Protein AF-A0A8J4SHU4-F1 (afdb_monomer)

Solvent-accessible surface area (backbone atoms only — not comparable to full-atom values): 30239 Å² total; per-residue (Å²): 66,50,56,62,52,62,41,59,60,51,32,22,53,52,19,45,49,31,73,77,39,72,96,72,54,74,47,72,38,28,48,55,71,87,67,55,73,69,60,44,53,71,56,69,50,64,98,67,59,40,76,56,37,67,59,47,51,51,54,30,51,43,40,26,33,55,82,75,45,49,102,75,51,94,73,78,25,72,64,10,47,58,47,90,66,53,56,31,36,36,27,68,48,54,66,48,22,34,53,19,8,59,64,18,38,37,33,33,36,36,28,48,80,29,46,89,47,41,62,60,21,54,51,39,18,58,76,39,49,35,69,38,97,87,26,80,66,89,48,79,46,76,45,62,45,73,34,76,32,93,38,48,68,54,6,48,45,57,41,32,22,58,49,52,51,46,48,24,54,76,70,71,58,74,72,79,86,54,74,58,53,87,60,80,89,73,58,53,76,69,54,46,52,53,37,50,58,49,45,65,60,45,46,62,13,15,72,64,56,49,50,53,47,51,52,50,53,51,60,71,50,50,70,76,53,45,62,53,51,50,52,48,67,66,46,48,59,34,51,51,55,18,50,55,51,32,53,59,47,41,62,57,40,53,53,40,36,74,70,71,37,56,64,72,58,32,51,50,52,48,51,51,50,50,52,48,52,49,49,50,46,50,68,60,46,47,58,56,45,48,53,47,50,51,48,48,65,70,45,45,65,58,35,53,52,54,37,50,54,53,45,54,58,57,51,68,36,82,69,42,52,57,54,39,69,76,47,88,58,67,80,78,59,52,59,59,52,48,54,50,49,52,50,51,50,49,52,50,50,48,54,47,54,50,46,59,52,40,69,60,60,77,35,69,61,42,72,58,42,21,62,53,53,26,50,50,43,63,72,47,44,88,54,46,64,64,58,60,42,66,81,46,60,79,89,52,34,66,64,52,46,54,53,52,51,52,40,51,49,47,46,38,47,47,55,44,21,36,51,53,48,11,49,51,50,16,53,50,42,27,53,42,26,57,73,74,65,44,83,59,24,63,57,47,14,50,50,25,19,64,40,27,57,34,78,78,56,9,55,58,61,27,44,49,64,53,50,50,52,24,51,45,66,30,74,69,44,30,53,52,49,54,50,43,51,52,51,51,51,50,46,37,68,71,48,47,45,51,70,56,46,46,91,68,70,84,67,58,69,68,56,52,53,53,39,29,56,52,26,30,74,74,52,37,73,65,21,38,68,38,18,64,54,51,48,52,40,49,49,52,53,51,52,52,52,50,51,54,46,46,76,69,63,72,83,55,72,82,90,67,78,84,84,125

Radius of gyration: 37.19 Å; Cα contacts (8 Å, |Δi|>4): 590; chains: 1; bounding box: 72×75×112 Å

Foldseek 3Di:
DLLLDQLLVVLQVQLVVCVVPPPPAAAEDEQDPPDDPVVSVVSDDDPPRRVCRVVRVVVNVCLQELVSDDPPDVDHRPPRHVGDHAYEYEDQALVSLLVCQQAQHAYEYECLQRVVCVVVSPCNNQVNHDHDPVHRHHHYHYDAAEQEDQFLVVLVQQCQQQLVQQLCVVVVNHDDGDGRDDCVPVDDPVSVVVSCVSNVRHHGGYPVSNVVVVVVVVVVVVPVCPVVVVVCVLCVVLLVLLVLVLLQCLVQLVVVVVVVDPSLVSLVVVVVVVVVVVVCCCVPVVVVVVVLVVCCVVCLVVLLVVQLVVVVVVCPDPVNVVVCVVPVDDPPPVSVVLSVVLVVLVVVLVVVVVVVVVVVVVPPVSVVSNSVSSSCCSVCVVCVLVVVLVPPDPVCSVLSSVLVVLLSVLLSLLSNLQLQLLVLLLVLQLVLCVVLVQRPSNVLSVQLSVLSSQPPVSLVSSCSVSLSSQVSNYPVSNVSSVVSSVVSVCCSVPPRNCVRSPPSQPDDVVQLVVQLVVLCVVPNPVRSSCSRSVVSSVVSVVVSVVVVCQVPVVPDDPVPPPPD

Structure (mmCIF, N/CA/C/O backbone):
data_AF-A0A8J4SHU4-F1
#
_entry.id   AF-A0A8J4SHU4-F1
#
loop_
_atom_site.group_PDB
_atom_site.id
_atom_site.type_symbol
_atom_site.label_atom_id
_atom_site.label_alt_id
_atom_site.label_comp_id
_atom_site.label_asym_id
_atom_site.label_entity_id
_atom_site.label_seq_id
_atom_site.pdbx_PDB_ins_code
_atom_site.Cartn_x
_atom_site.Cartn_y
_atom_site.Cartn_z
_atom_site.occupancy
_atom_site.B_iso_or_equiv
_atom_site.auth_seq_id
_atom_site.auth_comp_id
_atom_site.auth_asym_id
_atom_site.auth_atom_id
_atom_site.pdbx_PDB_model_num
ATOM 1 N N . MET A 1 1 ? 13.348 8.023 -42.948 1.00 81.69 1 MET A N 1
ATOM 2 C CA . MET A 1 1 ? 13.218 9.423 -43.397 1.00 81.69 1 MET A CA 1
ATOM 3 C C . MET A 1 1 ? 12.452 9.434 -44.712 1.00 81.69 1 MET A C 1
ATOM 5 O O . MET A 1 1 ? 13.058 9.557 -45.767 1.00 81.69 1 MET A O 1
ATOM 9 N N . LEU A 1 2 ? 11.135 9.204 -44.668 1.00 87.75 2 LEU A N 1
ATOM 10 C CA . LEU A 1 2 ? 10.335 9.031 -45.892 1.00 87.75 2 LEU A CA 1
ATOM 11 C C . LEU A 1 2 ? 10.398 10.241 -46.845 1.00 87.75 2 LEU A C 1
ATOM 13 O O . LEU A 1 2 ? 10.489 10.007 -48.045 1.00 87.75 2 LEU A O 1
ATOM 17 N N . PRO A 1 3 ? 10.441 11.505 -46.367 1.00 86.50 3 PRO A N 1
ATOM 18 C CA . PRO A 1 3 ? 10.436 12.662 -47.270 1.00 86.50 3 PRO A CA 1
ATOM 19 C C . PRO A 1 3 ? 11.611 12.753 -48.253 1.00 86.50 3 PRO A C 1
ATOM 21 O O . PRO A 1 3 ? 11.512 13.486 -49.232 1.00 86.50 3 PRO A O 1
ATOM 24 N N . ASN A 1 4 ? 12.693 11.998 -48.034 1.00 84.44 4 ASN A N 1
ATOM 25 C CA . ASN A 1 4 ? 13.854 11.969 -48.930 1.00 84.44 4 ASN A CA 1
ATOM 26 C C . ASN A 1 4 ? 13.711 10.965 -50.091 1.00 84.44 4 ASN A C 1
ATOM 28 O O . ASN A 1 4 ? 14.619 10.857 -50.912 1.00 84.44 4 ASN A O 1
ATOM 32 N N . HIS A 1 5 ? 12.627 10.186 -50.144 1.00 86.88 5 HIS A N 1
ATOM 33 C CA . HIS A 1 5 ? 12.472 9.081 -51.089 1.00 86.88 5 HIS A CA 1
ATOM 34 C C . HIS A 1 5 ? 11.083 9.080 -51.732 1.00 86.88 5 HIS A C 1
ATOM 36 O O . HIS A 1 5 ? 10.097 9.487 -51.121 1.00 86.88 5 HIS A O 1
ATOM 42 N N . ALA A 1 6 ? 10.999 8.586 -52.968 1.00 89.62 6 ALA A N 1
ATOM 43 C CA . ALA A 1 6 ? 9.716 8.331 -53.615 1.00 89.62 6 ALA A CA 1
ATOM 44 C C . ALA A 1 6 ? 9.024 7.120 -52.950 1.00 89.62 6 ALA A C 1
ATOM 46 O O . ALA A 1 6 ? 9.665 6.067 -52.849 1.00 89.62 6 ALA A O 1
ATOM 47 N N . PRO A 1 7 ? 7.743 7.218 -52.538 1.00 91.94 7 PRO A N 1
ATOM 48 C CA . PRO A 1 7 ? 7.014 6.113 -51.908 1.00 91.94 7 PRO A CA 1
ATOM 49 C C . PRO A 1 7 ? 7.021 4.811 -52.716 1.00 91.94 7 PRO A C 1
ATOM 51 O O . PRO A 1 7 ? 7.235 3.749 -52.138 1.00 91.94 7 PRO A O 1
ATOM 54 N N . LEU A 1 8 ? 6.898 4.890 -54.047 1.00 92.56 8 LEU A N 1
ATOM 55 C CA . LEU A 1 8 ? 6.984 3.729 -54.942 1.00 92.56 8 LEU A CA 1
ATOM 56 C C . LEU A 1 8 ? 8.288 2.938 -54.754 1.00 92.56 8 LEU A C 1
ATOM 58 O O . LEU A 1 8 ? 8.261 1.723 -54.587 1.00 92.56 8 LEU A O 1
ATOM 62 N N . VAL A 1 9 ? 9.428 3.633 -54.724 1.00 93.62 9 VAL A N 1
ATOM 63 C CA . VAL A 1 9 ? 10.746 2.996 -54.579 1.00 93.62 9 VAL A CA 1
ATOM 64 C C . VAL A 1 9 ? 10.858 2.300 -53.224 1.00 93.62 9 VAL A C 1
ATOM 66 O O . VAL A 1 9 ? 11.397 1.201 -53.134 1.00 93.62 9 VAL A O 1
ATOM 69 N N . ILE A 1 10 ? 10.321 2.915 -52.166 1.00 95.31 10 ILE A N 1
ATOM 70 C CA . ILE A 1 10 ? 10.287 2.302 -50.834 1.00 95.31 10 ILE A CA 1
ATOM 71 C C . ILE A 1 10 ? 9.401 1.052 -50.838 1.00 95.31 10 ILE A C 1
ATOM 73 O O . ILE A 1 10 ? 9.811 0.031 -50.288 1.00 95.31 10 ILE A O 1
ATOM 77 N N . ALA A 1 11 ? 8.237 1.099 -51.490 1.00 94.88 11 ALA A N 1
ATOM 78 C CA . ALA A 1 11 ? 7.342 -0.049 -51.606 1.00 94.88 11 ALA A CA 1
ATOM 79 C C . ALA A 1 11 ? 8.000 -1.231 -52.337 1.00 94.88 11 ALA A C 1
ATOM 81 O O . ALA A 1 11 ? 7.905 -2.365 -51.875 1.00 94.88 11 ALA A O 1
ATOM 82 N N . GLU A 1 12 ? 8.725 -0.986 -53.431 1.00 95.38 12 GLU A N 1
ATOM 83 C CA . GLU A 1 12 ? 9.444 -2.033 -54.172 1.00 95.38 12 GLU A CA 1
ATOM 84 C C . GLU A 1 12 ? 10.633 -2.596 -53.384 1.00 95.38 12 GLU A C 1
ATOM 86 O O . GLU A 1 12 ? 10.831 -3.812 -53.333 1.00 95.38 12 GLU A O 1
ATOM 91 N N . GLN A 1 13 ? 11.413 -1.733 -52.726 1.00 96.88 13 GLN A N 1
ATOM 92 C CA . GLN A 1 13 ? 12.562 -2.148 -51.917 1.00 96.88 13 GLN A CA 1
ATOM 93 C C . GLN A 1 13 ? 12.131 -3.004 -50.726 1.00 96.88 13 GLN A C 1
ATOM 95 O O . GLN A 1 13 ? 12.657 -4.100 -50.529 1.00 96.88 13 GLN A O 1
ATOM 100 N N . PHE A 1 14 ? 11.154 -2.533 -49.951 1.00 97.12 14 PHE A N 1
ATOM 101 C CA . PHE A 1 14 ? 10.646 -3.282 -48.803 1.00 97.12 14 PHE A CA 1
ATOM 102 C C . PHE A 1 14 ? 9.811 -4.485 -49.233 1.00 97.12 14 PHE A C 1
ATOM 104 O O . PHE A 1 14 ? 9.898 -5.525 -48.590 1.00 97.12 14 PHE A O 1
ATOM 111 N N . GLY A 1 15 ? 9.105 -4.405 -50.362 1.00 96.00 15 GLY A N 1
ATOM 112 C CA . GLY A 1 15 ? 8.449 -5.554 -50.976 1.00 96.00 15 GLY A CA 1
ATOM 113 C C . GLY A 1 15 ? 9.430 -6.655 -51.362 1.00 96.00 15 GLY A C 1
ATOM 114 O O . GLY A 1 15 ? 9.183 -7.835 -51.119 1.00 96.00 15 GLY A O 1
ATOM 115 N N . THR A 1 16 ? 10.583 -6.276 -51.914 1.00 97.31 16 THR A N 1
ATOM 116 C CA . THR A 1 16 ? 11.662 -7.217 -52.234 1.00 97.31 16 THR A CA 1
ATOM 117 C C . THR A 1 16 ? 12.220 -7.853 -50.964 1.00 97.31 16 THR A C 1
ATOM 119 O O . THR A 1 16 ? 12.386 -9.070 -50.915 1.00 97.31 16 THR A O 1
ATOM 122 N N . LEU A 1 17 ? 12.477 -7.058 -49.919 1.00 97.62 17 LEU A N 1
ATOM 123 C CA . LEU A 1 17 ? 12.952 -7.574 -48.632 1.00 97.62 17 LEU A CA 1
ATOM 124 C C . LEU A 1 17 ? 11.950 -8.540 -47.998 1.00 97.62 17 LEU A C 1
ATOM 126 O O . LEU A 1 17 ? 12.357 -9.605 -47.547 1.00 97.62 17 LEU A O 1
ATOM 130 N N . GLU A 1 18 ? 10.663 -8.202 -47.994 1.00 96.56 18 GLU A N 1
ATOM 131 C CA . GLU A 1 18 ? 9.607 -9.053 -47.441 1.00 96.56 18 GLU A CA 1
ATOM 132 C C . GLU A 1 18 ? 9.433 -10.337 -48.258 1.00 96.56 18 GLU A C 1
ATOM 134 O O . GLU A 1 18 ? 9.275 -11.414 -47.695 1.00 96.56 18 GLU A O 1
ATOM 139 N N . SER A 1 19 ? 9.565 -10.265 -49.585 1.00 95.56 19 SER A N 1
ATOM 140 C CA . SER A 1 19 ? 9.539 -11.455 -50.447 1.00 95.56 19 SER A CA 1
ATOM 141 C C . SER A 1 19 ? 10.712 -12.403 -50.169 1.00 95.56 19 SER A C 1
ATOM 143 O O . SER A 1 19 ? 10.561 -13.621 -50.253 1.00 95.56 19 SER A O 1
ATOM 145 N N . LEU A 1 20 ? 11.889 -11.857 -49.842 1.00 97.12 20 LEU A N 1
ATOM 146 C CA . LEU A 1 20 ? 13.081 -12.638 -49.496 1.00 97.12 20 LEU A CA 1
ATOM 147 C C . LEU A 1 20 ? 13.052 -13.153 -48.051 1.00 97.12 20 LEU A C 1
ATOM 149 O O . LEU A 1 20 ? 13.557 -14.242 -47.777 1.00 97.12 20 LEU A O 1
ATOM 153 N N . TYR A 1 21 ? 12.469 -12.383 -47.130 1.00 96.38 21 TYR A N 1
ATOM 154 C CA . TYR A 1 21 ? 12.439 -12.671 -45.697 1.00 96.38 21 TYR A CA 1
ATOM 155 C C . TYR A 1 21 ? 11.028 -12.502 -45.106 1.00 96.38 21 TYR A C 1
ATOM 157 O O . TYR A 1 21 ? 10.827 -11.617 -44.269 1.00 96.38 21 TYR A O 1
ATOM 165 N N . PRO A 1 22 ? 10.066 -13.369 -45.477 1.00 94.44 22 PRO A N 1
ATOM 166 C CA . PRO A 1 22 ? 8.667 -13.186 -45.100 1.00 94.44 22 PRO A CA 1
ATOM 167 C C . PRO A 1 22 ? 8.457 -13.119 -43.585 1.00 94.44 22 PRO A C 1
ATOM 169 O O . PRO A 1 22 ? 8.973 -13.958 -42.838 1.00 94.44 22 PRO A O 1
ATOM 172 N N . GLY A 1 23 ? 7.684 -12.131 -43.136 1.00 92.62 23 GLY A N 1
ATOM 173 C CA . GLY A 1 23 ? 7.311 -11.917 -41.739 1.00 92.62 23 GLY A CA 1
ATOM 174 C C . GLY A 1 23 ? 8.450 -11.441 -40.836 1.00 92.62 23 GLY A C 1
ATOM 175 O O . GLY A 1 23 ? 8.339 -11.556 -39.614 1.00 92.62 23 GLY A O 1
ATOM 176 N N . ARG A 1 24 ? 9.563 -10.957 -41.404 1.00 95.69 24 ARG A N 1
ATOM 177 C CA . ARG A 1 24 ? 10.746 -10.504 -40.643 1.00 95.69 24 ARG A CA 1
ATOM 178 C C . ARG A 1 24 ? 11.135 -9.050 -40.899 1.00 95.69 24 ARG A C 1
ATOM 180 O O . ARG A 1 24 ? 12.131 -8.602 -40.329 1.00 95.69 24 ARG A O 1
ATOM 187 N N . ILE A 1 25 ? 10.413 -8.345 -41.766 1.00 96.12 25 ILE A N 1
ATOM 188 C CA . ILE A 1 25 ? 10.759 -6.990 -42.189 1.00 96.12 25 ILE A CA 1
ATOM 189 C C . ILE A 1 25 ? 9.804 -5.980 -41.559 1.00 96.12 25 ILE A C 1
ATOM 191 O O . ILE A 1 25 ? 8.610 -5.990 -41.837 1.00 96.12 25 ILE A O 1
ATOM 195 N N . ASP A 1 26 ? 10.360 -5.057 -40.774 1.00 94.62 26 ASP A N 1
ATOM 196 C CA . ASP A 1 26 ? 9.642 -3.894 -40.250 1.00 94.62 26 ASP A CA 1
ATOM 197 C C . ASP A 1 26 ? 10.019 -2.637 -41.046 1.00 94.62 26 ASP A C 1
ATOM 199 O O . ASP A 1 26 ? 11.200 -2.330 -41.242 1.00 94.62 26 ASP A O 1
ATOM 203 N N . LEU A 1 27 ? 9.020 -1.860 -41.468 1.00 96.19 27 LEU A N 1
ATOM 204 C CA . LEU A 1 27 ? 9.213 -0.599 -42.180 1.00 96.19 27 LEU A CA 1
ATOM 205 C C . LEU A 1 27 ? 9.099 0.593 -41.224 1.00 96.19 27 LEU A C 1
ATOM 207 O O . LEU A 1 27 ? 8.020 1.127 -40.968 1.00 96.19 27 LEU A O 1
ATOM 211 N N . GLY A 1 28 ? 10.245 1.035 -40.702 1.00 95.31 28 GLY A N 1
ATOM 212 C CA . GLY A 1 28 ? 10.348 2.221 -39.852 1.00 95.31 28 GLY A CA 1
ATOM 213 C C . GLY A 1 28 ? 10.368 3.536 -40.641 1.00 95.31 28 GLY A C 1
ATOM 214 O O . GLY A 1 28 ? 11.315 3.822 -41.377 1.00 95.31 28 GLY A O 1
ATOM 215 N N . LEU A 1 29 ? 9.369 4.398 -40.435 1.00 94.38 29 LEU A N 1
ATOM 216 C CA . LEU A 1 29 ? 9.216 5.673 -41.138 1.00 94.38 29 LEU A CA 1
ATOM 217 C C . LEU A 1 29 ? 9.325 6.875 -40.195 1.00 94.38 29 LEU A C 1
ATOM 219 O O . LEU A 1 29 ? 8.514 7.064 -39.294 1.00 94.38 29 LEU A O 1
ATOM 223 N N . GLY A 1 30 ? 10.316 7.730 -40.445 1.00 90.56 30 GLY A N 1
ATOM 224 C CA . GLY A 1 30 ? 10.495 9.015 -39.763 1.00 90.56 30 GLY A CA 1
ATOM 225 C C . GLY A 1 30 ? 10.155 10.204 -40.663 1.00 90.56 30 GLY A C 1
ATOM 226 O O . GLY A 1 30 ? 10.462 10.170 -41.860 1.00 90.56 30 GLY A O 1
ATOM 227 N N . ARG A 1 31 ? 9.568 11.246 -40.057 1.00 87.50 31 ARG A N 1
ATOM 228 C CA . ARG A 1 31 ? 9.180 12.512 -40.707 1.00 87.50 31 ARG A CA 1
ATOM 229 C C . ARG A 1 31 ? 10.354 13.447 -40.985 1.00 87.50 31 ARG A C 1
ATOM 231 O O . ARG A 1 31 ? 10.348 14.141 -41.988 1.00 87.50 31 ARG A O 1
ATOM 238 N N . ALA A 1 32 ? 11.335 13.513 -40.088 1.00 79.06 32 ALA A N 1
ATOM 239 C CA . ALA A 1 32 ? 12.463 14.423 -40.269 1.00 79.06 32 ALA A CA 1
ATOM 240 C C . ALA A 1 32 ? 13.302 14.016 -41.501 1.00 79.06 32 ALA A C 1
ATOM 242 O O . ALA A 1 32 ? 13.411 12.824 -41.784 1.00 79.06 32 ALA A O 1
ATOM 243 N N . PRO A 1 33 ? 13.946 14.962 -42.205 1.00 68.44 33 PRO A N 1
ATOM 244 C CA . PRO A 1 33 ? 14.877 14.634 -43.287 1.00 68.44 33 PRO A CA 1
ATOM 245 C C . PRO A 1 33 ? 16.144 13.936 -42.767 1.00 68.44 33 PRO A C 1
ATOM 247 O O . PRO A 1 33 ? 16.826 13.245 -43.519 1.00 68.44 33 PRO A O 1
ATOM 250 N N . GLY A 1 34 ? 16.451 14.068 -41.470 1.00 70.56 34 GLY A N 1
ATOM 251 C CA . GLY A 1 34 ? 17.525 13.318 -40.813 1.00 70.56 34 GLY A CA 1
ATOM 252 C C . GLY A 1 34 ? 18.941 13.735 -41.202 1.00 70.56 34 GLY A C 1
ATOM 253 O O . GLY A 1 34 ? 19.877 12.989 -40.934 1.00 70.56 34 GLY A O 1
ATOM 254 N N . SER A 1 35 ? 19.106 14.892 -41.844 1.00 70.56 35 SER A N 1
ATOM 255 C CA . SER A 1 35 ? 20.400 15.400 -42.293 1.00 70.56 35 SER A CA 1
ATOM 256 C C . SER A 1 35 ? 20.434 16.931 -42.302 1.00 70.56 35 SER A C 1
ATOM 258 O O . SER A 1 35 ? 19.429 17.585 -42.015 1.00 70.56 35 SER A O 1
ATOM 260 N N . ASP A 1 36 ? 21.592 17.515 -42.611 1.00 75.50 36 ASP A N 1
ATOM 261 C CA . ASP A 1 36 ? 21.738 18.959 -42.750 1.00 75.50 36 ASP A CA 1
ATOM 262 C C . ASP A 1 36 ? 21.042 19.483 -44.021 1.00 75.50 36 ASP A C 1
ATOM 264 O O . ASP A 1 36 ? 20.661 18.739 -44.933 1.00 75.50 36 ASP A O 1
ATOM 268 N N . ARG A 1 37 ? 20.875 20.806 -44.092 1.00 73.62 37 ARG A N 1
ATOM 269 C CA . ARG A 1 37 ? 20.159 21.466 -45.190 1.00 73.62 37 ARG A CA 1
ATOM 270 C C . ARG A 1 37 ? 20.815 21.236 -46.553 1.00 73.62 37 ARG A C 1
ATOM 272 O O . ARG A 1 37 ? 20.098 21.108 -47.541 1.00 73.62 37 ARG A O 1
ATOM 279 N N . ARG A 1 38 ? 22.149 21.199 -46.636 1.00 79.94 38 ARG A N 1
ATOM 280 C CA . ARG A 1 38 ? 22.855 20.996 -47.912 1.00 79.94 38 ARG A CA 1
ATOM 281 C C . ARG A 1 38 ? 22.653 19.571 -48.405 1.00 79.94 38 ARG A C 1
ATOM 283 O O . ARG A 1 38 ? 22.352 19.382 -49.580 1.00 79.94 38 ARG A O 1
ATOM 290 N N . THR A 1 39 ? 22.737 18.598 -47.502 1.00 80.50 39 THR A N 1
ATOM 291 C CA . THR A 1 39 ? 22.474 17.193 -47.833 1.00 80.50 39 THR A CA 1
ATOM 292 C C . THR A 1 39 ? 21.015 16.970 -48.238 1.00 80.50 39 THR A C 1
ATOM 294 O O . THR A 1 39 ? 20.754 16.319 -49.246 1.00 80.50 39 THR A O 1
ATOM 297 N N . SER A 1 40 ? 20.060 17.585 -47.535 1.00 75.50 40 SER A N 1
ATOM 298 C CA . SER A 1 40 ? 18.628 17.480 -47.868 1.00 75.50 40 SER A CA 1
ATOM 299 C C . SER A 1 40 ? 18.311 18.044 -49.264 1.00 75.50 40 SER A C 1
ATOM 301 O O . SER A 1 40 ? 17.593 17.414 -50.036 1.00 75.50 40 SER A O 1
ATOM 303 N N . LEU A 1 41 ? 18.919 19.179 -49.639 1.00 76.75 41 LEU A N 1
ATOM 304 C CA . LEU A 1 41 ? 18.795 19.749 -50.989 1.00 76.75 41 LEU A CA 1
ATOM 305 C C . LEU A 1 41 ? 19.391 18.831 -52.071 1.00 76.75 41 LEU A C 1
ATOM 307 O O . LEU A 1 41 ? 18.837 18.727 -53.166 1.00 76.75 41 LEU A O 1
ATOM 311 N N . ALA A 1 42 ? 20.502 18.150 -51.775 1.00 81.44 42 ALA A N 1
ATOM 312 C CA . ALA A 1 42 ? 21.145 17.226 -52.710 1.00 81.44 42 ALA A CA 1
ATOM 313 C C . ALA A 1 42 ? 20.311 15.958 -52.966 1.00 81.44 42 ALA A C 1
ATOM 315 O O . ALA A 1 42 ? 20.316 15.442 -54.083 1.00 81.44 42 ALA A O 1
ATOM 316 N N . LEU A 1 43 ? 19.550 15.496 -51.967 1.00 78.06 43 LEU A N 1
ATOM 317 C CA . LEU A 1 43 ? 18.624 14.359 -52.077 1.00 78.06 43 LEU A CA 1
ATOM 318 C C . LEU A 1 43 ? 17.334 14.687 -52.862 1.00 78.06 43 LEU A C 1
ATOM 320 O O . LEU A 1 43 ? 16.493 13.814 -53.044 1.00 78.06 43 LEU A O 1
ATOM 324 N N . ARG A 1 44 ? 17.227 15.909 -53.409 1.00 57.62 44 ARG A N 1
ATOM 325 C CA . ARG A 1 44 ? 16.181 16.380 -54.334 1.00 57.62 44 ARG A CA 1
ATOM 326 C C . ARG A 1 44 ? 14.751 16.365 -53.767 1.00 57.62 44 ARG A C 1
ATOM 328 O O . ARG A 1 44 ? 13.854 15.780 -54.371 1.00 57.62 44 ARG A O 1
ATOM 335 N N . LYS A 1 45 ? 14.500 17.125 -52.692 1.00 63.09 45 LYS A N 1
ATOM 336 C CA . LYS A 1 45 ? 13.151 17.650 -52.395 1.00 63.09 45 LYS A CA 1
ATOM 337 C C . LYS A 1 45 ? 13.190 19.034 -51.731 1.00 63.09 45 LYS A C 1
ATOM 339 O O . LYS A 1 45 ? 14.204 19.431 -51.162 1.00 63.09 45 LYS A O 1
ATOM 344 N N . ASP A 1 46 ? 12.091 19.768 -51.894 1.00 61.03 46 ASP A N 1
ATOM 345 C CA . ASP A 1 46 ? 11.860 21.153 -51.462 1.00 61.03 46 ASP A CA 1
ATOM 346 C C . ASP A 1 46 ? 12.123 21.374 -49.952 1.00 61.03 46 ASP A C 1
ATOM 348 O O . ASP A 1 46 ? 12.099 20.442 -49.141 1.00 61.03 46 ASP A O 1
ATOM 352 N N . LEU A 1 47 ? 12.357 22.628 -49.555 1.00 56.00 47 LEU A N 1
ATOM 353 C CA . LEU A 1 47 ? 12.669 23.038 -48.177 1.00 56.00 47 LEU A CA 1
ATOM 354 C C . LEU A 1 47 ? 11.517 22.788 -47.183 1.00 56.00 47 LEU A C 1
ATOM 356 O O . LEU A 1 47 ? 11.756 22.827 -45.978 1.00 56.00 47 LEU A O 1
ATOM 360 N N . ASN A 1 48 ? 10.313 22.486 -47.681 1.00 58.31 48 ASN A N 1
ATOM 361 C CA . ASN A 1 48 ? 9.124 22.122 -46.897 1.00 58.31 48 ASN A CA 1
ATOM 362 C C . ASN A 1 48 ? 8.988 20.600 -46.652 1.00 58.31 48 ASN A C 1
ATOM 364 O O . ASN A 1 48 ? 7.943 20.131 -46.198 1.00 58.31 48 ASN A O 1
ATOM 368 N N . SER A 1 49 ? 10.026 19.812 -46.959 1.00 59.28 49 SER A N 1
ATOM 369 C CA . SER A 1 49 ? 10.055 18.354 -46.767 1.00 59.28 49 SER A CA 1
ATOM 370 C C . SER A 1 49 ? 9.719 17.959 -45.321 1.00 59.28 49 SER A C 1
ATOM 372 O O . SER A 1 49 ? 10.460 18.244 -44.378 1.00 59.28 49 SER A O 1
ATOM 374 N N . GLY A 1 50 ? 8.574 17.292 -45.141 1.00 62.69 50 GLY A N 1
ATOM 375 C CA . GLY A 1 50 ? 8.074 16.847 -43.839 1.00 62.69 50 GLY A CA 1
ATOM 376 C C . GLY A 1 50 ? 6.707 17.401 -43.435 1.00 62.69 50 GLY A C 1
ATOM 377 O O . GLY A 1 50 ? 6.134 16.868 -42.481 1.00 62.69 50 GLY A O 1
ATOM 378 N N . GLU A 1 51 ? 6.177 18.421 -44.122 1.00 74.62 51 GLU A N 1
ATOM 379 C CA . GLU A 1 51 ? 4.742 18.765 -44.058 1.00 74.62 51 GLU A CA 1
ATOM 380 C C . GLU A 1 51 ? 3.902 17.775 -44.872 1.00 74.62 51 GLU A C 1
ATOM 382 O O . GLU A 1 51 ? 2.832 17.382 -44.427 1.00 74.62 51 GLU A O 1
ATOM 387 N N . ASP A 1 52 ? 4.459 17.284 -45.982 1.00 82.75 52 ASP A N 1
ATOM 388 C CA . ASP A 1 52 ? 3.880 16.301 -46.905 1.00 82.75 52 ASP A CA 1
ATOM 389 C C . ASP A 1 52 ? 3.972 14.841 -46.415 1.00 82.75 52 ASP A C 1
ATOM 391 O O . ASP A 1 52 ? 3.700 13.888 -47.148 1.00 82.75 52 ASP A O 1
ATOM 395 N N . PHE A 1 53 ? 4.438 14.625 -45.183 1.00 89.69 53 PHE A N 1
ATOM 396 C CA . PHE A 1 53 ? 4.658 13.284 -44.646 1.00 89.69 53 PHE A CA 1
ATOM 397 C C . PHE A 1 53 ? 3.378 12.434 -44.556 1.00 89.69 53 PHE A C 1
ATOM 399 O O . PHE A 1 53 ? 3.456 11.254 -44.907 1.00 89.69 53 PHE A O 1
ATOM 406 N N . PRO A 1 54 ? 2.218 12.962 -44.107 1.00 91.44 54 PRO A N 1
ATOM 407 C CA . PRO A 1 54 ? 0.965 12.210 -44.124 1.00 91.44 54 PRO A CA 1
ATOM 408 C C . PRO A 1 54 ? 0.567 11.742 -45.528 1.00 91.44 54 PRO A C 1
ATOM 410 O O . PRO A 1 54 ? 0.151 10.596 -45.686 1.00 91.44 54 PRO A O 1
ATOM 413 N N . GLU A 1 55 ? 0.740 12.591 -46.541 1.00 90.31 55 GLU A N 1
ATOM 414 C CA . GLU A 1 55 ? 0.424 12.294 -47.937 1.00 90.31 55 GLU A CA 1
ATOM 415 C C . GLU A 1 55 ? 1.354 11.210 -48.488 1.00 90.31 55 GLU A C 1
ATOM 417 O O . GLU A 1 55 ? 0.879 10.228 -49.054 1.00 90.31 55 GLU A O 1
ATOM 422 N N . LEU A 1 56 ? 2.664 11.323 -48.245 1.00 91.19 56 LEU A N 1
ATOM 423 C CA . LEU A 1 56 ? 3.641 10.304 -48.649 1.00 91.19 56 LEU A CA 1
ATOM 424 C C . LEU A 1 56 ? 3.400 8.958 -47.960 1.00 91.19 56 LEU A C 1
ATOM 426 O O . LEU A 1 56 ? 3.588 7.904 -48.566 1.00 91.19 56 LEU A O 1
ATOM 430 N N . LEU A 1 57 ? 2.995 8.979 -46.689 1.00 93.06 57 LEU A N 1
ATOM 431 C CA . LEU A 1 57 ? 2.639 7.775 -45.944 1.00 93.06 57 LEU A CA 1
ATOM 432 C C . LEU A 1 57 ? 1.370 7.128 -46.510 1.00 93.06 57 LEU A C 1
ATOM 434 O O . LEU A 1 57 ? 1.311 5.904 -46.621 1.00 93.06 57 LEU A O 1
ATOM 438 N N . ALA A 1 58 ? 0.362 7.927 -46.861 1.00 91.62 58 ALA A N 1
ATOM 439 C CA . ALA A 1 58 ? -0.859 7.435 -47.488 1.00 91.62 58 ALA A CA 1
ATOM 440 C C . ALA A 1 58 ? -0.572 6.829 -48.871 1.00 91.62 58 ALA A C 1
ATOM 442 O O . ALA A 1 58 ? -1.028 5.721 -49.148 1.00 91.62 58 ALA A O 1
ATOM 443 N N . GLU A 1 59 ? 0.240 7.503 -49.691 1.00 91.31 59 GLU A N 1
ATOM 444 C CA . GLU A 1 59 ? 0.684 7.002 -50.996 1.00 91.31 59 GLU A CA 1
ATOM 445 C C . GLU A 1 59 ? 1.437 5.669 -50.855 1.00 91.31 59 GLU A C 1
ATOM 447 O O . GLU A 1 59 ? 1.118 4.695 -51.533 1.00 91.31 59 GLU A O 1
ATOM 452 N N . LEU A 1 60 ? 2.386 5.584 -49.916 1.00 93.06 60 LEU A N 1
ATOM 453 C CA . LEU A 1 60 ? 3.137 4.359 -49.636 1.00 93.06 60 LEU A CA 1
ATOM 454 C C . LEU A 1 60 ? 2.222 3.191 -49.243 1.00 93.06 60 LEU A C 1
ATOM 456 O O . LEU A 1 60 ? 2.382 2.082 -49.744 1.00 93.06 60 LEU A O 1
ATOM 460 N N . ARG A 1 61 ? 1.256 3.436 -48.351 1.00 91.38 61 ARG A N 1
ATOM 461 C CA . ARG A 1 61 ? 0.294 2.412 -47.916 1.00 91.38 61 ARG A CA 1
ATOM 462 C C . ARG A 1 61 ? -0.597 1.944 -49.063 1.00 91.38 61 ARG A C 1
ATOM 464 O O . ARG A 1 61 ? -0.887 0.756 -49.138 1.00 91.38 61 ARG A O 1
ATOM 471 N N . ALA A 1 62 ? -0.983 2.848 -49.961 1.00 89.75 62 ALA A N 1
ATOM 472 C CA . ALA A 1 62 ? -1.776 2.503 -51.135 1.00 89.75 62 ALA A CA 1
ATOM 473 C C . ALA A 1 62 ? -1.029 1.556 -52.091 1.00 89.75 62 ALA A C 1
ATOM 475 O O . ALA A 1 62 ? -1.660 0.684 -52.677 1.00 89.75 62 ALA A O 1
ATOM 476 N N . TYR A 1 63 ? 0.302 1.663 -52.205 1.00 90.94 63 TYR A N 1
ATOM 477 C CA . TYR A 1 63 ? 1.096 0.719 -53.004 1.00 90.94 63 TYR A CA 1
ATOM 478 C C . TYR A 1 63 ? 1.136 -0.703 -52.428 1.00 90.94 63 TYR A C 1
ATOM 480 O O . TYR A 1 63 ? 1.321 -1.648 -53.191 1.00 90.94 63 TYR A O 1
ATOM 488 N N . PHE A 1 64 ? 0.966 -0.874 -51.113 1.00 90.19 64 PHE A N 1
ATOM 489 C CA . PHE A 1 64 ? 0.872 -2.198 -50.484 1.00 90.19 64 PHE A CA 1
ATOM 490 C C . PHE A 1 64 ? -0.544 -2.788 -50.548 1.00 90.19 64 PHE A C 1
ATOM 492 O O . PHE A 1 64 ? -0.709 -4.005 -50.498 1.00 90.19 64 PHE A O 1
ATOM 499 N N . ASP A 1 65 ? -1.573 -1.951 -50.688 1.00 84.56 65 ASP A N 1
ATOM 500 C CA . ASP A 1 65 ? -2.967 -2.386 -50.716 1.00 84.56 65 ASP A CA 1
ATOM 501 C C . ASP A 1 65 ? -3.375 -2.916 -52.105 1.00 84.56 65 ASP A C 1
ATOM 503 O O . ASP A 1 65 ? -3.599 -2.163 -53.059 1.00 84.56 65 ASP A O 1
ATOM 507 N N . ALA A 1 66 ? -3.526 -4.242 -52.196 1.00 71.56 66 ALA A N 1
ATOM 508 C CA . ALA A 1 66 ? -3.993 -4.943 -53.396 1.00 71.56 66 ALA A CA 1
ATOM 509 C C . ALA A 1 66 ? -5.433 -4.577 -53.811 1.00 71.56 66 ALA A C 1
ATOM 511 O O . ALA A 1 66 ? -5.827 -4.822 -54.948 1.00 71.56 66 ALA A O 1
ATOM 512 N N . SER A 1 67 ? -6.248 -4.027 -52.902 1.00 66.19 67 SER A N 1
ATOM 513 C CA . SER A 1 67 ? -7.626 -3.607 -53.195 1.00 66.19 67 SER A CA 1
ATOM 514 C C . SER A 1 67 ? -7.706 -2.180 -53.745 1.00 66.19 67 SER A C 1
ATOM 516 O O . SER A 1 67 ? -8.586 -1.873 -54.552 1.00 66.19 67 SER A O 1
ATOM 518 N N . ALA A 1 68 ? -6.754 -1.323 -53.361 1.00 58.84 68 ALA A N 1
ATOM 519 C CA . ALA A 1 68 ? -6.603 0.034 -53.883 1.00 58.84 68 ALA A CA 1
ATOM 520 C C . ALA A 1 68 ? -5.958 0.048 -55.280 1.00 58.84 68 ALA A C 1
ATOM 522 O O . ALA A 1 68 ? -6.247 0.916 -56.109 1.00 58.84 68 ALA A O 1
ATOM 523 N N . THR A 1 69 ? -5.120 -0.946 -55.573 1.00 54.84 69 THR A N 1
ATOM 524 C CA . THR A 1 69 ? -4.545 -1.187 -56.897 1.00 54.84 69 THR A CA 1
ATOM 525 C C . THR A 1 69 ? -5.539 -1.971 -57.755 1.00 54.84 69 THR A C 1
ATOM 527 O O . THR A 1 69 ? -5.511 -3.191 -57.867 1.00 54.84 69 THR A O 1
ATOM 530 N N . SER A 1 70 ? -6.461 -1.259 -58.412 1.00 52.91 70 SER A N 1
ATOM 531 C CA . SER A 1 70 ? -7.217 -1.861 -59.520 1.00 52.91 70 SER A CA 1
ATOM 532 C C . SER A 1 70 ? -6.230 -2.491 -60.510 1.00 52.91 70 SER A C 1
ATOM 534 O O . SER A 1 70 ? -5.176 -1.913 -60.761 1.00 52.91 70 SER A O 1
ATOM 536 N N . TYR A 1 71 ? -6.587 -3.603 -61.161 1.00 51.22 71 TYR A N 1
ATOM 537 C CA . TYR A 1 71 ? -5.759 -4.288 -62.181 1.00 51.22 71 TYR A CA 1
ATOM 538 C C . TYR A 1 71 ? -5.301 -3.376 -63.360 1.00 51.22 71 TYR A C 1
ATOM 540 O O . TYR A 1 71 ? -4.574 -3.818 -64.243 1.00 51.22 71 TYR A O 1
ATOM 548 N N . HIS A 1 72 ? -5.751 -2.113 -63.377 1.00 53.31 72 HIS A N 1
ATOM 549 C CA . HIS A 1 72 ? -5.486 -1.047 -64.347 1.00 53.31 72 HIS A CA 1
ATOM 550 C C . HIS A 1 72 ? -4.797 0.193 -63.729 1.00 53.31 72 HIS A C 1
ATOM 552 O O . HIS A 1 72 ? -4.764 1.246 -64.366 1.00 53.31 72 HIS A O 1
ATOM 558 N N . ALA A 1 73 ? -4.286 0.124 -62.493 1.00 64.12 73 ALA A N 1
ATOM 559 C CA . ALA A 1 73 ? -3.506 1.218 -61.919 1.00 64.12 73 ALA A CA 1
ATOM 560 C C . ALA A 1 73 ? -2.263 1.472 -62.802 1.00 64.12 73 ALA A C 1
ATOM 562 O O . ALA A 1 73 ? -1.542 0.523 -63.119 1.00 64.12 73 ALA A O 1
ATOM 563 N N . PRO A 1 74 ? -2.002 2.724 -63.228 1.00 73.94 74 PRO A N 1
ATOM 564 C CA . PRO A 1 74 ? -0.946 3.023 -64.199 1.00 73.94 74 PRO A CA 1
ATOM 565 C C . PRO A 1 74 ? 0.466 2.741 -63.668 1.00 73.94 74 PRO A C 1
ATOM 567 O O . PRO A 1 74 ? 1.395 2.587 -64.457 1.00 73.94 74 PRO A O 1
ATOM 570 N N . VAL A 1 75 ? 0.634 2.675 -62.344 1.00 84.38 75 VAL A N 1
ATOM 571 C CA . VAL A 1 75 ? 1.904 2.417 -61.664 1.00 84.38 75 VAL A CA 1
ATOM 572 C C . VAL A 1 75 ? 1.665 1.383 -60.568 1.00 84.38 75 VAL A C 1
ATOM 574 O O . VAL A 1 75 ? 0.723 1.517 -59.789 1.00 84.38 75 VAL A O 1
ATOM 577 N N . ARG A 1 76 ? 2.515 0.354 -60.521 1.00 87.19 76 ARG A N 1
ATOM 578 C CA . ARG A 1 76 ? 2.433 -0.773 -59.583 1.00 87.19 76 ARG A CA 1
ATOM 579 C C . ARG A 1 76 ? 3.772 -0.947 -58.883 1.00 87.19 76 ARG A C 1
ATOM 581 O O . ARG A 1 76 ? 4.803 -0.856 -59.542 1.00 87.19 76 ARG A O 1
ATOM 588 N N . ALA A 1 77 ? 3.749 -1.225 -57.584 1.00 90.38 77 ALA A N 1
ATOM 589 C CA . ALA A 1 77 ? 4.953 -1.526 -56.819 1.00 90.38 77 ALA A CA 1
ATOM 590 C C . ALA A 1 77 ? 5.203 -3.036 -56.852 1.00 90.38 77 ALA A C 1
ATOM 592 O O . ALA A 1 77 ? 4.567 -3.778 -56.114 1.00 90.38 77 ALA A O 1
ATOM 593 N N . VAL A 1 78 ? 6.116 -3.528 -57.689 1.00 90.62 78 VAL A N 1
ATOM 594 C CA . VAL A 1 78 ? 6.416 -4.971 -57.763 1.00 90.62 78 VAL A CA 1
ATOM 595 C C . VAL A 1 78 ? 7.786 -5.241 -57.132 1.00 90.62 78 VAL A C 1
ATOM 597 O O . VAL A 1 78 ? 8.756 -4.605 -57.536 1.00 90.62 78 VAL A O 1
ATOM 600 N N . PRO A 1 79 ? 7.916 -6.171 -56.163 1.00 90.25 79 PRO A N 1
ATOM 601 C CA . PRO A 1 79 ? 6.915 -7.126 -55.665 1.00 90.25 79 PRO A CA 1
ATOM 602 C C . PRO A 1 79 ? 6.113 -6.644 -54.433 1.00 90.25 79 PRO A C 1
ATOM 604 O O . PRO A 1 79 ? 5.545 -7.470 -53.735 1.00 90.25 79 PRO A O 1
ATOM 607 N N . GLY A 1 80 ? 6.088 -5.341 -54.126 1.00 87.44 80 GLY A N 1
ATOM 608 C CA . GLY A 1 80 ? 5.452 -4.799 -52.911 1.00 87.44 80 GLY A CA 1
ATOM 609 C C . GLY A 1 80 ? 3.926 -4.929 -52.832 1.00 87.44 80 GLY A C 1
ATOM 610 O O . GLY A 1 80 ? 3.377 -5.064 -51.743 1.00 87.44 80 GLY A O 1
ATOM 611 N N . GLU A 1 81 ? 3.236 -4.901 -53.964 1.00 89.88 81 GLU A N 1
ATOM 612 C CA . GLU A 1 81 ? 1.778 -4.914 -54.045 1.00 89.88 81 GLU A CA 1
ATOM 613 C C . GLU A 1 81 ? 1.169 -6.164 -53.395 1.00 89.88 81 GLU A C 1
ATOM 615 O O . GLU A 1 81 ? 1.533 -7.297 -53.713 1.00 89.88 81 GLU A O 1
ATOM 620 N N . GLY A 1 82 ? 0.216 -5.955 -52.484 1.00 86.94 82 GLY A N 1
ATOM 621 C CA . GLY A 1 82 ? -0.468 -7.021 -51.754 1.00 86.94 82 GLY A CA 1
ATOM 622 C C . GLY A 1 82 ? 0.323 -7.627 -50.596 1.00 86.94 82 GLY A C 1
ATOM 623 O O . GLY A 1 82 ? -0.194 -8.525 -49.927 1.00 86.94 82 GLY A O 1
ATOM 624 N N . LEU A 1 83 ? 1.543 -7.154 -50.325 1.00 90.56 83 LEU A N 1
ATOM 625 C CA . LEU A 1 83 ? 2.316 -7.590 -49.165 1.00 90.56 83 LEU A CA 1
ATOM 626 C C . LEU A 1 83 ? 1.909 -6.821 -47.905 1.00 90.56 83 LEU A C 1
ATOM 628 O O . LEU A 1 83 ? 1.756 -5.601 -47.906 1.00 90.56 83 LEU A O 1
ATOM 632 N N . ASN A 1 84 ? 1.780 -7.545 -46.793 1.00 88.50 84 ASN A N 1
ATOM 633 C CA . ASN A 1 84 ? 1.478 -6.964 -45.488 1.00 88.50 84 ASN A CA 1
ATOM 634 C C . ASN A 1 84 ? 2.773 -6.700 -44.710 1.00 88.50 84 ASN A C 1
ATOM 636 O O . ASN A 1 84 ? 3.199 -7.532 -43.911 1.00 88.50 84 ASN A O 1
ATOM 640 N N . ILE A 1 85 ? 3.392 -5.545 -44.954 1.00 92.56 85 ILE A N 1
ATOM 641 C CA . ILE A 1 85 ? 4.628 -5.126 -44.282 1.00 92.56 85 ILE A CA 1
ATOM 642 C C . ILE A 1 85 ? 4.275 -4.211 -43.097 1.00 92.56 85 ILE A C 1
ATOM 644 O O . ILE A 1 85 ? 3.692 -3.143 -43.315 1.00 92.56 85 ILE A O 1
ATOM 648 N N . PRO A 1 86 ? 4.615 -4.575 -41.844 1.00 92.06 86 PRO A N 1
ATOM 649 C CA . PRO A 1 86 ? 4.360 -3.736 -40.676 1.00 92.06 86 PRO A CA 1
ATOM 650 C C . PRO A 1 86 ? 5.040 -2.365 -40.776 1.00 92.06 86 PRO A C 1
ATOM 652 O O . PRO A 1 86 ? 6.263 -2.261 -40.871 1.00 92.06 86 PRO A O 1
ATOM 655 N N . ILE A 1 87 ? 4.247 -1.293 -40.713 1.00 94.81 87 ILE A N 1
ATOM 656 C CA . ILE A 1 87 ? 4.751 0.086 -40.728 1.00 94.81 87 ILE A CA 1
ATOM 657 C C . ILE A 1 87 ? 4.816 0.631 -39.304 1.00 94.81 87 ILE A C 1
ATOM 659 O O . ILE A 1 87 ? 3.790 0.763 -38.640 1.00 94.81 87 ILE A O 1
ATOM 663 N N . TYR A 1 88 ? 6.011 1.035 -38.876 1.00 95.06 88 TYR A N 1
ATOM 664 C CA . TYR A 1 88 ? 6.248 1.712 -37.603 1.00 95.06 88 TYR A CA 1
ATOM 665 C C . TYR A 1 88 ? 6.489 3.197 -37.843 1.00 95.06 88 TYR A C 1
ATOM 667 O O . TYR A 1 88 ? 7.406 3.573 -38.574 1.00 95.06 88 TYR A O 1
ATOM 675 N N . LEU A 1 89 ? 5.709 4.065 -37.195 1.00 95.25 89 LEU A N 1
ATOM 676 C CA . LEU A 1 89 ? 5.998 5.498 -37.224 1.00 95.25 89 LEU A CA 1
ATOM 677 C C . LEU A 1 89 ? 7.025 5.847 -36.150 1.00 95.25 89 LEU A C 1
ATOM 679 O O . LEU A 1 89 ? 6.797 5.638 -34.960 1.00 95.25 89 LEU A O 1
ATOM 683 N N . LEU A 1 90 ? 8.155 6.404 -36.577 1.00 94.62 90 LEU A N 1
ATOM 684 C CA . LEU A 1 90 ? 9.210 6.900 -35.703 1.00 94.62 90 LEU A CA 1
ATOM 685 C C . LEU A 1 90 ? 8.993 8.394 -35.450 1.00 94.62 90 LEU A C 1
ATOM 687 O O . LEU A 1 90 ? 8.786 9.184 -36.379 1.00 94.62 90 LEU A O 1
ATOM 691 N N . GLY A 1 91 ? 9.063 8.798 -34.184 1.00 90.75 91 GLY A N 1
ATOM 692 C CA . GLY A 1 91 ? 8.829 10.179 -33.782 1.00 90.75 91 GLY A CA 1
ATOM 693 C C . GLY A 1 91 ? 9.727 10.651 -32.649 1.00 90.75 91 GLY A C 1
ATOM 694 O O . GLY A 1 91 ? 10.094 9.893 -31.757 1.00 90.75 91 GLY A O 1
ATOM 695 N N . SER A 1 92 ? 10.028 11.944 -32.670 1.00 87.25 92 SER A N 1
ATOM 696 C CA . SER A 1 92 ? 10.619 12.690 -31.553 1.00 87.25 92 SER A CA 1
ATOM 697 C C . SER A 1 92 ? 9.735 13.868 -31.114 1.00 87.25 92 SER A C 1
ATOM 699 O O . SER A 1 92 ? 10.137 14.665 -30.273 1.00 87.25 92 SER A O 1
ATOM 701 N N . SER A 1 93 ? 8.520 13.975 -31.668 1.00 85.56 93 SER A N 1
ATOM 702 C CA . SER A 1 93 ? 7.535 15.014 -31.357 1.00 85.56 93 SER A CA 1
ATOM 703 C C . SER A 1 93 ? 6.122 14.439 -31.209 1.00 85.56 93 SER A C 1
ATOM 705 O O . SER A 1 93 ? 5.862 13.271 -31.513 1.00 85.56 93 SER A O 1
ATOM 707 N N . ASP A 1 94 ? 5.200 15.281 -30.751 1.00 85.31 94 ASP A N 1
ATOM 708 C CA . ASP A 1 94 ? 3.772 14.997 -30.584 1.00 85.31 94 ASP A CA 1
ATOM 709 C C . ASP A 1 94 ? 3.045 14.720 -31.913 1.00 85.31 94 ASP A C 1
ATOM 711 O O . ASP A 1 94 ? 2.151 13.877 -31.955 1.00 85.31 94 ASP A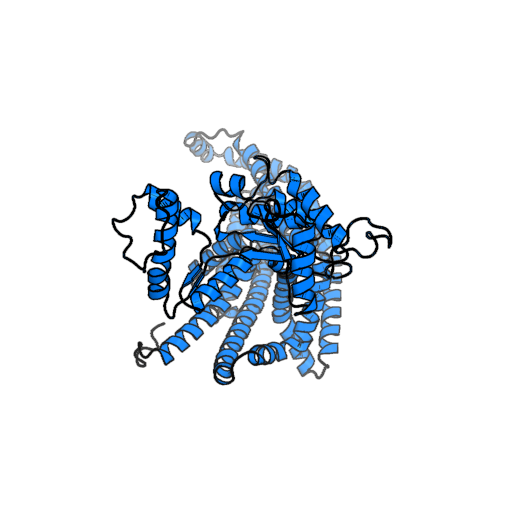 O 1
ATOM 715 N N . PHE A 1 95 ? 3.454 15.374 -33.006 1.00 90.06 95 PHE A N 1
ATOM 716 C CA . PHE A 1 95 ? 2.869 15.177 -34.338 1.00 90.06 95 PHE A CA 1
ATOM 717 C C . PHE A 1 95 ? 2.861 13.703 -34.770 1.00 90.06 95 PHE A C 1
ATOM 719 O O . PHE A 1 95 ? 1.799 13.146 -35.050 1.00 90.06 95 PHE A O 1
ATOM 726 N N . SER A 1 96 ? 4.031 13.050 -34.789 1.00 90.06 96 SER A N 1
ATOM 727 C CA . SER A 1 96 ? 4.137 11.648 -35.218 1.00 90.06 96 SER A CA 1
ATOM 728 C C . SER A 1 96 ? 3.376 10.714 -34.278 1.00 90.06 96 SER A C 1
ATOM 730 O O . SER A 1 96 ? 2.810 9.725 -34.734 1.00 90.06 96 SER A O 1
ATOM 732 N N . ALA A 1 97 ? 3.326 11.046 -32.983 1.00 93.44 97 ALA A N 1
ATOM 733 C CA . ALA A 1 97 ? 2.557 10.293 -32.001 1.00 93.44 97 ALA A CA 1
ATOM 734 C C . ALA A 1 97 ? 1.052 10.355 -32.299 1.00 93.44 97 ALA A C 1
ATOM 736 O O . ALA A 1 97 ? 0.382 9.326 -32.314 1.00 93.44 97 ALA A O 1
ATOM 737 N N . ARG A 1 98 ? 0.525 11.551 -32.585 1.00 95.38 98 ARG A N 1
ATOM 738 C CA . ARG A 1 98 ? -0.888 11.752 -32.927 1.00 95.38 98 ARG A CA 1
ATOM 739 C C . ARG A 1 98 ? -1.261 11.062 -34.234 1.00 95.38 98 ARG A C 1
ATOM 741 O O . ARG A 1 98 ? -2.280 10.383 -34.288 1.00 95.38 98 ARG A O 1
ATOM 748 N N . LEU A 1 99 ? -0.428 11.210 -35.262 1.00 94.62 99 LEU A N 1
ATOM 749 C CA . LEU A 1 99 ? -0.649 10.580 -36.563 1.00 94.62 99 LEU A CA 1
ATOM 750 C C . LEU A 1 99 ? -0.648 9.048 -36.448 1.00 94.62 99 LEU A C 1
ATOM 752 O O . LEU A 1 99 ? -1.533 8.393 -36.989 1.00 94.62 99 LEU A O 1
ATOM 756 N N . ALA A 1 100 ? 0.299 8.476 -35.695 1.00 95.62 100 ALA A N 1
ATOM 757 C CA . ALA A 1 100 ? 0.343 7.035 -35.444 1.00 95.62 100 ALA A CA 1
ATOM 758 C C . ALA A 1 100 ? -0.906 6.543 -34.705 1.00 95.62 100 ALA A C 1
ATOM 760 O O . ALA A 1 100 ? -1.443 5.493 -35.050 1.00 95.62 100 ALA A O 1
ATOM 761 N N . GLY A 1 101 ? -1.383 7.312 -33.721 1.00 95.62 101 GLY A N 1
ATOM 762 C CA . GLY A 1 101 ? -2.612 7.008 -32.993 1.00 95.62 101 GLY A CA 1
ATOM 763 C C . GLY A 1 101 ? -3.831 7.006 -33.915 1.00 95.62 101 GLY A C 1
ATOM 764 O O . GLY A 1 101 ? -4.546 6.010 -33.981 1.00 95.62 101 GLY A O 1
ATOM 765 N N . GLN A 1 102 ? -4.021 8.075 -34.690 1.00 96.12 102 GLN A N 1
ATOM 766 C CA . GLN A 1 102 ? -5.158 8.224 -35.607 1.00 96.12 102 GLN A CA 1
ATOM 767 C C . GLN A 1 102 ? -5.209 7.144 -36.692 1.00 96.12 102 GLN A C 1
ATOM 769 O O . GLN A 1 102 ? -6.292 6.718 -37.075 1.00 96.12 102 GLN A O 1
ATOM 774 N N . LEU A 1 103 ? -4.051 6.698 -37.187 1.00 94.50 103 LEU A N 1
ATOM 775 C CA . LEU A 1 103 ? -3.964 5.648 -38.207 1.00 94.50 103 LEU A CA 1
ATOM 776 C C . LEU A 1 103 ? -3.955 4.226 -37.622 1.00 94.50 103 LEU A C 1
ATOM 778 O O . LEU A 1 103 ? -3.921 3.261 -38.387 1.00 94.50 103 LEU A O 1
ATOM 782 N N . GLY A 1 104 ? -3.940 4.087 -36.293 1.00 95.50 104 GLY A N 1
ATOM 783 C CA . GLY A 1 104 ? -3.832 2.795 -35.619 1.00 95.50 104 GLY A CA 1
ATOM 784 C C . GLY A 1 104 ? -2.549 2.044 -35.969 1.00 95.50 104 GLY A C 1
ATOM 785 O O . GLY A 1 104 ? -2.592 0.834 -36.186 1.00 95.50 104 GLY A O 1
ATOM 786 N N . LEU A 1 105 ? -1.426 2.756 -36.082 1.00 95.38 105 LEU A N 1
ATOM 787 C CA . LEU A 1 105 ? -0.108 2.192 -36.388 1.00 95.38 105 LEU A CA 1
ATOM 788 C C . LEU A 1 105 ? 0.731 2.038 -35.110 1.00 95.38 105 LEU A C 1
ATOM 790 O O . LEU A 1 105 ? 0.539 2.792 -34.148 1.00 95.38 105 LEU A O 1
ATOM 794 N N . PRO A 1 106 ? 1.685 1.092 -35.066 1.00 95.31 106 PRO A N 1
ATOM 795 C CA . PRO A 1 106 ? 2.664 1.048 -33.993 1.00 95.31 106 PRO A CA 1
ATOM 796 C C . PRO A 1 106 ? 3.576 2.285 -34.030 1.00 95.31 106 PRO A C 1
ATOM 798 O O . PRO A 1 106 ? 3.942 2.798 -35.093 1.00 95.31 106 PRO A O 1
ATOM 801 N N . PHE A 1 107 ? 3.946 2.775 -32.846 1.00 95.62 107 PHE A N 1
ATOM 802 C CA . PHE A 1 107 ? 4.710 4.012 -32.681 1.00 95.62 107 PHE A CA 1
ATOM 803 C C . PHE A 1 107 ? 6.040 3.764 -31.967 1.00 95.62 107 PHE A C 1
ATOM 805 O O . PHE A 1 107 ? 6.080 3.083 -30.948 1.00 95.62 107 PHE A O 1
ATOM 812 N N . ALA A 1 108 ? 7.132 4.344 -32.457 1.00 95.19 108 ALA A N 1
ATOM 813 C CA . ALA A 1 108 ? 8.447 4.274 -31.829 1.00 95.19 108 ALA A CA 1
ATOM 814 C C . ALA A 1 108 ? 8.954 5.684 -31.485 1.00 95.19 108 ALA A C 1
ATOM 816 O O . ALA A 1 108 ? 9.252 6.484 -32.374 1.00 95.19 108 ALA A O 1
ATOM 817 N N . PHE A 1 109 ? 9.061 5.999 -30.191 1.00 93.25 109 PHE A N 1
ATOM 818 C CA . PHE A 1 109 ? 9.504 7.313 -29.723 1.00 93.25 109 PHE A CA 1
ATOM 819 C C . PHE A 1 109 ? 11.003 7.347 -29.405 1.00 93.25 109 PHE A C 1
ATOM 821 O O . PHE A 1 109 ? 11.501 6.554 -28.603 1.00 93.25 109 PHE A O 1
ATOM 828 N N . ALA A 1 110 ? 11.724 8.314 -29.967 1.00 90.81 110 ALA A N 1
ATOM 829 C CA . ALA A 1 110 ? 13.157 8.509 -29.754 1.00 90.81 110 ALA A CA 1
ATOM 830 C C . ALA A 1 110 ? 13.448 9.307 -28.466 1.00 90.81 110 ALA A C 1
ATOM 832 O O . ALA A 1 110 ? 13.876 10.462 -28.513 1.00 90.81 110 ALA A O 1
ATOM 833 N N . SER A 1 111 ? 13.234 8.698 -27.294 1.00 87.44 111 SER A N 1
ATOM 834 C CA . SER A 1 111 ? 13.483 9.376 -26.006 1.00 87.44 111 SER A CA 1
ATOM 835 C C . SER A 1 111 ? 14.941 9.797 -25.813 1.00 87.44 111 SER A C 1
ATOM 837 O O . SER A 1 111 ? 15.195 10.848 -25.240 1.00 87.44 111 SER A O 1
ATOM 839 N N . HIS A 1 112 ? 15.893 9.039 -26.362 1.00 85.00 112 HIS A N 1
ATOM 840 C CA . HIS A 1 112 ? 17.321 9.374 -26.356 1.00 85.00 112 HIS A CA 1
ATOM 841 C C . HIS A 1 112 ? 17.667 10.662 -27.123 1.00 85.00 112 HIS A C 1
ATOM 843 O O . HIS A 1 112 ? 18.764 11.190 -26.971 1.00 85.00 112 HIS A O 1
ATOM 849 N N . PHE A 1 113 ? 16.751 11.153 -27.961 1.00 82.62 113 PHE A N 1
ATOM 850 C CA . PHE A 1 113 ? 16.904 12.392 -28.717 1.00 82.62 113 PHE A CA 1
ATOM 851 C C . PHE A 1 113 ? 16.049 13.532 -28.146 1.00 82.62 113 PHE A C 1
ATOM 853 O O . PHE A 1 113 ? 16.428 14.698 -28.213 1.00 82.62 113 PHE A O 1
ATOM 860 N N . SER A 1 114 ? 14.874 13.226 -27.590 1.00 85.69 114 SER A N 1
ATOM 861 C CA . SER A 1 114 ? 13.947 14.228 -27.041 1.00 85.69 114 SER A CA 1
ATOM 862 C C . SER A 1 114 ? 13.363 13.773 -25.698 1.00 85.69 114 SER A C 1
ATOM 864 O O . SER A 1 114 ? 12.161 13.503 -25.601 1.00 85.69 114 SER A O 1
ATOM 866 N N . PRO A 1 115 ? 14.200 13.680 -24.646 1.00 84.00 115 PRO A N 1
ATOM 867 C CA . PRO A 1 115 ? 13.833 13.031 -23.388 1.00 84.00 115 PRO A CA 1
ATOM 868 C C . PRO A 1 115 ? 12.637 13.690 -22.697 1.00 84.00 115 PRO A C 1
ATOM 870 O O . PRO A 1 115 ? 11.740 12.986 -22.228 1.00 84.00 115 PRO A O 1
ATOM 873 N N . ASP A 1 116 ? 12.567 15.023 -22.701 1.00 84.38 116 ASP A N 1
ATOM 874 C CA . ASP A 1 116 ? 11.508 15.777 -22.016 1.00 84.38 116 ASP A CA 1
ATOM 875 C C . ASP A 1 116 ? 10.116 15.579 -22.641 1.00 84.38 116 ASP A C 1
ATOM 877 O O . ASP A 1 116 ? 9.104 15.665 -21.945 1.00 84.38 116 ASP A O 1
ATOM 881 N N . TYR A 1 117 ? 10.047 15.235 -23.930 1.00 85.75 117 TYR A N 1
ATOM 882 C CA . TYR A 1 117 ? 8.786 15.037 -24.652 1.00 85.75 117 TYR A CA 1
ATOM 883 C C . TYR A 1 117 ? 8.252 13.605 -24.579 1.00 85.75 117 TYR A C 1
ATOM 885 O O . TYR A 1 117 ? 7.124 13.353 -25.003 1.00 85.75 117 TYR A O 1
ATOM 893 N N . THR A 1 118 ? 9.017 12.672 -24.002 1.00 85.94 118 THR A N 1
ATOM 894 C CA . THR A 1 118 ? 8.674 11.241 -23.971 1.00 85.94 118 THR A CA 1
ATOM 895 C C . THR A 1 118 ? 7.274 10.997 -23.422 1.00 85.94 118 THR A C 1
ATOM 897 O O . THR A 1 118 ? 6.457 10.350 -24.070 1.00 85.94 118 THR A O 1
ATOM 900 N N . ARG A 1 119 ? 6.949 11.553 -22.249 1.00 85.31 119 ARG A N 1
ATOM 901 C CA . ARG A 1 119 ? 5.632 11.345 -21.627 1.00 85.31 119 ARG A CA 1
ATOM 902 C C . ARG A 1 119 ? 4.499 11.895 -22.493 1.00 85.31 119 ARG A C 1
ATOM 904 O O . ARG A 1 119 ? 3.531 11.183 -22.744 1.00 85.31 119 ARG A O 1
ATOM 911 N N . ILE A 1 120 ? 4.651 13.134 -22.957 1.00 87.06 120 ILE A N 1
ATOM 912 C CA . ILE A 1 120 ? 3.635 13.842 -23.743 1.00 87.06 120 ILE A CA 1
ATOM 913 C C . ILE A 1 120 ? 3.344 13.078 -25.038 1.00 87.06 120 ILE A C 1
ATOM 915 O O . ILE A 1 120 ? 2.183 12.882 -25.393 1.00 87.06 120 ILE A O 1
ATOM 919 N N . ALA A 1 121 ? 4.379 12.583 -25.719 1.00 89.56 121 ALA A N 1
ATOM 920 C CA . ALA A 1 121 ? 4.217 11.798 -26.937 1.00 89.56 121 ALA A CA 1
ATOM 921 C C . ALA A 1 121 ? 3.498 10.464 -26.677 1.00 89.56 121 ALA A C 1
ATOM 923 O O . ALA A 1 121 ? 2.578 10.114 -27.413 1.00 89.56 121 ALA A O 1
ATOM 924 N N . LEU A 1 122 ? 3.851 9.739 -25.608 1.00 90.75 122 LEU A N 1
ATOM 925 C CA . LEU A 1 122 ? 3.187 8.479 -25.249 1.00 90.75 122 LEU A CA 1
ATOM 926 C C . LEU A 1 122 ? 1.705 8.673 -24.889 1.00 90.75 122 LEU A C 1
ATOM 928 O O . LEU A 1 122 ? 0.861 7.873 -25.295 1.00 90.75 122 LEU A O 1
ATOM 932 N N . GLU A 1 123 ? 1.380 9.724 -24.135 1.00 90.50 123 GLU A N 1
ATOM 933 C CA . GLU A 1 123 ? -0.003 10.088 -23.797 1.00 90.50 123 GLU A CA 1
ATOM 934 C C . GLU A 1 123 ? -0.789 10.519 -25.041 1.00 90.50 123 GLU A C 1
ATOM 936 O O . GLU A 1 123 ? -1.932 10.101 -25.230 1.00 90.50 123 GLU A O 1
ATOM 941 N N . THR A 1 124 ? -0.163 11.287 -25.937 1.00 93.12 124 THR A N 1
ATOM 942 C CA . THR A 1 124 ? -0.773 11.726 -27.201 1.00 93.12 124 THR A CA 1
ATOM 943 C C . THR A 1 124 ? -1.077 10.543 -28.117 1.00 93.12 124 THR A C 1
ATOM 945 O O . THR A 1 124 ? -2.196 10.434 -28.613 1.00 93.12 124 THR A O 1
ATOM 948 N N . TYR A 1 125 ? -0.125 9.623 -28.302 1.00 94.81 125 TYR A N 1
ATOM 949 C CA . TYR A 1 125 ? -0.326 8.411 -29.099 1.00 94.81 125 TYR A CA 1
ATOM 950 C C . TYR A 1 125 ? -1.513 7.592 -28.588 1.00 94.81 125 TYR A C 1
ATOM 952 O O . TYR A 1 125 ? -2.418 7.262 -2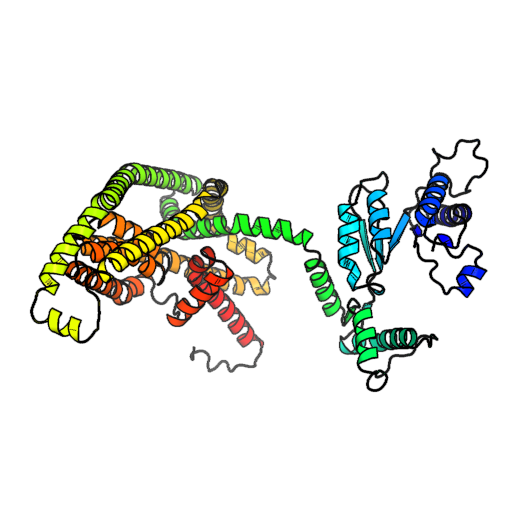9.346 1.00 94.81 125 TYR A O 1
ATOM 960 N N . ARG A 1 126 ? -1.550 7.322 -27.279 1.00 92.12 126 ARG A N 1
ATOM 961 C CA . ARG A 1 126 ? -2.598 6.493 -26.672 1.00 92.12 126 ARG A CA 1
ATOM 962 C C . ARG A 1 126 ? -3.968 7.164 -26.686 1.00 92.12 126 ARG A C 1
ATOM 964 O O . ARG A 1 126 ? -4.953 6.498 -26.969 1.00 92.12 126 ARG A O 1
ATOM 971 N N . SER A 1 127 ? -4.041 8.460 -26.386 1.00 93.94 127 SER A N 1
ATOM 972 C CA . SER A 1 127 ? -5.315 9.198 -26.357 1.00 93.94 127 SER A CA 1
ATOM 973 C C . SER A 1 127 ? -5.924 9.414 -27.742 1.00 93.94 127 SER A C 1
ATOM 975 O O . SER A 1 127 ? -7.138 9.540 -27.857 1.00 93.94 127 SER A O 1
ATOM 977 N N . SER A 1 128 ? -5.097 9.441 -28.788 1.00 95.38 128 SER A N 1
ATOM 978 C CA . SER A 1 128 ? -5.551 9.537 -30.180 1.00 95.38 128 SER A CA 1
ATOM 979 C C . SER A 1 128 ? -5.696 8.183 -30.877 1.00 95.38 128 SER A C 1
ATOM 981 O O . SER A 1 128 ? -6.074 8.162 -32.046 1.00 95.38 128 SER A O 1
ATOM 983 N N . PHE A 1 129 ? -5.405 7.071 -30.188 1.00 96.94 129 PHE A N 1
ATOM 984 C CA . PHE A 1 129 ? -5.368 5.744 -30.792 1.00 96.94 129 PHE A CA 1
ATOM 985 C C . PHE A 1 129 ? -6.741 5.289 -31.291 1.00 96.94 129 PHE A C 1
ATOM 987 O O . PHE A 1 129 ? -7.702 5.224 -30.523 1.00 96.94 129 PHE A O 1
ATOM 994 N N . GLN A 1 130 ? -6.803 4.909 -32.564 1.00 95.88 130 GLN A N 1
ATOM 995 C CA . GLN A 1 130 ? -7.957 4.270 -33.186 1.00 95.88 130 GLN A CA 1
ATOM 996 C C . GLN A 1 130 ? -7.558 2.868 -33.665 1.00 95.88 130 GLN A C 1
ATOM 998 O O . GLN A 1 130 ? -6.581 2.749 -34.404 1.00 95.88 130 GLN A O 1
ATOM 1003 N N . PRO A 1 131 ? -8.270 1.799 -33.260 1.00 95.31 131 PRO A N 1
ATOM 1004 C CA . PRO A 1 131 ? -7.991 0.454 -33.751 1.00 95.31 131 PRO A CA 1
ATOM 1005 C C . PRO A 1 131 ? -8.045 0.374 -35.282 1.00 95.31 131 PRO A C 1
ATOM 1007 O O . PRO A 1 131 ? -8.960 0.915 -35.901 1.00 95.31 131 PRO A O 1
ATOM 1010 N N . SER A 1 132 ? -7.095 -0.344 -35.878 1.00 91.44 132 SER A N 1
ATOM 1011 C CA . SER A 1 132 ? -6.995 -0.571 -37.324 1.00 91.44 132 SER A CA 1
ATOM 1012 C C . SER A 1 132 ? -7.023 -2.069 -37.661 1.00 91.44 132 SER A C 1
ATOM 1014 O O . SER A 1 132 ? -7.158 -2.935 -36.781 1.00 91.44 132 SER A O 1
ATOM 1016 N N . ASP A 1 133 ? -6.899 -2.403 -38.945 1.00 84.12 133 ASP A N 1
ATOM 1017 C CA . ASP A 1 133 ? -6.727 -3.789 -39.394 1.00 84.12 133 ASP A CA 1
ATOM 1018 C C . ASP A 1 133 ? -5.367 -4.369 -38.991 1.00 84.12 133 ASP A C 1
ATOM 1020 O O . ASP A 1 133 ? -5.256 -5.573 -38.771 1.00 84.12 133 ASP A O 1
ATOM 1024 N N . HIS A 1 134 ? -4.362 -3.512 -38.791 1.00 81.44 134 HIS A N 1
ATOM 1025 C CA . HIS A 1 134 ? -3.028 -3.923 -38.359 1.00 81.44 134 HIS A CA 1
ATOM 1026 C C . HIS A 1 134 ? -2.906 -4.036 -36.836 1.00 81.44 134 HIS A C 1
ATOM 1028 O O . HIS A 1 134 ? -2.153 -4.876 -36.346 1.00 81.44 134 HIS A O 1
ATOM 1034 N N . LEU A 1 135 ? -3.621 -3.200 -36.071 1.00 90.88 135 LEU A N 1
ATOM 1035 C CA . LEU A 1 135 ? -3.408 -3.100 -34.629 1.00 90.88 135 LEU A CA 1
ATOM 1036 C C . LEU A 1 135 ? -4.706 -2.827 -33.851 1.00 90.88 135 LEU A C 1
ATOM 1038 O O . LEU A 1 135 ? -5.371 -1.812 -34.056 1.00 90.88 135 LEU A O 1
ATOM 1042 N N . LYS A 1 136 ? -5.057 -3.732 -32.924 1.00 93.44 136 LYS A N 1
ATOM 1043 C CA . LYS A 1 136 ? -6.275 -3.628 -32.093 1.00 93.44 136 LYS A CA 1
ATOM 1044 C C . LYS A 1 136 ? -6.086 -2.822 -30.807 1.00 93.44 136 LYS A C 1
ATOM 1046 O O . LYS A 1 136 ? -7.049 -2.242 -30.317 1.00 93.44 136 LYS A O 1
ATOM 1051 N N . GLU A 1 137 ? -4.863 -2.753 -30.291 1.00 92.38 137 GLU A N 1
ATOM 1052 C CA . GLU A 1 137 ? -4.511 -2.045 -29.055 1.00 92.38 137 GLU A CA 1
ATOM 1053 C C . GLU A 1 137 ? -3.224 -1.226 -29.251 1.00 92.38 137 GLU A C 1
ATOM 1055 O O . GLU A 1 137 ? -2.364 -1.651 -30.019 1.00 92.38 137 GLU A O 1
ATOM 1060 N N . PRO A 1 138 ? -3.035 -0.085 -28.559 1.00 92.38 138 PRO A N 1
ATOM 1061 C CA . PRO A 1 138 ? -1.858 0.760 -28.756 1.00 92.38 138 PRO A CA 1
ATOM 1062 C C . PRO A 1 138 ? -0.541 0.000 -28.528 1.00 92.38 138 PRO A C 1
ATOM 1064 O O . PRO A 1 138 ? -0.310 -0.543 -27.446 1.00 92.38 138 PRO A O 1
ATOM 1067 N N . HIS A 1 139 ? 0.370 0.045 -29.502 1.00 93.50 139 HIS A N 1
ATOM 1068 C CA . HIS A 1 139 ? 1.685 -0.594 -29.434 1.00 93.50 139 HIS A CA 1
ATOM 1069 C C . HIS A 1 139 ? 2.779 0.457 -29.570 1.00 93.50 139 HIS A C 1
ATOM 1071 O O . HIS A 1 139 ? 2.894 1.128 -30.597 1.00 93.50 139 HIS A O 1
ATOM 1077 N N . VAL A 1 140 ? 3.581 0.613 -28.516 1.00 91.62 140 VAL A N 1
ATOM 1078 C CA . VAL A 1 140 ? 4.588 1.668 -28.446 1.00 91.62 140 VAL A CA 1
ATOM 1079 C C . VAL A 1 140 ? 5.954 1.142 -28.031 1.00 91.62 140 VAL A C 1
ATOM 1081 O O . VAL A 1 140 ? 6.074 0.392 -27.065 1.00 91.62 140 VAL A O 1
ATOM 1084 N N . ILE A 1 141 ? 6.981 1.584 -28.750 1.00 92.44 141 ILE A N 1
ATOM 1085 C CA . ILE A 1 141 ? 8.396 1.318 -28.495 1.00 92.44 141 ILE A CA 1
ATOM 1086 C C . ILE A 1 141 ? 9.047 2.626 -28.035 1.00 92.44 141 ILE A C 1
ATOM 1088 O O . ILE A 1 141 ? 8.770 3.696 -28.577 1.00 92.44 141 ILE A O 1
ATOM 1092 N N . VAL A 1 142 ? 9.922 2.563 -27.032 1.00 88.62 142 VAL A N 1
ATOM 1093 C CA . VAL A 1 142 ? 10.691 3.721 -26.554 1.00 88.62 142 VAL A CA 1
ATOM 1094 C C . VAL A 1 142 ? 12.172 3.442 -26.778 1.00 88.62 142 VAL A C 1
ATOM 1096 O O . VAL A 1 142 ? 12.723 2.506 -26.208 1.00 88.62 142 VAL A O 1
ATOM 1099 N N . GLY A 1 143 ? 12.812 4.249 -27.622 1.00 89.12 143 GLY A N 1
ATOM 1100 C CA . GLY A 1 143 ? 14.237 4.146 -27.913 1.00 89.12 143 GLY A CA 1
ATOM 1101 C C . GLY A 1 143 ? 15.064 4.861 -26.853 1.00 89.12 143 GLY A C 1
ATOM 1102 O O . GLY A 1 143 ? 14.976 6.090 -26.747 1.00 89.12 143 GLY A O 1
ATOM 1103 N N . VAL A 1 144 ? 15.887 4.110 -26.124 1.00 86.19 144 VAL A N 1
ATOM 1104 C CA . VAL A 1 144 ? 16.807 4.592 -25.083 1.00 86.19 144 VAL A CA 1
ATOM 1105 C C . VAL A 1 144 ? 18.249 4.231 -25.437 1.00 86.19 144 VAL A C 1
ATOM 1107 O O . VAL A 1 144 ? 18.497 3.182 -26.026 1.00 86.19 144 VAL A O 1
ATOM 1110 N N . ASN A 1 145 ? 19.197 5.087 -25.056 1.00 89.00 145 ASN A N 1
ATOM 1111 C CA . ASN A 1 145 ? 20.617 4.745 -25.115 1.00 89.00 145 ASN A CA 1
ATOM 1112 C C . ASN A 1 145 ? 20.968 3.898 -23.894 1.00 89.00 145 ASN A C 1
ATOM 1114 O O . ASN A 1 145 ? 20.531 4.225 -22.790 1.00 89.00 145 ASN A O 1
ATOM 1118 N N . ALA A 1 146 ? 21.772 2.854 -24.077 1.00 89.44 146 ALA A N 1
ATOM 1119 C CA . ALA A 1 146 ? 22.249 2.038 -22.972 1.00 89.44 146 ALA A CA 1
ATOM 1120 C C . ALA A 1 146 ? 23.728 1.679 -23.137 1.00 89.44 146 ALA A C 1
ATOM 1122 O O . ALA A 1 146 ? 24.155 1.279 -24.220 1.00 89.44 146 ALA A O 1
ATOM 1123 N N . VAL A 1 147 ? 24.482 1.794 -22.047 1.00 92.31 147 VAL A N 1
ATOM 1124 C CA . VAL A 1 147 ? 25.852 1.300 -21.910 1.00 92.31 147 VAL A CA 1
ATOM 1125 C C . VAL A 1 147 ? 25.860 0.319 -20.748 1.00 92.31 147 VAL A C 1
ATOM 1127 O O . VAL A 1 147 ? 25.650 0.703 -19.599 1.00 92.31 147 VAL A O 1
ATOM 1130 N N . VAL A 1 148 ? 26.051 -0.960 -21.057 1.00 93.31 148 VAL A N 1
ATOM 1131 C CA . VAL A 1 148 ? 26.038 -2.037 -20.064 1.00 93.31 148 VAL A CA 1
ATOM 1132 C C . VAL A 1 148 ? 27.423 -2.658 -20.006 1.00 93.31 148 VAL A C 1
ATOM 1134 O O . VAL A 1 148 ? 27.957 -3.043 -21.045 1.00 93.31 148 VAL A O 1
ATOM 1137 N N . ALA A 1 149 ? 27.982 -2.737 -18.805 1.00 94.69 149 ALA A N 1
ATOM 1138 C CA . ALA A 1 149 ? 29.277 -3.352 -18.523 1.00 94.69 149 ALA A CA 1
ATOM 1139 C C . ALA A 1 149 ? 29.173 -4.244 -17.280 1.00 94.69 149 ALA A C 1
ATOM 1141 O O . ALA A 1 149 ? 28.106 -4.301 -16.669 1.00 94.69 149 ALA A O 1
ATOM 1142 N N . ASP A 1 150 ? 30.246 -4.937 -16.899 1.00 93.31 150 ASP A N 1
ATOM 1143 C CA . ASP A 1 150 ? 30.203 -5.849 -15.750 1.00 93.31 150 ASP A CA 1
ATOM 1144 C C . ASP A 1 150 ? 30.014 -5.088 -14.426 1.00 93.31 150 ASP A C 1
ATOM 1146 O O . ASP A 1 150 ? 29.338 -5.584 -13.520 1.00 93.31 150 ASP A O 1
ATOM 1150 N N . THR A 1 151 ? 30.529 -3.855 -14.333 1.00 93.88 151 THR A N 1
ATOM 1151 C CA . THR A 1 151 ? 30.330 -2.962 -13.180 1.00 93.88 151 THR A CA 1
ATOM 1152 C C . THR A 1 151 ? 29.754 -1.600 -13.573 1.00 93.88 151 THR A C 1
ATOM 1154 O O . THR A 1 151 ? 29.817 -1.174 -14.730 1.00 93.88 151 THR A O 1
ATOM 1157 N N . ASP A 1 152 ? 29.182 -0.891 -12.593 1.00 90.00 152 ASP A N 1
ATOM 1158 C CA . ASP A 1 152 ? 28.644 0.457 -12.804 1.00 90.00 152 ASP A CA 1
ATOM 1159 C C . ASP A 1 152 ? 29.752 1.461 -13.162 1.00 90.00 152 ASP A C 1
ATOM 1161 O O . ASP A 1 152 ? 29.546 2.331 -14.010 1.00 90.00 152 ASP A O 1
ATOM 1165 N N . GLU A 1 153 ? 30.942 1.324 -12.570 1.00 93.31 153 GLU A N 1
ATOM 1166 C CA . GLU A 1 153 ? 32.096 2.181 -12.858 1.00 93.31 153 GLU A CA 1
ATOM 1167 C C . GLU A 1 153 ? 32.584 2.005 -14.296 1.00 93.31 153 GLU A C 1
ATOM 1169 O O . GLU A 1 153 ? 32.857 2.989 -14.987 1.00 93.31 153 GLU A O 1
ATOM 1174 N N . GLU A 1 154 ? 32.658 0.761 -14.771 1.00 94.31 154 GLU A N 1
ATOM 1175 C CA . GLU A 1 154 ? 33.054 0.464 -16.145 1.00 94.31 154 GLU A CA 1
ATOM 1176 C C . GLU A 1 154 ? 32.020 1.002 -17.142 1.00 94.31 154 GLU A C 1
ATOM 1178 O O . GLU A 1 154 ? 32.378 1.644 -18.131 1.00 94.31 154 GLU A O 1
ATOM 1183 N N . ALA A 1 155 ? 30.728 0.827 -16.856 1.00 93.75 155 ALA A N 1
ATOM 1184 C CA . ALA A 1 155 ? 29.661 1.361 -17.696 1.00 93.75 155 ALA A CA 1
ATOM 1185 C C . ALA A 1 155 ? 29.669 2.899 -17.733 1.00 93.75 155 ALA A C 1
ATOM 1187 O O . ALA A 1 155 ? 29.438 3.497 -18.787 1.00 93.75 155 ALA A O 1
ATOM 1188 N N . ALA A 1 156 ? 29.965 3.555 -16.606 1.00 91.25 156 ALA A N 1
ATOM 1189 C CA . ALA A 1 156 ? 30.120 5.004 -16.539 1.00 91.25 156 ALA A CA 1
ATOM 1190 C C . ALA A 1 156 ? 31.325 5.482 -17.362 1.00 91.25 156 ALA A C 1
ATOM 1192 O O . ALA A 1 156 ? 31.188 6.429 -18.141 1.00 91.25 156 ALA A O 1
ATOM 1193 N N . TRP A 1 157 ? 32.468 4.796 -17.251 1.00 95.19 157 TRP A N 1
ATOM 1194 C CA . TRP A 1 157 ? 33.659 5.069 -18.055 1.00 95.19 157 TRP A CA 1
ATOM 1195 C C . TRP A 1 157 ? 33.364 4.937 -19.550 1.00 95.19 157 TRP A C 1
ATOM 1197 O O . TRP A 1 157 ? 33.575 5.890 -20.297 1.00 95.19 157 TRP A O 1
ATOM 1207 N N . LEU A 1 158 ? 32.789 3.817 -19.997 1.00 95.88 158 LEU A N 1
ATOM 1208 C CA . LEU A 1 158 ? 32.391 3.616 -21.396 1.00 95.88 158 LEU A CA 1
ATOM 1209 C C . LEU A 1 158 ? 31.357 4.659 -21.863 1.00 95.88 158 LEU A C 1
ATOM 1211 O O . LEU A 1 158 ? 31.405 5.131 -23.000 1.00 95.88 158 LEU A O 1
ATOM 1215 N N . GLY A 1 159 ? 30.462 5.086 -20.968 1.00 93.44 159 GLY A N 1
ATOM 1216 C CA . GLY A 1 159 ? 29.473 6.135 -21.216 1.00 93.44 159 GLY A CA 1
ATOM 1217 C C . GLY A 1 159 ? 30.072 7.503 -21.562 1.00 93.44 159 GLY A C 1
ATOM 1218 O O . GLY A 1 159 ? 29.414 8.302 -22.237 1.00 93.44 159 GLY A O 1
ATOM 1219 N N . THR A 1 160 ? 31.329 7.768 -21.189 1.00 94.94 160 THR A N 1
ATOM 1220 C CA . THR A 1 160 ? 32.023 9.023 -21.534 1.00 94.94 160 THR A CA 1
ATOM 1221 C C . THR A 1 160 ? 32.210 9.200 -23.042 1.00 94.94 160 THR A C 1
ATOM 1223 O O . THR A 1 160 ? 32.244 10.326 -23.536 1.00 94.94 160 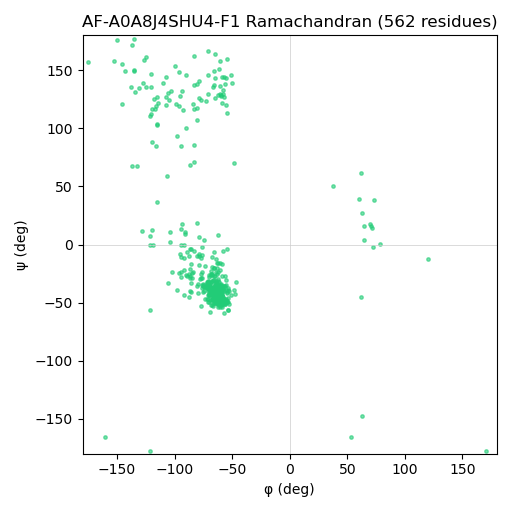THR A O 1
ATOM 1226 N N . THR A 1 161 ? 32.243 8.118 -23.825 1.00 94.94 161 THR A N 1
ATOM 1227 C CA . THR A 1 161 ? 32.246 8.195 -25.294 1.00 94.94 161 THR A CA 1
ATOM 1228 C C . THR A 1 161 ? 31.001 8.910 -25.824 1.00 94.94 161 THR A C 1
ATOM 1230 O O . THR A 1 161 ? 31.101 9.805 -26.667 1.00 94.94 161 THR A O 1
ATOM 1233 N N . MET A 1 162 ? 29.824 8.572 -25.295 1.00 92.50 162 MET A N 1
ATOM 1234 C CA . MET A 1 162 ? 28.565 9.209 -25.685 1.00 92.50 162 MET A CA 1
ATOM 1235 C C . MET A 1 162 ? 28.505 10.664 -25.202 1.00 92.50 162 MET A C 1
ATOM 1237 O O . MET A 1 162 ? 28.048 11.544 -25.930 1.00 92.50 162 MET A O 1
ATOM 1241 N N . GLN A 1 163 ? 29.032 10.948 -24.010 1.00 93.75 163 GLN A N 1
ATOM 1242 C CA . GLN A 1 163 ? 29.154 12.316 -23.500 1.00 93.75 163 GLN A CA 1
ATOM 1243 C C . GLN A 1 163 ? 30.027 13.194 -24.411 1.00 93.75 163 GLN A C 1
ATOM 1245 O O . GLN A 1 163 ? 29.625 14.305 -24.757 1.00 93.75 163 GLN A O 1
ATOM 1250 N N . GLN A 1 164 ? 31.179 12.684 -24.862 1.00 93.81 164 GLN A N 1
ATOM 1251 C CA . GLN A 1 164 ? 32.044 13.375 -25.825 1.00 93.81 164 GLN A CA 1
ATOM 1252 C C . GLN A 1 164 ? 31.334 13.608 -27.163 1.00 93.81 164 GLN A C 1
ATOM 1254 O O . GLN A 1 164 ? 31.458 14.685 -27.745 1.00 93.81 164 GLN A O 1
ATOM 1259 N N . GLN A 1 165 ? 30.552 12.635 -27.642 1.00 92.44 165 GLN A N 1
ATOM 1260 C CA . GLN A 1 165 ? 29.782 12.779 -28.877 1.00 92.44 165 GLN A CA 1
ATOM 1261 C C . GLN A 1 165 ? 28.769 13.930 -28.787 1.00 92.44 165 GLN A C 1
ATOM 1263 O O . GLN A 1 165 ? 28.734 14.781 -29.676 1.00 92.44 165 GLN A O 1
ATOM 1268 N N . PHE A 1 166 ? 27.981 14.004 -27.709 1.00 90.69 166 PHE A N 1
ATOM 1269 C CA . PHE A 1 166 ? 27.014 15.090 -27.524 1.00 90.69 166 PHE A CA 1
ATOM 1270 C C . PHE A 1 166 ? 27.679 16.439 -27.247 1.00 90.69 166 PHE A C 1
ATOM 1272 O O . PHE A 1 166 ? 27.208 17.457 -27.752 1.00 90.69 166 PHE A O 1
ATOM 1279 N N . LEU A 1 167 ? 28.809 16.461 -26.536 1.00 92.94 167 LEU A N 1
ATOM 1280 C CA . LEU A 1 167 ? 29.609 17.673 -26.363 1.00 92.94 167 LEU A CA 1
ATOM 1281 C C . LEU A 1 167 ? 30.074 18.233 -27.717 1.00 92.94 167 LEU A C 1
ATOM 1283 O O . LEU A 1 167 ? 29.937 19.426 -27.981 1.00 92.94 167 LEU A O 1
ATOM 1287 N N . ASN A 1 168 ? 30.562 17.365 -28.604 1.00 92.12 168 ASN A N 1
ATOM 1288 C CA . ASN A 1 168 ? 30.982 17.744 -29.952 1.00 92.12 168 ASN A CA 1
ATOM 1289 C C . ASN A 1 168 ? 29.812 18.239 -30.814 1.00 92.12 168 ASN A C 1
ATOM 1291 O O . ASN A 1 168 ? 29.985 19.176 -31.590 1.00 92.12 168 ASN A O 1
ATOM 1295 N N . ILE A 1 169 ? 28.617 17.658 -30.660 1.00 88.81 169 ILE A N 1
ATOM 1296 C CA . ILE A 1 169 ? 27.397 18.145 -31.325 1.00 88.81 169 ILE A CA 1
ATOM 1297 C C . ILE A 1 169 ? 27.045 19.555 -30.835 1.00 88.81 169 ILE A C 1
ATOM 1299 O O . ILE A 1 169 ? 26.799 20.433 -31.658 1.00 88.81 169 ILE A O 1
ATOM 1303 N N . ILE A 1 170 ? 27.084 19.798 -29.520 1.00 88.88 170 ILE A N 1
ATOM 1304 C CA . ILE A 1 170 ? 26.829 21.124 -28.930 1.00 88.88 170 ILE A CA 1
ATOM 1305 C C . ILE A 1 170 ? 27.838 22.161 -29.445 1.00 88.88 170 ILE A C 1
ATOM 1307 O O . ILE A 1 170 ? 27.463 23.298 -29.727 1.00 88.88 170 ILE A O 1
ATOM 1311 N N . ARG A 1 171 ? 29.105 21.766 -29.616 1.00 92.00 171 ARG A N 1
ATOM 1312 C CA . ARG A 1 171 ? 30.177 22.620 -30.156 1.00 92.00 171 ARG A CA 1
ATOM 1313 C C . ARG A 1 171 ? 30.155 22.770 -31.680 1.00 92.00 171 ARG A C 1
ATOM 1315 O O . ARG A 1 171 ? 30.905 23.582 -32.214 1.00 92.00 171 ARG A O 1
ATOM 1322 N N . GLY A 1 172 ? 29.332 21.997 -32.391 1.00 88.38 172 GLY A N 1
ATOM 1323 C CA . GLY A 1 172 ? 29.314 21.963 -33.856 1.00 88.38 172 GLY A CA 1
ATOM 1324 C C . GLY A 1 172 ? 30.559 21.321 -34.486 1.00 88.38 172 GLY A C 1
ATOM 1325 O O . GLY A 1 172 ? 30.815 21.512 -35.671 1.00 88.38 172 GLY A O 1
ATOM 1326 N N . THR A 1 173 ? 31.338 20.558 -33.716 1.00 88.38 173 THR A N 1
ATOM 1327 C CA . THR A 1 173 ? 32.583 19.900 -34.144 1.00 88.38 173 THR A CA 1
ATOM 1328 C C . THR A 1 173 ? 32.371 18.395 -34.291 1.00 88.38 173 THR A C 1
ATOM 1330 O O . THR A 1 173 ? 32.994 17.588 -33.599 1.00 88.38 173 THR A O 1
ATOM 1333 N N . THR A 1 174 ? 31.439 17.994 -35.156 1.00 77.62 174 THR A N 1
ATOM 1334 C CA . THR A 1 174 ? 31.128 16.576 -35.389 1.00 77.62 174 THR A CA 1
ATOM 1335 C C . THR A 1 174 ? 32.306 15.847 -36.038 1.00 77.62 174 THR A C 1
ATOM 1337 O O . THR A 1 174 ? 32.911 16.358 -36.978 1.00 77.62 174 THR A O 1
ATOM 1340 N N . GLY A 1 175 ? 32.598 14.632 -35.577 1.00 84.44 175 GLY A N 1
ATOM 1341 C CA . GLY A 1 175 ? 33.682 13.795 -36.087 1.00 84.44 175 GLY A CA 1
ATOM 1342 C C . GLY A 1 175 ? 33.474 12.328 -35.717 1.00 84.44 175 GLY A C 1
ATOM 1343 O O . GLY A 1 175 ? 32.379 11.937 -35.309 1.00 84.44 175 GLY A O 1
ATOM 1344 N N . LEU A 1 176 ? 34.523 11.516 -35.853 1.00 90.38 176 LEU A N 1
ATOM 1345 C CA . LEU A 1 176 ? 34.481 10.115 -35.429 1.00 90.38 176 LEU A CA 1
ATOM 1346 C C . LEU A 1 176 ? 34.229 10.002 -33.920 1.00 90.38 176 LEU A C 1
ATOM 1348 O O . LEU A 1 176 ? 34.617 10.877 -33.138 1.00 90.38 176 LEU A O 1
ATOM 1352 N N . VAL A 1 177 ? 33.598 8.897 -33.525 1.00 90.69 177 VAL A N 1
ATOM 1353 C CA . VAL A 1 177 ? 33.382 8.549 -32.118 1.00 90.69 177 VAL A CA 1
ATOM 1354 C C . VAL A 1 177 ? 34.736 8.471 -31.410 1.00 90.69 177 VAL A C 1
ATOM 1356 O O . VAL A 1 177 ? 35.665 7.837 -31.907 1.00 90.69 177 VAL A O 1
ATOM 1359 N N . GLN A 1 178 ? 34.854 9.152 -30.270 1.00 92.81 178 GLN A N 1
ATOM 1360 C CA . GLN A 1 178 ? 36.087 9.196 -29.487 1.00 92.81 178 GLN A CA 1
ATOM 1361 C C . GLN A 1 178 ? 36.116 8.050 -28.465 1.00 92.81 178 GLN A C 1
ATOM 1363 O O . GLN A 1 178 ? 35.060 7.683 -27.935 1.00 92.81 178 GLN A O 1
ATOM 1368 N N . PRO A 1 179 ? 37.297 7.484 -28.159 1.00 95.12 179 PRO A N 1
ATOM 1369 C CA . PRO A 1 179 ? 37.415 6.497 -27.093 1.00 95.12 179 PRO A CA 1
ATOM 1370 C C . PRO A 1 179 ? 37.001 7.098 -25.737 1.00 95.12 179 PRO A C 1
ATOM 1372 O O . PRO A 1 179 ? 37.045 8.326 -25.578 1.00 95.12 179 PRO A O 1
ATOM 1375 N N . PRO A 1 180 ? 36.611 6.257 -24.762 1.00 95.38 180 PRO A N 1
ATOM 1376 C CA . PRO A 1 180 ? 36.318 6.693 -23.405 1.00 95.38 180 PRO A CA 1
ATOM 1377 C C . PRO A 1 180 ? 37.444 7.551 -22.838 1.00 95.38 180 PRO A C 1
ATOM 1379 O O . PRO A 1 180 ? 38.624 7.270 -23.065 1.00 95.38 180 PRO A O 1
ATOM 1382 N N . ALA A 1 181 ? 37.088 8.616 -22.134 1.00 93.75 181 ALA A N 1
ATOM 1383 C CA . ALA A 1 181 ? 38.064 9.539 -21.593 1.00 93.75 181 ALA A CA 1
ATOM 1384 C C . ALA A 1 181 ? 37.538 10.232 -20.343 1.00 93.75 181 ALA A C 1
ATOM 1386 O O . ALA A 1 181 ? 36.333 10.386 -20.162 1.00 93.75 181 ALA A O 1
ATOM 1387 N N . ASP A 1 182 ? 38.468 10.731 -19.536 1.00 93.31 182 ASP A N 1
ATOM 1388 C CA . ASP A 1 182 ? 38.119 11.614 -18.436 1.00 93.31 182 ASP A CA 1
ATOM 1389 C C . ASP A 1 182 ? 37.473 12.898 -18.979 1.00 93.31 182 ASP A C 1
ATOM 1391 O O . ASP A 1 182 ? 37.987 13.526 -19.915 1.00 93.31 182 ASP A O 1
ATOM 1395 N N . MET A 1 183 ? 36.310 13.234 -18.425 1.00 92.12 183 MET A N 1
ATOM 1396 C CA . MET A 1 183 ? 35.511 14.395 -18.807 1.00 92.12 183 MET A CA 1
ATOM 1397 C C . MET A 1 183 ? 35.793 15.612 -17.929 1.00 92.12 183 MET A C 1
ATOM 1399 O O . MET A 1 183 ? 35.354 16.718 -18.263 1.00 92.12 183 MET A O 1
ATOM 1403 N N . GLU A 1 184 ? 36.529 15.441 -16.831 1.00 88.50 184 GLU A N 1
ATOM 1404 C CA . GLU A 1 184 ? 36.936 16.554 -15.988 1.00 88.50 184 GLU A CA 1
ATOM 1405 C C . GLU A 1 184 ? 37.802 17.543 -16.789 1.00 88.50 184 GLU A C 1
ATOM 1407 O O . GLU A 1 184 ? 38.705 17.174 -17.538 1.00 88.50 184 GLU A O 1
ATOM 1412 N N . GLY A 1 185 ? 37.446 18.829 -16.728 1.00 87.75 185 GLY A N 1
ATOM 1413 C CA . GLY A 1 185 ? 38.110 19.888 -17.496 1.00 87.75 185 GLY A CA 1
ATOM 1414 C C . GLY A 1 185 ? 37.838 19.905 -19.011 1.00 87.75 185 GLY A C 1
ATOM 1415 O O . GLY A 1 185 ? 38.308 20.820 -19.686 1.00 87.75 185 GLY A O 1
ATOM 1416 N N . LYS A 1 186 ? 37.069 18.958 -19.575 1.00 88.19 186 LYS A N 1
ATOM 1417 C CA . LYS A 1 186 ? 36.759 18.928 -21.023 1.00 88.19 186 LYS A CA 1
ATOM 1418 C C . LYS A 1 186 ? 35.542 19.752 -21.434 1.00 88.19 186 LYS A C 1
ATOM 1420 O O . LYS A 1 186 ? 35.423 20.110 -22.610 1.00 88.19 186 LYS A O 1
ATOM 1425 N N . TRP A 1 187 ? 34.652 20.052 -20.497 1.00 94.19 187 TRP A N 1
ATOM 1426 C CA . TRP A 1 187 ? 33.442 20.853 -20.691 1.00 94.19 187 TRP A CA 1
ATOM 1427 C C . TRP A 1 187 ? 33.364 22.007 -19.689 1.00 94.19 187 TRP A C 1
ATOM 1429 O O . TRP A 1 187 ? 33.976 21.981 -18.625 1.00 94.19 187 TRP A O 1
ATOM 1439 N N . THR A 1 188 ? 32.585 23.025 -20.027 1.00 93.94 188 THR A N 1
ATOM 1440 C CA . THR A 1 188 ? 32.105 24.034 -19.072 1.00 93.94 188 THR A CA 1
ATOM 1441 C C . THR A 1 188 ? 30.861 23.524 -18.337 1.00 93.94 188 THR A C 1
ATOM 1443 O O . THR A 1 188 ? 30.176 22.631 -18.835 1.00 93.94 188 THR A O 1
ATOM 1446 N N . ASP A 1 189 ? 30.493 24.124 -17.200 1.00 91.50 189 ASP A N 1
ATOM 1447 C CA . ASP A 1 189 ? 29.278 23.734 -16.455 1.00 91.50 189 ASP A CA 1
ATOM 1448 C C . ASP A 1 189 ? 28.005 23.800 -17.314 1.00 91.50 189 ASP A C 1
ATOM 1450 O O . ASP A 1 189 ? 27.119 22.950 -17.214 1.00 91.50 189 ASP A O 1
ATOM 1454 N N . ARG A 1 190 ? 27.930 24.784 -18.220 1.00 92.00 190 ARG A N 1
ATOM 1455 C CA . ARG A 1 190 ? 26.809 24.937 -19.154 1.00 92.00 190 ARG A CA 1
ATOM 1456 C C . ARG A 1 190 ? 26.766 23.815 -20.193 1.00 92.00 190 ARG A C 1
ATOM 1458 O O . ARG A 1 190 ? 25.687 23.322 -20.511 1.00 92.00 190 ARG A O 1
ATOM 1465 N N . GLU A 1 191 ? 27.917 23.426 -20.731 1.00 94.00 191 GLU A N 1
ATOM 1466 C CA . GLU A 1 191 ? 28.017 22.313 -21.681 1.00 94.00 191 GLU A CA 1
ATOM 1467 C C . GLU A 1 191 ? 27.707 20.979 -21.000 1.00 94.00 191 GLU A C 1
ATOM 1469 O O . GLU A 1 191 ? 26.941 20.189 -21.547 1.00 94.00 191 GLU A O 1
ATOM 1474 N N . LYS A 1 192 ? 28.228 20.766 -19.784 1.00 92.62 192 LYS A N 1
ATOM 1475 C CA . LYS A 1 192 ? 27.921 19.597 -18.956 1.00 92.62 192 LYS A CA 1
ATOM 1476 C C . LYS A 1 192 ? 26.417 19.469 -18.730 1.00 92.62 192 LYS A C 1
ATOM 1478 O O . LYS A 1 192 ? 25.852 18.431 -19.054 1.00 92.62 192 LYS A O 1
ATOM 1483 N N . ALA A 1 193 ? 25.758 20.539 -18.280 1.00 88.75 193 ALA A N 1
ATOM 1484 C CA . ALA A 1 193 ? 24.310 20.544 -18.080 1.00 88.75 193 ALA A CA 1
ATOM 1485 C C . ALA A 1 193 ? 23.536 20.235 -19.376 1.00 88.75 193 ALA A C 1
ATOM 1487 O O . ALA A 1 193 ? 22.543 19.513 -19.344 1.00 88.75 193 ALA A O 1
ATOM 1488 N N . GLY A 1 194 ? 23.994 20.735 -20.531 1.00 88.62 194 GLY A N 1
ATOM 1489 C CA . GLY A 1 194 ? 23.391 20.425 -21.832 1.00 88.62 194 GLY A CA 1
ATOM 1490 C C . GLY A 1 194 ? 23.538 18.953 -22.240 1.00 88.62 194 GLY A C 1
ATOM 1491 O O . GLY A 1 194 ? 22.574 18.335 -22.702 1.00 88.62 194 GLY A O 1
ATOM 1492 N N . VAL A 1 195 ? 24.725 18.371 -22.036 1.00 90.69 195 VAL A N 1
ATOM 1493 C CA . VAL A 1 195 ? 24.984 16.944 -22.290 1.00 90.69 195 VAL A CA 1
ATOM 1494 C C . VAL A 1 195 ? 24.161 16.072 -21.343 1.00 90.69 195 VAL A C 1
ATOM 1496 O O . VAL A 1 195 ? 23.466 15.168 -21.802 1.00 90.69 195 VAL A O 1
ATOM 1499 N N . GLU A 1 196 ? 24.180 16.361 -20.042 1.00 88.69 196 GLU A N 1
ATOM 1500 C CA . GLU A 1 196 ? 23.425 15.619 -19.026 1.00 88.69 196 GLU A CA 1
ATOM 1501 C C . GLU A 1 196 ? 21.915 15.697 -19.263 1.00 88.69 196 GLU A C 1
ATOM 1503 O O . GLU A 1 196 ? 21.223 14.689 -19.138 1.00 88.69 196 GLU A O 1
ATOM 1508 N N . GLN A 1 197 ? 21.397 16.855 -19.683 1.00 84.44 197 GLN A N 1
ATOM 1509 C CA . GLN A 1 197 ? 19.986 17.003 -20.038 1.00 84.44 197 GLN A CA 1
ATOM 1510 C C . GLN A 1 197 ? 19.607 16.126 -21.237 1.00 84.44 197 GLN A C 1
ATOM 1512 O O . GLN A 1 197 ? 18.562 15.475 -21.224 1.00 84.44 197 GLN A O 1
ATOM 1517 N N . THR A 1 198 ? 20.465 16.072 -22.259 1.00 83.94 198 THR A N 1
ATOM 1518 C CA . THR A 1 198 ? 20.233 15.242 -23.451 1.00 83.94 198 THR A CA 1
ATOM 1519 C C . THR A 1 198 ? 20.309 13.750 -23.114 1.00 83.94 198 THR A C 1
ATOM 1521 O O . THR A 1 198 ? 19.505 12.953 -23.592 1.00 83.94 198 THR A O 1
ATOM 1524 N N . LEU A 1 199 ? 21.231 13.374 -22.225 1.00 87.44 199 LEU A N 1
ATOM 1525 C CA . LEU A 1 199 ? 21.472 11.996 -21.792 1.00 87.44 199 LEU A CA 1
ATOM 1526 C C . LEU A 1 199 ? 20.666 11.575 -20.559 1.00 87.44 199 LEU A C 1
ATOM 1528 O O . LEU A 1 199 ? 20.872 10.485 -20.037 1.00 87.44 199 LEU A O 1
ATOM 1532 N N . LYS A 1 200 ? 19.707 12.384 -20.112 1.00 82.88 200 LYS A N 1
ATOM 1533 C CA . LYS A 1 200 ? 18.925 12.156 -18.888 1.00 82.88 200 LYS A CA 1
ATOM 1534 C C . LYS A 1 200 ? 18.188 10.812 -18.840 1.00 82.88 200 LYS A C 1
ATOM 1536 O O . LYS A 1 200 ? 17.892 10.312 -17.758 1.00 82.88 200 LYS A O 1
ATOM 1541 N N . VAL A 1 201 ? 17.848 10.254 -20.001 1.00 79.31 201 VAL A N 1
ATOM 1542 C CA . VAL A 1 201 ? 17.171 8.949 -20.135 1.00 79.31 201 VAL A CA 1
ATOM 1543 C C . VAL A 1 201 ? 18.111 7.828 -20.582 1.00 79.31 201 VAL A C 1
ATOM 1545 O O . VAL A 1 201 ? 17.654 6.710 -20.809 1.00 79.31 201 VAL A O 1
ATOM 1548 N N . ALA A 1 202 ? 19.403 8.120 -20.748 1.00 85.25 202 ALA A N 1
ATOM 1549 C CA . ALA A 1 202 ? 20.398 7.106 -21.045 1.00 85.25 202 ALA A CA 1
ATOM 1550 C C . ALA A 1 202 ? 20.641 6.221 -19.819 1.00 85.25 202 ALA A C 1
ATOM 1552 O O . ALA A 1 202 ? 20.584 6.674 -18.675 1.00 85.25 202 ALA A O 1
ATOM 1553 N N . VAL A 1 203 ? 20.910 4.947 -20.075 1.00 86.06 203 VAL A N 1
ATOM 1554 C CA . VAL A 1 203 ? 21.037 3.916 -19.052 1.00 86.06 203 VAL A CA 1
ATOM 1555 C C . VAL A 1 203 ? 22.463 3.394 -19.039 1.00 86.06 203 VAL A C 1
ATOM 1557 O O . VAL A 1 203 ? 22.830 2.594 -19.892 1.00 86.06 203 VAL A O 1
ATOM 1560 N N . ASN A 1 204 ? 23.256 3.825 -18.063 1.00 89.19 204 ASN A N 1
ATOM 1561 C CA . ASN A 1 204 ? 24.626 3.349 -17.891 1.00 89.19 204 ASN A CA 1
ATOM 1562 C C . ASN A 1 204 ? 24.713 2.576 -16.573 1.00 89.19 204 ASN A C 1
ATOM 1564 O O . ASN A 1 204 ? 24.388 3.139 -15.528 1.00 89.19 204 ASN A O 1
ATOM 1568 N N . GLY A 1 205 ? 25.116 1.308 -16.613 1.00 91.44 205 GLY A N 1
ATOM 1569 C CA . GLY A 1 205 ? 25.320 0.522 -15.395 1.00 91.44 205 GLY A CA 1
ATOM 1570 C C . GLY A 1 205 ? 25.550 -0.967 -15.631 1.00 91.44 205 GLY A C 1
ATOM 1571 O O . GLY A 1 205 ? 25.548 -1.448 -16.765 1.00 91.44 205 GLY A O 1
ATOM 1572 N N . SER A 1 206 ? 25.697 -1.699 -14.533 1.00 92.19 206 SER A N 1
ATOM 1573 C CA . SER A 1 206 ? 25.729 -3.160 -14.497 1.00 92.19 206 SER A CA 1
ATOM 1574 C C . SER A 1 206 ? 24.384 -3.771 -14.932 1.00 92.19 206 SER A C 1
ATOM 1576 O O . SER A 1 206 ? 23.345 -3.092 -14.908 1.00 92.19 206 SER A O 1
ATOM 1578 N N . PRO A 1 207 ? 24.324 -5.074 -15.276 1.00 89.56 207 PRO A N 1
ATOM 1579 C CA . PRO A 1 207 ? 23.064 -5.737 -15.619 1.00 89.56 207 PRO A CA 1
ATOM 1580 C C . PRO A 1 207 ? 21.993 -5.620 -14.523 1.00 89.56 207 PRO A C 1
ATOM 1582 O O . PRO A 1 207 ? 20.795 -5.599 -14.817 1.00 89.56 207 PRO A O 1
ATOM 1585 N N . GLU A 1 208 ? 22.407 -5.538 -13.260 1.00 85.56 208 GLU A N 1
ATOM 1586 C CA . GLU A 1 208 ? 21.531 -5.411 -12.093 1.00 85.56 208 GLU A CA 1
ATOM 1587 C C . GLU A 1 208 ? 20.942 -4.002 -11.999 1.00 85.56 208 GLU A C 1
ATOM 1589 O O . GLU A 1 208 ? 19.719 -3.853 -11.885 1.00 85.56 208 GLU A O 1
ATOM 1594 N N . THR A 1 209 ? 21.784 -2.980 -12.160 1.00 83.38 209 THR A N 1
ATOM 1595 C CA . THR A 1 209 ? 21.384 -1.569 -12.203 1.00 83.38 209 THR A CA 1
ATOM 1596 C C . THR A 1 209 ? 20.415 -1.308 -13.354 1.00 83.38 209 THR A C 1
ATOM 1598 O O . THR A 1 209 ? 19.345 -0.729 -13.152 1.00 83.38 209 THR A O 1
ATOM 1601 N N . VAL A 1 210 ? 20.713 -1.820 -14.553 1.00 84.12 210 VAL A N 1
ATOM 1602 C CA . VAL A 1 210 ? 19.840 -1.678 -15.731 1.00 84.12 210 VAL A CA 1
ATOM 1603 C C . VAL A 1 210 ? 18.498 -2.395 -15.539 1.00 84.12 210 VAL A C 1
ATOM 1605 O O . VAL A 1 210 ? 17.451 -1.854 -15.904 1.00 84.12 210 VAL A O 1
ATOM 1608 N N . ARG A 1 211 ? 18.470 -3.580 -14.910 1.00 81.56 211 ARG A N 1
ATOM 1609 C CA . ARG A 1 211 ? 17.209 -4.265 -14.557 1.00 81.56 211 ARG A CA 1
ATOM 1610 C C . ARG A 1 211 ? 16.392 -3.471 -13.539 1.00 81.56 211 ARG A C 1
ATOM 1612 O O . ARG A 1 211 ? 15.185 -3.323 -13.729 1.00 81.56 211 ARG A O 1
ATOM 1619 N N . GLY A 1 212 ? 17.029 -2.940 -12.495 1.00 73.69 212 GLY A N 1
ATOM 1620 C CA . GLY A 1 212 ? 16.377 -2.077 -11.507 1.00 73.69 212 GLY A CA 1
ATOM 1621 C C . GLY A 1 212 ? 15.789 -0.817 -12.143 1.00 73.69 212 GLY A C 1
ATOM 1622 O O . GLY A 1 212 ? 14.649 -0.444 -11.855 1.00 73.69 212 GLY A O 1
ATOM 1623 N N . LEU A 1 213 ? 16.515 -0.215 -13.087 1.00 71.19 213 LEU A N 1
ATOM 1624 C CA . LEU A 1 213 ? 16.055 0.947 -13.837 1.00 71.19 213 LEU A CA 1
ATOM 1625 C C . LEU A 1 213 ? 14.897 0.608 -14.783 1.00 71.19 213 LEU A C 1
ATOM 1627 O O . LEU A 1 213 ? 13.948 1.380 -14.853 1.00 71.19 213 LEU A O 1
ATOM 1631 N N . ASN A 1 214 ? 14.900 -0.557 -15.439 1.00 68.81 214 ASN A N 1
ATOM 1632 C CA . ASN A 1 214 ? 13.756 -1.030 -16.228 1.00 68.81 214 ASN A CA 1
ATOM 1633 C C . ASN A 1 214 ? 12.498 -1.177 -15.363 1.00 68.81 214 ASN A C 1
ATOM 1635 O O . ASN A 1 214 ? 11.424 -0.723 -15.757 1.00 68.81 214 ASN A O 1
ATOM 1639 N N . VAL A 1 215 ? 12.626 -1.736 -14.155 1.00 65.38 215 VAL A N 1
ATOM 1640 C CA . VAL A 1 215 ? 11.519 -1.787 -13.187 1.00 65.38 215 VAL A CA 1
ATOM 1641 C C . VAL A 1 215 ? 11.081 -0.374 -12.802 1.00 65.38 215 VAL A C 1
ATOM 1643 O O . VAL A 1 215 ? 9.886 -0.086 -12.814 1.00 65.38 215 VAL A O 1
ATOM 1646 N N . MET A 1 216 ? 12.015 0.542 -12.537 1.00 62.22 216 MET A N 1
ATOM 1647 C CA . MET A 1 216 ? 11.692 1.938 -12.236 1.00 62.22 216 MET A CA 1
ATOM 1648 C C . MET A 1 216 ? 10.971 2.628 -13.405 1.00 62.22 216 MET A C 1
ATOM 1650 O O . MET A 1 216 ? 9.957 3.287 -13.184 1.00 62.22 216 MET A O 1
ATOM 1654 N N . VAL A 1 217 ? 11.425 2.462 -14.646 1.00 65.56 217 VAL A N 1
ATOM 1655 C CA . VAL A 1 217 ? 10.768 3.011 -15.841 1.00 65.56 217 VAL A CA 1
ATOM 1656 C C . VAL A 1 217 ? 9.364 2.422 -15.982 1.00 65.56 217 VAL A C 1
ATOM 1658 O O . VAL A 1 217 ? 8.418 3.182 -16.181 1.00 65.56 217 VAL A O 1
ATOM 1661 N N . LEU A 1 218 ? 9.183 1.118 -15.743 1.00 61.25 218 LEU A N 1
ATOM 1662 C CA . LEU A 1 218 ? 7.860 0.487 -15.672 1.00 61.25 218 LEU A CA 1
ATOM 1663 C C . LEU A 1 218 ? 6.982 1.091 -14.561 1.00 61.25 218 LEU A C 1
ATOM 1665 O O . LEU A 1 218 ? 5.795 1.307 -14.791 1.00 61.25 218 LEU A O 1
ATOM 1669 N N . THR A 1 219 ? 7.537 1.467 -13.400 1.00 55.97 219 THR A N 1
ATOM 1670 C CA . THR A 1 219 ? 6.774 2.199 -12.363 1.00 55.97 219 THR A CA 1
ATOM 1671 C C . THR A 1 219 ? 6.388 3.624 -12.780 1.00 55.97 219 THR A C 1
ATOM 1673 O O . THR A 1 219 ? 5.378 4.150 -12.309 1.00 55.97 219 THR A O 1
ATOM 1676 N N . LYS A 1 220 ? 7.152 4.260 -13.682 1.00 54.88 220 LYS A N 1
ATOM 1677 C CA . LYS A 1 220 ? 6.818 5.571 -14.272 1.00 54.88 220 LYS A CA 1
ATOM 1678 C C . LYS A 1 220 ? 5.767 5.461 -15.382 1.00 54.88 220 LYS A C 1
ATOM 1680 O O . LYS A 1 220 ? 5.110 6.459 -15.676 1.00 54.88 220 LYS A O 1
ATOM 1685 N N . VAL A 1 221 ? 5.543 4.264 -15.931 1.00 59.19 221 VAL A N 1
ATOM 1686 C CA . VAL A 1 221 ? 4.384 3.913 -16.768 1.00 59.19 221 VAL A CA 1
ATOM 1687 C C . VAL A 1 221 ? 3.237 3.471 -15.842 1.00 59.19 221 VAL A C 1
ATOM 1689 O O . VAL A 1 221 ? 2.853 2.307 -15.766 1.00 59.19 221 VAL A O 1
ATOM 1692 N N . SER A 1 222 ? 2.698 4.434 -15.091 1.00 53.91 222 SER A N 1
ATOM 1693 C CA . SER A 1 222 ? 1.761 4.279 -13.961 1.00 53.91 222 SER A CA 1
ATOM 1694 C C . SER A 1 222 ? 0.436 3.548 -14.246 1.00 53.91 222 SER A C 1
ATOM 1696 O O . SER A 1 222 ? -0.325 3.279 -13.318 1.00 53.91 222 SER A O 1
ATOM 1698 N N . PHE A 1 223 ? 0.143 3.199 -15.498 1.00 63.03 223 PHE A N 1
ATOM 1699 C CA . PHE A 1 223 ? -1.124 2.589 -15.896 1.00 63.03 223 PHE A CA 1
ATOM 1700 C C . PHE A 1 223 ? -1.271 1.125 -15.455 1.00 63.03 223 PHE A C 1
ATOM 1702 O O . PHE A 1 223 ? -2.358 0.737 -15.047 1.00 63.03 223 PHE A O 1
ATOM 1709 N N . VAL A 1 224 ? -0.203 0.315 -15.455 1.00 59.78 224 VAL A N 1
ATOM 1710 C CA . VAL A 1 224 ? -0.296 -1.109 -15.048 1.00 59.78 224 VAL A CA 1
ATOM 1711 C C . VAL A 1 224 ? -0.522 -1.246 -13.539 1.00 59.78 224 VAL A C 1
ATOM 1713 O O . VAL A 1 224 ? -1.244 -2.128 -13.078 1.00 59.78 224 VAL A O 1
ATOM 1716 N N . LEU A 1 225 ? 0.065 -0.342 -12.754 1.00 64.19 225 LEU A N 1
ATOM 1717 C CA . LEU A 1 225 ? -0.032 -0.377 -11.296 1.00 64.19 225 LEU A CA 1
ATOM 1718 C C . LEU A 1 225 ? -1.291 0.316 -10.767 1.00 64.19 225 LEU A C 1
ATOM 1720 O O . LEU A 1 225 ? -1.666 0.071 -9.625 1.00 64.19 225 LEU A O 1
ATOM 1724 N N . HIS A 1 226 ? -1.967 1.150 -11.566 1.00 71.81 226 HIS A N 1
ATOM 1725 C CA . HIS A 1 226 ? -3.157 1.871 -11.116 1.00 71.81 226 HIS A CA 1
ATOM 1726 C C . HIS A 1 226 ? -4.348 0.939 -10.808 1.00 71.81 226 HIS A C 1
ATOM 1728 O O . HIS A 1 226 ? -4.858 1.017 -9.689 1.00 71.81 226 HIS A O 1
ATOM 1734 N N . PRO A 1 227 ? -4.762 -0.001 -11.689 1.00 75.56 227 PRO A N 1
ATOM 1735 C CA . PRO A 1 227 ? -5.793 -0.986 -11.355 1.00 75.56 227 PRO A CA 1
ATOM 1736 C C . PRO A 1 227 ? -5.427 -1.831 -10.133 1.00 75.56 227 PRO A C 1
ATOM 1738 O O . PRO A 1 227 ? -6.280 -2.094 -9.290 1.00 75.56 227 PRO A O 1
ATOM 1741 N N . LEU A 1 228 ? -4.149 -2.203 -9.993 1.00 74.38 228 LEU A N 1
ATOM 1742 C CA . LEU A 1 228 ? -3.663 -2.957 -8.839 1.00 74.38 228 LEU A CA 1
ATOM 1743 C C . LEU A 1 228 ? -3.740 -2.132 -7.547 1.00 74.38 228 LEU A C 1
ATOM 1745 O O . LEU A 1 228 ? -4.172 -2.639 -6.517 1.00 74.38 228 LEU A O 1
ATOM 1749 N N . ALA A 1 229 ? -3.371 -0.852 -7.590 1.00 75.19 229 ALA A N 1
ATOM 1750 C CA . ALA A 1 229 ? -3.470 0.049 -6.448 1.00 75.19 229 ALA A CA 1
ATOM 1751 C C . ALA A 1 229 ? -4.928 0.276 -6.031 1.00 75.19 229 ALA A C 1
ATOM 1753 O O . ALA A 1 229 ? -5.216 0.295 -4.835 1.00 75.19 229 ALA A O 1
ATOM 1754 N N . VAL A 1 230 ? -5.846 0.412 -6.995 1.00 77.81 230 VAL A N 1
ATOM 1755 C CA . VAL A 1 230 ? -7.290 0.487 -6.728 1.00 77.81 230 VAL A CA 1
ATOM 1756 C C . VAL A 1 230 ? -7.767 -0.810 -6.076 1.00 77.81 230 VAL A C 1
ATOM 1758 O O . VAL A 1 230 ? -8.342 -0.754 -4.996 1.00 77.81 230 VAL A O 1
ATOM 1761 N N . LEU A 1 231 ? -7.441 -1.973 -6.651 1.00 78.81 231 LEU A N 1
ATOM 1762 C CA . LEU A 1 231 ? -7.792 -3.286 -6.100 1.00 78.81 231 LEU A CA 1
ATOM 1763 C C . LEU A 1 231 ? -7.306 -3.453 -4.652 1.00 78.81 231 LEU A C 1
ATOM 1765 O O . LEU A 1 231 ? -8.082 -3.831 -3.774 1.00 78.81 231 LEU A O 1
ATOM 1769 N N . ILE A 1 232 ? -6.033 -3.139 -4.391 1.00 79.88 232 ILE A N 1
ATOM 1770 C CA . ILE A 1 232 ? -5.444 -3.203 -3.050 1.00 79.88 232 ILE A CA 1
ATOM 1771 C C . ILE A 1 232 ? -6.200 -2.259 -2.112 1.00 79.88 232 ILE A C 1
ATOM 1773 O O . ILE A 1 232 ? -6.681 -2.703 -1.073 1.00 79.88 232 ILE A O 1
ATOM 1777 N N . LYS A 1 233 ? -6.383 -0.985 -2.479 1.00 76.62 233 LYS A N 1
ATOM 1778 C CA . LYS A 1 233 ? -7.103 -0.014 -1.639 1.00 76.62 233 LYS A CA 1
ATOM 1779 C C . LYS A 1 233 ? -8.536 -0.456 -1.324 1.00 76.62 233 LYS A C 1
ATOM 1781 O O . LYS A 1 233 ? -8.979 -0.271 -0.195 1.00 76.62 233 LYS A O 1
ATOM 1786 N N . THR A 1 234 ? -9.235 -1.074 -2.275 1.00 78.50 234 THR A N 1
ATOM 1787 C CA . THR A 1 234 ? -10.615 -1.548 -2.091 1.00 78.50 234 THR A CA 1
ATOM 1788 C C . THR A 1 234 ? -10.706 -2.775 -1.179 1.00 78.50 234 THR A C 1
ATOM 1790 O O . THR A 1 234 ? -11.643 -2.877 -0.390 1.00 78.50 234 THR A O 1
ATOM 1793 N N . ILE A 1 235 ? -9.755 -3.711 -1.258 1.00 82.31 235 ILE A N 1
ATOM 1794 C CA . ILE A 1 235 ? -9.841 -5.003 -0.553 1.00 82.31 235 ILE A CA 1
ATOM 1795 C C . ILE A 1 235 ? -9.127 -4.981 0.812 1.00 82.31 235 ILE A C 1
ATOM 1797 O O . ILE A 1 235 ? -9.485 -5.745 1.713 1.00 82.31 235 ILE A O 1
ATOM 1801 N N . VAL A 1 236 ? -8.151 -4.088 1.008 1.00 83.06 236 VAL A N 1
ATOM 1802 C CA . VAL A 1 236 ? -7.333 -4.023 2.232 1.00 83.06 236 VAL A CA 1
ATOM 1803 C C . VAL A 1 236 ? -8.186 -3.861 3.489 1.00 83.06 236 VAL A C 1
ATOM 1805 O O . VAL A 1 236 ? -8.019 -4.641 4.425 1.00 83.06 236 VAL A O 1
ATOM 1808 N N . LEU A 1 237 ? -9.131 -2.916 3.516 1.00 78.62 237 LEU A N 1
ATOM 1809 C CA . LEU A 1 237 ? -9.964 -2.697 4.702 1.00 78.62 237 LEU A CA 1
ATOM 1810 C C . LEU A 1 237 ? -10.834 -3.929 5.043 1.00 78.62 237 LEU A C 1
ATOM 1812 O O . LEU A 1 237 ? -10.754 -4.392 6.185 1.00 78.62 237 LEU A O 1
ATOM 1816 N N . PRO A 1 238 ? -11.589 -4.534 4.100 1.00 86.00 238 PRO A N 1
ATOM 1817 C CA . PRO A 1 238 ? -12.292 -5.790 4.354 1.00 86.00 238 PRO A CA 1
ATOM 1818 C C . PRO A 1 238 ? -11.400 -6.927 4.861 1.00 86.00 238 PRO A C 1
ATOM 1820 O O . PRO A 1 238 ? -11.800 -7.646 5.777 1.00 86.00 238 PRO A O 1
ATOM 1823 N N . ILE A 1 239 ? -10.191 -7.090 4.309 1.00 88.69 239 ILE A N 1
ATOM 1824 C CA . ILE A 1 239 ? -9.233 -8.106 4.774 1.00 88.69 239 ILE A CA 1
ATOM 1825 C C . ILE A 1 239 ? -8.829 -7.844 6.222 1.00 88.69 239 ILE A C 1
ATOM 1827 O O . ILE A 1 239 ? -8.835 -8.771 7.029 1.00 88.69 239 ILE A O 1
ATOM 1831 N N . ILE A 1 240 ? -8.503 -6.596 6.561 1.00 85.12 240 ILE A N 1
ATOM 1832 C CA . ILE A 1 240 ? -8.089 -6.211 7.912 1.00 85.12 240 ILE A CA 1
ATOM 1833 C C . ILE A 1 240 ? -9.202 -6.501 8.916 1.00 85.12 240 ILE A C 1
ATOM 1835 O O . ILE A 1 240 ? -8.967 -7.179 9.917 1.00 85.12 240 ILE A O 1
ATOM 1839 N N . LEU A 1 241 ? -10.421 -6.037 8.632 1.00 84.06 241 LEU A N 1
ATOM 1840 C CA . LEU A 1 241 ? -11.579 -6.258 9.500 1.00 84.06 241 LEU A CA 1
ATOM 1841 C C . LEU A 1 241 ? -11.871 -7.753 9.660 1.00 84.06 241 LEU A C 1
ATOM 1843 O O . LEU A 1 241 ? -12.082 -8.227 10.775 1.00 84.06 241 LEU A O 1
ATOM 1847 N N . SER A 1 242 ? -11.803 -8.514 8.567 1.00 91.62 242 SER A N 1
ATOM 1848 C CA . SER A 1 242 ? -11.974 -9.969 8.599 1.00 91.62 242 SER A CA 1
ATOM 1849 C C . SER A 1 242 ? -10.867 -10.660 9.390 1.00 91.62 242 SER A C 1
ATOM 1851 O O . SER A 1 242 ? -11.143 -11.626 10.089 1.00 91.62 242 SER A O 1
ATOM 1853 N N . GLY A 1 243 ? -9.629 -10.168 9.326 1.00 91.44 243 GLY A N 1
ATOM 1854 C CA . GLY A 1 243 ? -8.513 -10.657 10.130 1.00 91.44 243 GLY A CA 1
ATOM 1855 C C . GLY A 1 243 ? -8.740 -10.425 11.623 1.00 91.44 243 GLY A C 1
ATOM 1856 O O . GLY A 1 243 ? -8.572 -11.345 12.422 1.00 91.44 243 GLY A O 1
ATOM 1857 N N . ILE A 1 244 ? -9.198 -9.231 12.005 1.00 87.88 244 ILE A N 1
ATOM 1858 C CA . ILE A 1 244 ? -9.527 -8.908 13.400 1.00 87.88 244 ILE A CA 1
ATOM 1859 C C . ILE A 1 244 ? -10.653 -9.804 13.917 1.00 87.88 244 ILE A C 1
ATOM 1861 O O . ILE A 1 244 ? -10.506 -10.445 14.960 1.00 87.88 244 ILE A O 1
ATOM 1865 N N . LEU A 1 245 ? -11.747 -9.906 13.157 1.00 90.12 245 LEU A N 1
ATOM 1866 C CA . LEU A 1 245 ? -12.866 -10.787 13.485 1.00 90.12 245 LEU A CA 1
ATOM 1867 C C . LEU A 1 245 ? -12.443 -12.259 13.516 1.00 90.12 245 LEU A C 1
ATOM 1869 O O . LEU A 1 245 ? -12.892 -12.997 14.385 1.00 90.12 245 LEU A O 1
ATOM 1873 N N . TYR A 1 246 ? -11.546 -12.691 12.629 1.00 94.06 246 TYR A N 1
ATOM 1874 C CA . TYR A 1 246 ? -10.994 -14.042 12.644 1.00 94.06 246 TYR A CA 1
ATOM 1875 C C . TYR A 1 246 ? -10.283 -14.323 13.969 1.00 94.06 246 TYR A C 1
ATOM 1877 O O . TYR A 1 246 ? -10.602 -15.309 14.626 1.00 94.06 246 TYR A O 1
ATOM 1885 N N . TYR A 1 247 ? -9.376 -13.453 14.418 1.00 90.56 247 TYR A N 1
ATOM 1886 C CA . TYR A 1 247 ? -8.662 -13.667 15.681 1.00 90.56 247 TYR A CA 1
ATOM 1887 C C . TYR A 1 247 ? -9.571 -13.621 16.913 1.00 90.56 247 TYR A C 1
ATOM 1889 O O . TYR A 1 247 ? -9.301 -14.319 17.893 1.00 90.56 247 TYR A O 1
ATOM 1897 N N . LEU A 1 248 ? -10.645 -12.833 16.855 1.00 89.38 248 LEU A N 1
ATOM 1898 C CA . LEU A 1 248 ? -11.657 -12.765 17.905 1.00 89.38 248 LEU A CA 1
ATOM 1899 C C . LEU A 1 248 ? -12.530 -14.027 17.954 1.00 89.38 248 LEU A C 1
ATOM 1901 O O . LEU A 1 248 ? -12.770 -14.576 19.027 1.00 89.38 248 LEU A O 1
ATOM 1905 N N . LEU A 1 249 ? -13.018 -14.479 16.798 1.00 92.50 249 LEU A N 1
ATOM 1906 C CA . LEU A 1 249 ? -14.073 -15.487 16.700 1.00 92.50 249 LEU A CA 1
ATOM 1907 C C . LEU A 1 249 ? -13.543 -16.911 16.502 1.00 92.50 249 LEU A C 1
ATOM 1909 O O . LEU A 1 249 ? -14.214 -17.873 16.876 1.00 92.50 249 LEU A O 1
ATOM 1913 N N . ASN A 1 250 ? -12.338 -17.079 15.952 1.00 92.94 250 ASN A N 1
ATOM 1914 C CA . ASN A 1 250 ? -11.740 -18.395 15.726 1.00 92.94 250 ASN A CA 1
ATOM 1915 C C . ASN A 1 250 ? -11.653 -19.262 17.001 1.00 92.94 250 ASN A C 1
ATOM 1917 O O . ASN A 1 250 ? -11.962 -20.448 16.901 1.00 92.94 250 ASN A O 1
ATOM 1921 N N . PRO A 1 251 ? -11.327 -18.734 18.201 1.00 90.31 251 PRO A N 1
ATOM 1922 C CA . PRO A 1 251 ? -11.366 -19.529 19.429 1.00 90.31 251 PRO A CA 1
ATOM 1923 C C . PRO A 1 251 ? -12.737 -20.159 19.710 1.00 90.31 251 PRO A C 1
ATOM 1925 O O . PRO A 1 251 ? -12.796 -21.291 20.180 1.00 90.31 251 PRO A O 1
ATOM 1928 N N . ILE A 1 252 ? -13.835 -19.464 19.388 1.00 92.00 252 ILE A N 1
ATOM 1929 C CA . ILE A 1 252 ? -15.202 -19.981 19.553 1.00 92.00 252 ILE A CA 1
ATOM 1930 C C . ILE A 1 252 ? -15.423 -21.155 18.594 1.00 92.00 252 ILE A C 1
ATOM 1932 O O . ILE A 1 252 ? -15.871 -22.223 19.009 1.00 92.00 252 ILE A O 1
ATOM 1936 N N . VAL A 1 253 ? -15.025 -20.992 17.327 1.00 93.19 253 VAL A N 1
ATOM 1937 C CA . VAL A 1 253 ? -15.092 -22.060 16.314 1.00 93.19 253 VAL A CA 1
ATOM 1938 C C . VAL A 1 253 ? -14.253 -23.272 16.729 1.00 93.19 253 VAL A C 1
ATOM 1940 O O . VAL A 1 253 ? -14.711 -24.404 16.590 1.00 93.19 253 VAL A O 1
ATOM 1943 N N . ASP A 1 254 ? -13.057 -23.050 17.277 1.00 91.56 254 ASP A N 1
ATOM 1944 C CA . ASP A 1 254 ? -12.161 -24.111 17.743 1.00 91.56 254 ASP A CA 1
ATOM 1945 C C . ASP A 1 254 ? -12.727 -24.860 18.963 1.00 91.56 254 ASP A C 1
ATOM 1947 O O . ASP A 1 254 ? -12.580 -26.078 19.059 1.00 91.56 254 ASP A O 1
ATOM 1951 N N . VAL A 1 255 ? -13.412 -24.172 19.884 1.00 93.50 255 VAL A N 1
ATOM 1952 C CA . VAL A 1 255 ? -14.119 -24.818 21.007 1.00 93.50 255 VAL A CA 1
ATOM 1953 C C . VAL A 1 255 ? -15.276 -25.682 20.502 1.00 93.50 255 VAL A C 1
ATOM 1955 O O . VAL A 1 255 ? -15.423 -26.822 20.937 1.00 93.50 255 VAL A O 1
ATOM 1958 N N . MET A 1 256 ? -16.051 -25.198 19.531 1.00 93.19 256 MET A N 1
ATOM 1959 C CA . MET A 1 256 ? -17.122 -25.986 18.912 1.00 93.19 256 MET A CA 1
ATOM 1960 C C . MET A 1 256 ? -16.586 -27.205 18.148 1.00 93.19 256 MET A C 1
ATOM 1962 O O . MET A 1 256 ? -17.186 -28.280 18.178 1.00 93.19 256 MET A O 1
ATOM 1966 N N . GLU A 1 257 ? -15.432 -27.064 17.492 1.00 91.44 257 GLU A N 1
ATOM 1967 C CA . GLU A 1 257 ? -14.733 -28.168 16.826 1.00 91.44 257 GLU A CA 1
ATOM 1968 C C . GLU A 1 257 ? -14.262 -29.228 17.838 1.00 91.44 257 GLU A C 1
ATOM 1970 O O . GLU A 1 257 ? -14.411 -30.426 17.588 1.00 91.44 257 GLU A O 1
ATOM 1975 N N . LYS A 1 258 ? -13.803 -28.815 19.032 1.00 92.31 258 LYS A N 1
ATOM 1976 C CA . LYS A 1 258 ? -13.513 -29.740 20.147 1.00 92.31 258 LYS A CA 1
ATOM 1977 C C . LYS A 1 258 ? -14.755 -30.497 20.623 1.00 92.31 258 LYS A C 1
ATOM 1979 O O . LYS A 1 258 ? -14.636 -31.645 21.043 1.00 92.31 258 LYS A O 1
ATOM 1984 N N . TRP A 1 259 ? -15.945 -29.909 20.504 1.00 93.56 259 TRP A N 1
ATOM 1985 C CA . TRP A 1 259 ? -17.230 -30.584 20.741 1.00 93.56 259 TRP A CA 1
ATOM 1986 C C . TRP A 1 259 ? -17.711 -31.437 19.552 1.00 93.56 259 TRP A C 1
ATOM 1988 O O . TRP A 1 259 ? -18.879 -31.809 19.486 1.00 93.56 259 TRP A O 1
ATOM 1998 N N . LYS A 1 260 ? -16.810 -31.793 18.624 1.00 93.88 260 LYS A N 1
ATOM 1999 C CA . LYS A 1 260 ? -17.056 -32.645 17.445 1.00 93.88 260 LYS A CA 1
ATOM 2000 C C . LYS A 1 260 ? -18.023 -32.057 16.407 1.00 93.88 260 LYS A C 1
ATOM 2002 O O . LYS A 1 260 ? -18.483 -32.781 15.522 1.00 93.88 260 LYS A O 1
ATOM 2007 N N . ILE A 1 261 ? -18.304 -30.754 16.449 1.00 93.81 261 ILE A N 1
ATOM 2008 C CA . ILE A 1 261 ? -19.067 -30.077 15.394 1.00 93.81 261 ILE A CA 1
ATOM 2009 C C . ILE A 1 261 ? -18.125 -29.821 14.211 1.00 93.81 261 ILE A C 1
ATOM 2011 O O . ILE A 1 261 ? -17.052 -29.239 14.370 1.00 93.81 261 ILE A O 1
ATOM 2015 N N . LYS A 1 262 ? -18.504 -30.259 13.000 1.00 93.81 262 LYS A N 1
ATOM 2016 C CA . LYS A 1 262 ? -17.688 -30.010 11.799 1.00 93.81 262 LYS A CA 1
ATOM 2017 C C . LYS A 1 262 ? -17.540 -28.501 11.589 1.00 93.81 262 LYS A C 1
ATOM 2019 O O . LYS A 1 262 ? -18.531 -27.776 11.615 1.00 93.81 262 LYS A O 1
ATOM 2024 N N . ARG A 1 263 ? -16.326 -28.053 11.262 1.00 90.00 263 ARG A N 1
ATOM 2025 C CA . ARG A 1 263 ? -15.953 -26.631 11.164 1.00 90.00 263 ARG A CA 1
ATOM 2026 C C . ARG A 1 263 ? -16.917 -25.761 10.344 1.00 90.00 263 ARG A C 1
ATOM 2028 O O . ARG A 1 263 ? -17.218 -24.649 10.753 1.00 90.00 263 ARG A O 1
ATOM 2035 N N . GLY A 1 264 ? -17.452 -26.273 9.231 1.00 91.62 264 GLY A N 1
ATOM 2036 C CA . GLY A 1 264 ? -18.449 -25.550 8.426 1.00 91.62 264 GLY A CA 1
ATOM 2037 C C . GLY A 1 264 ? -19.748 -25.239 9.182 1.00 91.62 264 GLY A C 1
ATOM 2038 O O . GLY A 1 264 ? -20.248 -24.121 9.100 1.00 91.62 264 GLY A O 1
ATOM 2039 N N . TRP A 1 265 ? -20.252 -26.191 9.973 1.00 93.81 265 TRP A N 1
ATOM 2040 C CA . TRP A 1 265 ? -21.427 -25.988 10.827 1.00 93.81 265 TRP A CA 1
ATOM 2041 C C . TRP A 1 265 ? -21.117 -25.069 12.005 1.00 93.81 265 TRP A C 1
ATOM 2043 O O . TRP A 1 265 ? -21.949 -24.238 12.347 1.00 93.81 265 TRP A O 1
ATOM 2053 N N . SER A 1 266 ? -19.910 -25.152 12.575 1.00 94.44 266 SER A N 1
ATOM 2054 C CA . SER A 1 266 ? -19.472 -24.224 13.622 1.00 94.44 266 SER A CA 1
ATOM 2055 C C . SER A 1 266 ? -19.497 -22.773 13.137 1.00 94.44 266 SER A C 1
ATOM 2057 O O . SER A 1 266 ? -19.998 -21.904 13.843 1.00 94.44 266 SER A O 1
ATOM 2059 N N . ILE A 1 267 ? -19.026 -22.512 11.911 1.00 94.44 267 ILE A N 1
ATOM 2060 C CA . ILE A 1 267 ? -19.064 -21.170 11.308 1.00 94.44 267 ILE A CA 1
ATOM 2061 C C . ILE A 1 267 ? -20.509 -20.727 11.043 1.00 94.44 267 ILE A C 1
ATOM 2063 O O . ILE A 1 267 ? -20.854 -19.587 11.338 1.00 94.44 267 ILE A O 1
ATOM 2067 N N . LEU A 1 268 ? -21.371 -21.615 10.533 1.00 94.44 268 LEU A N 1
ATOM 2068 C CA . LEU A 1 268 ? -22.779 -21.287 10.287 1.00 94.44 268 LEU A CA 1
ATOM 2069 C C . LEU A 1 268 ? -23.519 -20.929 11.583 1.00 94.44 268 LEU A C 1
ATOM 2071 O O . LEU A 1 268 ? -24.188 -19.901 11.645 1.00 94.44 268 LEU A O 1
ATOM 2075 N N . ILE A 1 269 ? -23.373 -21.751 12.623 1.00 94.62 269 ILE A N 1
ATOM 2076 C CA . ILE A 1 269 ? -23.968 -21.503 13.942 1.00 94.62 269 ILE A CA 1
ATOM 2077 C C . ILE A 1 269 ? -23.435 -20.193 14.522 1.00 94.62 269 ILE A C 1
ATOM 2079 O O . ILE A 1 269 ? -24.215 -19.398 15.036 1.00 94.62 269 ILE A O 1
ATOM 2083 N N . LEU A 1 270 ? -22.129 -19.937 14.401 1.00 94.50 270 LEU A N 1
ATOM 2084 C CA . LEU A 1 270 ? -21.524 -18.679 14.827 1.00 94.50 270 LEU A CA 1
ATOM 2085 C C . LEU A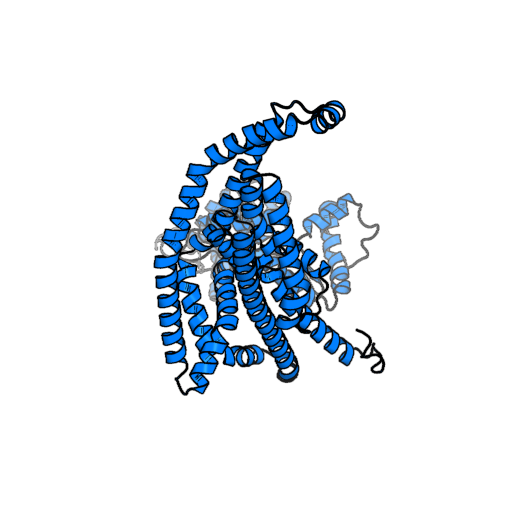 1 270 ? -22.150 -17.481 14.098 1.00 94.50 270 LEU A C 1
ATOM 2087 O O . LEU A 1 270 ? -22.483 -16.491 14.741 1.00 94.50 270 LEU A O 1
ATOM 2091 N N . TYR A 1 271 ? -22.338 -17.559 12.779 1.00 94.00 271 TYR A N 1
ATOM 2092 C CA . TYR A 1 271 ? -22.940 -16.474 11.997 1.00 94.00 271 TYR A CA 1
ATOM 2093 C C . TYR A 1 271 ? -24.399 -16.235 12.383 1.00 94.00 271 TYR A C 1
ATOM 2095 O O . TYR A 1 271 ? -24.801 -15.085 12.546 1.00 94.00 271 TYR A O 1
ATOM 2103 N N . LEU A 1 272 ? -25.174 -17.301 12.597 1.00 94.94 272 LEU A N 1
ATOM 2104 C CA . LEU A 1 272 ? -26.549 -17.196 13.088 1.00 94.94 272 LEU A CA 1
ATOM 2105 C C . LEU A 1 272 ? -26.604 -16.604 14.502 1.00 94.94 272 LEU A C 1
ATOM 2107 O O . LEU A 1 272 ? -27.441 -15.746 14.768 1.00 94.94 272 LEU A O 1
ATOM 2111 N N . ALA A 1 273 ? -25.693 -17.007 15.390 1.00 94.06 273 ALA A N 1
ATOM 2112 C CA . ALA A 1 273 ? -25.604 -16.475 16.746 1.00 94.06 273 ALA A CA 1
ATOM 2113 C C . ALA A 1 273 ? -25.236 -14.985 16.746 1.00 94.06 273 ALA A C 1
ATOM 2115 O O . ALA A 1 273 ? -25.906 -14.195 17.405 1.00 94.06 273 ALA A O 1
ATOM 2116 N N . ILE A 1 274 ? -24.223 -14.581 15.972 1.00 91.06 274 ILE A N 1
ATOM 2117 C CA . ILE A 1 274 ? -23.834 -13.172 15.826 1.00 91.06 274 ILE A CA 1
ATOM 2118 C C . ILE A 1 274 ? -24.979 -12.368 15.211 1.00 91.06 274 ILE A C 1
ATOM 2120 O O . ILE A 1 274 ? -25.322 -11.319 15.744 1.00 91.06 274 ILE A O 1
ATOM 2124 N N . GLY A 1 275 ? -25.605 -12.857 14.136 1.00 90.00 275 GLY A N 1
ATOM 2125 C CA . GLY A 1 275 ? -26.745 -12.191 13.505 1.00 90.00 275 GLY A CA 1
ATOM 2126 C C . GLY A 1 275 ? -27.934 -12.038 14.456 1.00 90.00 275 GLY A C 1
ATOM 2127 O O . GLY A 1 275 ? -28.537 -10.968 14.518 1.00 90.00 275 GLY A O 1
ATOM 2128 N N . GLY A 1 276 ? -28.228 -13.065 15.256 1.00 92.25 276 GLY A N 1
ATOM 2129 C CA . GLY A 1 276 ? -29.267 -13.030 16.284 1.00 92.25 276 GLY A CA 1
ATOM 2130 C C . GLY A 1 276 ? -28.956 -12.031 17.398 1.00 92.25 276 GLY A C 1
ATOM 2131 O O . GLY A 1 276 ? -29.785 -11.173 17.692 1.00 92.25 276 GLY A O 1
ATOM 2132 N N . ILE A 1 277 ? -27.747 -12.082 17.971 1.00 89.06 277 ILE A N 1
ATOM 2133 C CA . ILE A 1 277 ? -27.290 -11.129 18.997 1.00 89.06 277 ILE A CA 1
ATOM 2134 C C . ILE A 1 277 ? -27.351 -9.705 18.454 1.00 89.06 277 ILE A C 1
ATOM 2136 O O . ILE A 1 277 ? -27.878 -8.822 19.120 1.00 89.06 277 ILE A O 1
ATOM 2140 N N . LEU A 1 278 ? -26.854 -9.479 17.240 1.00 85.25 278 LEU A N 1
ATOM 2141 C CA . LEU A 1 278 ? -26.849 -8.163 16.617 1.00 85.25 278 LEU A CA 1
ATOM 2142 C C . LEU A 1 278 ? -28.275 -7.670 16.368 1.00 85.25 278 LEU A C 1
ATOM 2144 O O . LEU A 1 278 ? -28.559 -6.513 16.641 1.00 85.25 278 LEU A O 1
ATOM 2148 N N . THR A 1 279 ? -29.196 -8.546 15.963 1.00 87.88 279 THR A N 1
ATOM 2149 C CA . THR A 1 279 ? -30.622 -8.209 15.838 1.00 87.88 279 THR A CA 1
ATOM 2150 C C . THR A 1 279 ? -31.221 -7.801 17.187 1.00 87.88 279 THR A C 1
ATOM 2152 O O . THR A 1 279 ? -31.873 -6.766 17.274 1.00 87.88 279 THR A O 1
ATOM 2155 N N . VAL A 1 280 ? -30.962 -8.556 18.260 1.00 89.81 280 VAL A N 1
ATOM 2156 C CA . VAL A 1 280 ? -31.438 -8.218 19.613 1.00 89.81 280 VAL A CA 1
ATOM 2157 C C . VAL A 1 280 ? -30.834 -6.902 20.100 1.00 89.81 280 VAL A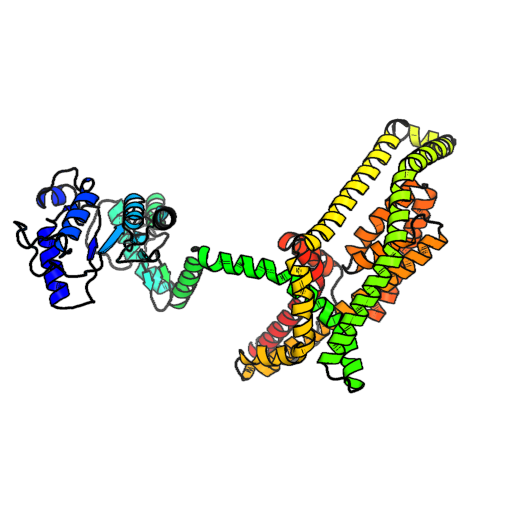 C 1
ATOM 2159 O O . VAL A 1 280 ? -31.558 -6.058 20.615 1.00 89.81 280 VAL A O 1
ATOM 2162 N N . VAL A 1 281 ? -29.530 -6.691 19.902 1.00 80.81 281 VAL A N 1
ATOM 2163 C CA . VAL A 1 281 ? -28.841 -5.443 20.256 1.00 80.81 281 VAL A CA 1
ATOM 2164 C C . VAL A 1 281 ? -29.428 -4.272 19.476 1.00 80.81 281 VAL A C 1
ATOM 2166 O O . VAL A 1 281 ? -29.749 -3.257 20.076 1.00 80.81 281 VAL A O 1
ATOM 2169 N N . VAL A 1 282 ? -29.636 -4.404 18.166 1.00 79.69 282 VAL A N 1
ATOM 2170 C CA . VAL A 1 282 ? -30.275 -3.366 17.345 1.00 79.69 282 VAL A CA 1
ATOM 2171 C C . VAL A 1 282 ? -31.669 -3.055 17.893 1.00 79.69 282 VAL A C 1
ATOM 2173 O O . VAL A 1 282 ? -31.968 -1.897 18.153 1.00 79.69 282 VAL A O 1
ATOM 2176 N N . LEU A 1 283 ? -32.506 -4.062 18.142 1.00 85.00 283 LEU A N 1
ATOM 2177 C CA . LEU A 1 283 ? -33.881 -3.849 18.602 1.00 85.00 283 LEU A CA 1
ATOM 2178 C C . LEU A 1 283 ? -33.982 -3.332 20.046 1.00 85.00 283 LEU A C 1
ATOM 2180 O O . LEU A 1 283 ? -34.909 -2.588 20.345 1.00 85.00 283 LEU A O 1
ATOM 2184 N N . ALA A 1 284 ? -33.061 -3.699 20.937 1.00 81.50 284 ALA A N 1
ATOM 2185 C CA . ALA A 1 284 ? -33.096 -3.296 22.345 1.00 81.50 284 ALA A CA 1
ATOM 2186 C C . ALA A 1 284 ? -32.314 -2.002 22.612 1.00 81.50 284 ALA A C 1
ATOM 2188 O O . ALA A 1 284 ? -32.779 -1.124 23.335 1.00 81.50 284 ALA A O 1
ATOM 2189 N N . VAL A 1 285 ? -31.122 -1.871 22.028 1.00 76.06 285 VAL A N 1
ATOM 2190 C CA . VAL A 1 285 ? -30.190 -0.772 22.303 1.00 76.06 285 VAL A CA 1
ATOM 2191 C C . VAL A 1 285 ? -30.485 0.435 21.427 1.00 76.06 285 VAL A C 1
ATOM 2193 O O . VAL A 1 285 ? -30.448 1.545 21.947 1.00 76.06 285 VAL A O 1
ATOM 2196 N N . ILE A 1 286 ? -30.821 0.270 20.137 1.00 75.00 286 ILE A N 1
ATOM 2197 C CA . ILE A 1 286 ? -31.059 1.435 19.262 1.00 75.00 286 ILE A CA 1
ATOM 2198 C C . ILE A 1 286 ? -32.213 2.302 19.763 1.00 75.00 286 ILE A C 1
ATOM 2200 O O . ILE A 1 286 ? -32.018 3.511 19.787 1.00 75.00 286 ILE A O 1
ATOM 2204 N N . PRO A 1 287 ? -33.374 1.783 20.205 1.00 77.81 287 PRO A N 1
ATOM 2205 C CA . PRO A 1 287 ? -34.430 2.645 20.735 1.00 77.81 287 PRO A CA 1
ATOM 2206 C C . PRO A 1 287 ? -33.995 3.414 21.986 1.00 77.81 287 PRO A C 1
ATOM 2208 O O . PRO A 1 287 ? -34.273 4.603 22.101 1.00 77.81 287 PRO A O 1
ATOM 2211 N N . VAL A 1 288 ? -33.258 2.766 22.895 1.00 78.69 288 VAL A N 1
ATOM 2212 C CA . VAL A 1 288 ? -32.731 3.408 24.109 1.00 78.69 288 VAL A CA 1
ATOM 2213 C C . VAL A 1 288 ? -31.724 4.496 23.749 1.00 78.69 288 VAL A C 1
ATOM 2215 O O . VAL A 1 288 ? -31.830 5.617 24.234 1.00 78.69 288 VAL A O 1
ATOM 2218 N N . VAL A 1 289 ? -30.785 4.187 22.855 1.00 70.94 289 VAL A N 1
ATOM 2219 C CA . VAL A 1 289 ? -29.794 5.128 22.323 1.00 70.94 289 VAL A CA 1
ATOM 2220 C C . VAL A 1 289 ? -30.479 6.284 21.605 1.00 70.94 289 VAL A C 1
ATOM 2222 O O . VAL A 1 289 ? -30.131 7.432 21.846 1.00 70.94 289 VAL A O 1
ATOM 2225 N N . ARG A 1 290 ? -31.483 6.008 20.771 1.00 71.81 290 ARG A N 1
ATOM 2226 C CA . ARG A 1 290 ? -32.261 7.020 20.054 1.00 71.81 290 ARG A CA 1
ATOM 2227 C C . ARG A 1 290 ? -32.920 7.981 21.031 1.00 71.81 290 ARG A C 1
ATOM 2229 O O . ARG A 1 290 ? -32.719 9.177 20.886 1.00 71.81 290 ARG A O 1
ATOM 2236 N N . ASN A 1 291 ? -33.628 7.461 22.032 1.00 77.25 291 ASN A N 1
ATOM 2237 C CA . ASN A 1 291 ? -34.300 8.275 23.045 1.00 77.25 291 ASN A CA 1
ATOM 2238 C C . ASN A 1 291 ? -33.297 9.083 23.885 1.00 77.25 291 ASN A C 1
ATOM 2240 O O . ASN A 1 291 ? -33.565 10.227 24.239 1.00 77.25 291 ASN A O 1
ATOM 2244 N N . GLN A 1 292 ? -32.128 8.507 24.182 1.00 74.19 292 GLN A N 1
ATOM 2245 C CA . GLN A 1 292 ? -31.038 9.203 24.866 1.00 74.19 292 GLN A CA 1
ATOM 2246 C C . GLN A 1 292 ? -30.446 10.330 24.004 1.00 74.19 292 GLN A C 1
ATOM 2248 O O . GLN A 1 292 ? -30.197 11.417 24.507 1.00 74.19 292 GLN A O 1
ATOM 2253 N N . ILE A 1 293 ? -30.267 10.117 22.699 1.00 66.56 293 ILE A N 1
ATOM 2254 C CA . ILE A 1 293 ? -29.756 11.146 21.782 1.00 66.56 293 ILE A CA 1
ATOM 2255 C C . ILE A 1 293 ? -30.778 12.267 21.584 1.00 66.56 293 ILE A C 1
ATOM 2257 O O . ILE A 1 293 ? -30.409 13.435 21.669 1.00 66.56 293 ILE A O 1
ATOM 2261 N N . THR A 1 294 ? -32.048 11.941 21.325 1.00 70.44 294 THR A N 1
ATOM 2262 C CA . THR A 1 294 ? -33.093 12.962 21.149 1.00 70.44 294 THR A CA 1
ATOM 2263 C C . THR A 1 294 ? -33.280 13.761 22.429 1.00 70.44 294 THR A C 1
ATOM 2265 O O . THR A 1 294 ? -33.302 14.984 22.370 1.00 70.44 294 THR A O 1
ATOM 2268 N N . GLY A 1 295 ? -33.277 13.095 23.589 1.00 71.81 295 GLY A N 1
ATOM 2269 C CA . GLY A 1 295 ? -33.303 13.764 24.886 1.00 71.81 295 GLY A CA 1
ATOM 2270 C C . GLY A 1 295 ? -32.104 14.688 25.101 1.00 71.81 295 GLY A C 1
ATOM 2271 O O . GLY A 1 295 ? -32.278 15.793 25.609 1.00 71.81 295 GLY A O 1
ATOM 2272 N N . LEU A 1 296 ? -30.898 14.288 24.681 1.00 68.88 296 LEU A N 1
ATOM 2273 C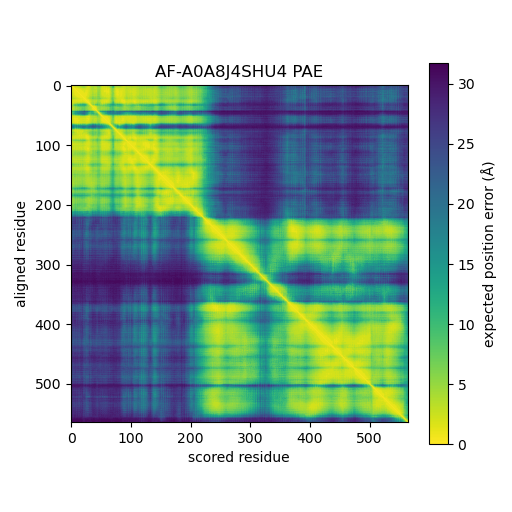 CA . LEU A 1 296 ? -29.715 15.143 24.791 1.00 68.88 296 LEU A CA 1
ATOM 2274 C C . LEU A 1 296 ? -29.868 16.403 23.936 1.00 68.88 296 LEU A C 1
ATOM 2276 O O . LEU A 1 296 ? -29.594 17.488 24.433 1.00 68.88 296 LEU A O 1
ATOM 2280 N N . ILE A 1 297 ? -30.314 16.270 22.685 1.00 65.50 297 ILE A N 1
ATOM 2281 C CA . ILE A 1 297 ? -30.476 17.395 21.750 1.00 65.50 297 ILE A CA 1
ATOM 2282 C C . ILE A 1 297 ? -31.588 18.345 22.213 1.00 65.50 297 ILE A C 1
ATOM 2284 O O . ILE A 1 297 ? -31.398 19.559 22.196 1.00 65.50 297 ILE A O 1
ATOM 2288 N N . GLU A 1 298 ? -32.728 17.806 22.647 1.00 72.12 298 GLU A N 1
ATOM 2289 C CA . GLU A 1 298 ? -33.894 18.591 23.067 1.00 72.12 298 GLU A CA 1
ATOM 2290 C C . GLU A 1 298 ? -33.661 19.324 24.394 1.00 72.12 298 GLU A C 1
ATOM 2292 O O . GLU A 1 298 ? -34.071 20.474 24.531 1.00 72.12 298 GLU A O 1
ATOM 2297 N N . ASN A 1 299 ? -32.961 18.703 25.353 1.00 71.38 299 ASN A N 1
ATOM 2298 C CA . ASN A 1 299 ? -32.691 19.305 26.665 1.00 71.38 299 ASN A CA 1
ATOM 2299 C C . ASN A 1 299 ? -31.414 20.162 26.697 1.00 71.38 299 ASN A C 1
ATOM 2301 O O . ASN A 1 299 ? -31.176 20.877 27.674 1.00 71.38 299 ASN A O 1
ATOM 2305 N N . PHE A 1 300 ? -30.587 20.118 25.645 1.00 69.81 300 PHE A N 1
ATOM 2306 C CA . PHE A 1 300 ? -29.340 20.885 25.565 1.00 69.81 300 PHE A CA 1
ATOM 2307 C C . PHE A 1 300 ? -29.525 22.395 25.817 1.00 69.81 300 PHE A C 1
ATOM 2309 O O . PHE A 1 300 ? -28.773 22.945 26.629 1.00 69.81 300 PHE A O 1
ATOM 2316 N N . PRO A 1 301 ? -30.525 23.080 25.216 1.00 67.38 301 PRO A N 1
ATOM 2317 C CA . PRO A 1 301 ? -30.761 24.500 25.479 1.00 67.38 301 PRO A CA 1
ATOM 2318 C C . PRO A 1 301 ? -31.076 24.771 26.956 1.00 67.38 301 PRO A C 1
ATOM 2320 O O . PRO A 1 301 ? -30.509 25.685 27.553 1.00 67.38 301 PRO A O 1
ATOM 2323 N N . THR A 1 302 ? -31.894 23.925 27.585 1.00 67.75 302 THR A N 1
ATOM 2324 C CA . THR A 1 302 ? -32.302 24.066 28.990 1.00 67.75 302 THR A CA 1
ATOM 2325 C C . THR A 1 302 ? -31.139 23.853 29.961 1.00 67.75 302 THR A C 1
ATOM 2327 O O . THR A 1 302 ? -31.016 24.583 30.950 1.00 67.75 302 THR A O 1
ATOM 2330 N N . TYR A 1 303 ? -30.239 22.904 29.676 1.00 66.00 303 TYR A N 1
ATOM 2331 C CA . TYR A 1 303 ? -29.008 22.748 30.457 1.00 66.00 303 TYR A CA 1
ATOM 2332 C C . TYR A 1 303 ? -28.133 24.004 30.371 1.00 66.00 303 TYR A C 1
ATOM 2334 O O . TYR A 1 303 ? -27.629 24.476 31.390 1.00 66.00 303 TYR A O 1
ATOM 2342 N N . SER A 1 304 ? -28.019 24.602 29.181 1.00 61.81 304 SER A N 1
ATOM 2343 C CA . SER A 1 304 ? -27.226 25.819 28.981 1.00 61.81 304 SER A CA 1
ATOM 2344 C C . SER A 1 304 ? -27.766 27.031 29.759 1.00 61.81 304 SER A C 1
ATOM 2346 O O . SER A 1 304 ? -26.981 27.817 30.295 1.00 61.81 304 SER A O 1
ATOM 2348 N N . GLU A 1 305 ? -29.092 27.157 29.891 1.00 64.62 305 GLU A N 1
ATOM 2349 C CA . GLU A 1 305 ? -29.742 28.220 30.670 1.00 64.62 305 GLU A CA 1
ATOM 2350 C C . GLU A 1 305 ? -29.642 27.981 32.182 1.00 64.62 305 GLU A C 1
ATOM 2352 O O . GLU A 1 305 ? -29.335 28.899 32.942 1.00 64.62 305 GLU A O 1
ATOM 2357 N N . THR A 1 306 ? -29.819 26.735 32.632 1.00 65.19 306 THR A N 1
ATOM 2358 C CA . THR A 1 306 ? -29.716 26.378 34.058 1.00 65.19 306 THR A CA 1
ATOM 2359 C C . THR A 1 306 ? -28.299 26.596 34.589 1.00 65.19 306 THR A C 1
ATOM 2361 O O . THR A 1 306 ? -28.113 27.048 35.723 1.00 65.19 306 THR A O 1
ATOM 2364 N N . VAL A 1 307 ? -27.279 26.314 33.771 1.00 61.19 307 VAL A N 1
ATOM 2365 C CA . VAL A 1 307 ? -25.892 26.598 34.145 1.00 61.19 307 VAL A CA 1
ATOM 2366 C C . VAL A 1 307 ? -25.596 28.088 34.121 1.00 61.19 307 VAL A C 1
ATOM 2368 O O . VAL A 1 307 ? -24.885 28.534 35.012 1.00 61.19 307 VAL A O 1
ATOM 2371 N N . LYS A 1 308 ? -26.178 28.872 33.204 1.00 63.62 308 LYS A N 1
ATOM 2372 C CA . LYS A 1 308 ? -26.039 30.336 33.229 1.00 63.62 308 LYS A CA 1
ATOM 2373 C C . LYS A 1 308 ? -26.447 30.900 34.592 1.00 63.62 308 LYS A C 1
ATOM 2375 O O . LYS A 1 308 ? -25.655 31.593 35.219 1.00 63.62 308 LYS A O 1
ATOM 2380 N N . HIS A 1 309 ? -27.616 30.509 35.096 1.00 64.06 309 HIS A N 1
ATOM 2381 C CA . HIS A 1 309 ? -28.117 30.994 36.383 1.00 64.06 309 HIS A CA 1
ATOM 2382 C C . HIS A 1 309 ? -27.329 30.474 37.593 1.00 64.06 309 HIS A C 1
ATOM 2384 O O . HIS A 1 309 ? -27.039 31.244 38.503 1.00 64.06 309 HIS A O 1
ATOM 2390 N N . ARG A 1 310 ? -26.909 29.200 37.611 1.00 63.00 310 ARG A N 1
ATOM 2391 C CA . ARG A 1 310 ? -26.062 28.676 38.706 1.00 63.00 310 ARG A CA 1
ATOM 2392 C C . ARG A 1 310 ? -24.641 29.228 38.680 1.00 63.00 310 ARG A C 1
ATOM 2394 O O . ARG A 1 310 ? -24.011 29.349 39.727 1.00 63.00 310 ARG A O 1
ATOM 2401 N N . PHE A 1 311 ? -24.121 29.517 37.492 1.00 58.91 311 PHE A N 1
ATOM 2402 C CA . PHE A 1 311 ? -22.840 30.183 37.326 1.00 58.91 311 PHE A CA 1
ATOM 2403 C C . PHE A 1 311 ? -22.950 31.621 37.827 1.00 58.91 311 PHE A C 1
ATOM 2405 O O . PHE A 1 311 ? -22.148 31.984 38.672 1.00 58.91 311 PHE A O 1
ATOM 2412 N N . GLU A 1 312 ? -23.988 32.374 37.440 1.00 61.12 312 GLU A N 1
ATOM 2413 C CA . GLU A 1 312 ? -24.302 33.708 37.983 1.00 61.12 312 GLU A CA 1
ATOM 2414 C C . GLU A 1 312 ? -24.336 33.705 39.528 1.00 61.12 312 GLU A C 1
ATOM 2416 O O . GLU A 1 312 ? -23.702 34.548 40.164 1.00 61.12 312 GLU A O 1
ATOM 2421 N N . GLU A 1 313 ? -24.957 32.690 40.136 1.00 62.94 313 GLU A N 1
ATOM 2422 C CA . GLU A 1 313 ? -25.037 32.499 41.593 1.00 62.94 313 GLU A CA 1
ATOM 2423 C C . GLU A 1 313 ? -23.672 32.200 42.254 1.00 62.94 313 GLU A C 1
ATOM 2425 O O . GLU A 1 313 ? -23.342 32.763 43.298 1.00 62.94 313 GLU A O 1
ATOM 2430 N N . LEU A 1 314 ? -22.833 31.363 41.629 1.00 57.25 314 LEU A N 1
ATOM 2431 C CA . LEU A 1 314 ? -21.457 31.085 42.075 1.00 57.25 314 LEU A CA 1
ATOM 2432 C C . LEU A 1 314 ? -20.519 32.290 41.869 1.00 57.25 314 LEU A C 1
ATOM 2434 O O . LEU A 1 314 ? -19.649 32.548 42.708 1.00 57.25 314 LEU A O 1
ATOM 2438 N N . THR A 1 315 ? -20.712 33.044 40.782 1.00 53.59 315 THR A N 1
ATOM 2439 C CA . THR A 1 315 ? -19.955 34.261 40.459 1.00 53.59 315 THR A CA 1
ATOM 2440 C C . THR A 1 315 ? -20.334 35.464 41.321 1.00 53.59 315 THR A C 1
ATOM 2442 O O . THR A 1 315 ? -19.537 36.386 41.456 1.00 53.59 315 THR A O 1
ATOM 2445 N N . GLY A 1 316 ? -21.501 35.431 41.974 1.00 57.19 316 GLY A N 1
ATOM 2446 C CA . GLY A 1 316 ? -21.928 36.424 42.963 1.00 57.19 316 GLY A CA 1
ATOM 2447 C C . GLY A 1 316 ? -21.265 36.288 44.342 1.00 57.19 316 GLY A C 1
ATOM 2448 O O . GLY A 1 316 ? -21.537 37.094 45.230 1.00 57.19 316 GLY A O 1
ATOM 2449 N N . SER A 1 317 ? -20.402 35.286 44.557 1.00 58.16 317 SER A N 1
ATOM 2450 C CA . SER A 1 317 ? -19.654 35.128 45.810 1.00 58.16 317 SER A CA 1
ATOM 2451 C C . SER A 1 317 ? -18.440 36.069 45.877 1.00 58.16 317 SER A C 1
ATOM 2453 O O . SER A 1 317 ? -17.713 36.252 44.902 1.00 58.16 317 SER A O 1
ATOM 2455 N N . GLN A 1 318 ? -18.179 36.641 47.056 1.00 53.62 318 GLN A N 1
ATOM 2456 C CA . GLN A 1 318 ? -17.160 37.679 47.303 1.00 53.62 318 GLN A CA 1
ATOM 2457 C C . GLN A 1 318 ? -15.708 37.264 46.951 1.00 53.62 318 GLN A C 1
ATOM 2459 O O . GLN A 1 318 ? -14.837 38.116 46.800 1.00 53.62 318 GLN A O 1
ATOM 2464 N N . LEU A 1 319 ? -15.452 35.957 46.790 1.00 55.09 319 LEU A N 1
ATOM 2465 C CA . LEU A 1 319 ? -14.185 35.387 46.306 1.00 55.09 319 LEU A CA 1
ATOM 2466 C C . LEU A 1 319 ? -14.046 35.436 44.777 1.00 55.09 319 LEU A C 1
ATOM 2468 O O . LEU A 1 319 ? -12.947 35.632 44.260 1.00 55.09 319 LEU A O 1
ATOM 2472 N N . PHE A 1 320 ? -15.142 35.248 44.042 1.00 56.50 320 PHE A N 1
ATOM 2473 C CA . PHE A 1 320 ? -15.117 35.224 42.583 1.00 56.50 320 PHE A CA 1
ATOM 2474 C C . PHE A 1 320 ? -14.989 36.637 41.999 1.00 56.50 320 PHE A C 1
ATOM 2476 O O . PHE A 1 320 ? -14.253 36.833 41.032 1.00 56.50 320 PHE A O 1
ATOM 2483 N N . SER A 1 321 ? -15.601 37.638 42.642 1.00 55.84 321 SER A N 1
ATOM 2484 C CA . SER A 1 321 ? -15.477 39.045 42.240 1.00 55.84 321 SER A CA 1
ATOM 2485 C C . SER A 1 321 ? -14.031 39.565 42.308 1.00 55.84 321 SER A C 1
ATOM 2487 O O . SER A 1 321 ? -13.611 40.296 41.417 1.00 55.84 321 SER A O 1
ATOM 2489 N N . GLN A 1 322 ? -13.228 39.132 43.291 1.00 60.44 322 GLN A N 1
ATOM 2490 C CA . GLN A 1 322 ? -11.791 39.466 43.370 1.00 60.44 322 GLN A CA 1
ATOM 2491 C C . GLN A 1 322 ? -10.955 38.798 42.267 1.00 60.44 322 GLN A C 1
ATOM 2493 O O . GLN A 1 322 ? -10.006 39.386 41.740 1.00 60.44 322 GLN A O 1
ATOM 2498 N N . PHE A 1 323 ? -11.302 37.563 41.898 1.00 61.84 323 PHE A N 1
ATOM 2499 C CA . PHE A 1 323 ? -10.627 36.844 40.816 1.00 61.84 323 PHE A CA 1
ATOM 2500 C C . PHE A 1 323 ? -10.942 37.466 39.444 1.00 61.84 323 PHE A C 1
ATOM 2502 O O . PHE A 1 323 ? -10.060 37.579 38.594 1.00 61.84 323 PHE A O 1
ATOM 2509 N N . GLN A 1 324 ? -12.177 37.936 39.258 1.00 55.31 324 GLN A N 1
ATOM 2510 C CA . GLN A 1 324 ? -12.650 38.603 38.044 1.00 55.31 324 GLN A CA 1
ATOM 2511 C C . GLN A 1 324 ? -12.026 39.989 37.815 1.00 55.31 324 GLN A C 1
ATOM 2513 O O . GLN A 1 324 ? -11.796 40.374 36.673 1.00 55.31 324 GLN A O 1
ATOM 2518 N N . GLU A 1 325 ? -11.706 40.726 38.879 1.00 55.75 325 GLU A N 1
ATOM 2519 C CA . GLU A 1 325 ? -11.057 42.041 38.778 1.00 55.75 325 GLU A CA 1
ATOM 2520 C C . GLU A 1 325 ? -9.551 41.926 38.456 1.00 55.75 325 GLU A C 1
ATOM 2522 O O . GLU A 1 325 ? -8.980 42.777 37.778 1.00 55.75 325 GLU A O 1
ATOM 2527 N N . THR A 1 326 ? -8.911 40.822 38.868 1.00 54.31 326 THR A N 1
ATOM 2528 C CA . THR A 1 326 ? -7.489 40.532 38.582 1.00 54.31 326 THR A CA 1
ATOM 2529 C C . THR A 1 326 ? -7.275 40.018 37.155 1.00 54.31 326 THR A C 1
ATOM 2531 O O . THR A 1 326 ? -6.222 40.224 36.548 1.00 54.31 326 THR A O 1
ATOM 2534 N N . VAL A 1 327 ? -8.280 39.341 36.600 1.00 56.38 327 VAL A N 1
ATOM 2535 C CA . VAL A 1 327 ? -8.258 38.771 35.255 1.00 56.38 327 VAL A CA 1
ATOM 2536 C C . VAL A 1 327 ? -9.396 39.431 34.490 1.00 56.38 327 VAL A C 1
ATOM 2538 O O . VAL A 1 327 ? -10.501 38.918 34.541 1.00 56.38 327 VAL A O 1
ATOM 2541 N N . ASN A 1 328 ? -9.135 40.577 33.846 1.00 49.16 328 ASN A N 1
ATOM 2542 C CA . ASN A 1 328 ? -10.072 41.469 33.132 1.00 49.16 328 ASN A CA 1
ATOM 2543 C C . ASN A 1 328 ? -11.028 40.744 32.146 1.00 49.16 328 ASN A C 1
ATOM 2545 O O . ASN A 1 328 ? -10.879 40.824 30.926 1.00 49.16 328 ASN A O 1
ATOM 2549 N N . LEU A 1 329 ? -11.983 39.981 32.675 1.00 53.31 329 LEU A N 1
ATOM 2550 C CA . LEU A 1 329 ? -12.847 39.056 31.952 1.00 53.31 329 LEU A CA 1
ATOM 2551 C C . LEU A 1 329 ? -14.281 39.564 32.051 1.00 53.31 329 LEU A C 1
ATOM 2553 O O . LEU A 1 329 ? -14.956 39.406 33.074 1.00 53.31 329 LEU A O 1
ATOM 2557 N N . ASN A 1 330 ? -14.741 40.158 30.949 1.00 54.25 330 ASN A N 1
ATOM 2558 C CA . ASN A 1 330 ? -16.128 40.560 30.757 1.00 54.25 330 ASN A CA 1
ATOM 2559 C C . ASN A 1 330 ? -17.058 39.354 30.958 1.00 54.25 330 ASN A C 1
ATOM 2561 O O . ASN A 1 330 ? -16.972 38.344 30.256 1.00 54.25 330 ASN A O 1
ATOM 2565 N N . SER A 1 331 ? -17.954 39.472 31.935 1.00 53.72 331 SER A N 1
ATOM 2566 C CA . SER A 1 331 ? -18.790 38.388 32.463 1.00 53.72 331 SER A CA 1
ATOM 2567 C C . SER A 1 331 ? -19.846 37.898 31.462 1.00 53.72 331 SER A C 1
ATOM 2569 O O . SER A 1 331 ? -20.313 36.767 31.567 1.00 53.72 331 SER A O 1
ATOM 2571 N N . GLN A 1 332 ? -20.214 38.728 30.481 1.00 54.06 332 GLN A N 1
ATOM 2572 C CA . GLN A 1 332 ? -21.302 38.450 29.536 1.00 54.06 332 GLN A CA 1
ATOM 2573 C C . GLN A 1 332 ? -20.870 37.751 28.235 1.00 54.06 332 GLN A C 1
ATOM 2575 O O . GLN A 1 332 ? -21.685 37.040 27.650 1.00 54.06 332 GLN A O 1
ATOM 2580 N N . ASP A 1 333 ? -19.599 37.837 27.829 1.00 58.94 333 ASP A N 1
ATOM 2581 C CA . ASP A 1 333 ? -19.122 37.256 26.557 1.00 58.94 333 ASP A CA 1
ATOM 2582 C C . ASP A 1 333 ? -18.620 35.806 26.696 1.00 58.94 333 ASP A C 1
ATOM 2584 O O . ASP A 1 333 ? -18.649 35.010 25.748 1.00 58.94 333 ASP A O 1
ATOM 2588 N N . TRP A 1 334 ? -18.166 35.423 27.893 1.00 61.97 334 TRP A N 1
ATOM 2589 C CA . TRP A 1 334 ? -17.508 34.133 28.119 1.00 61.97 334 TRP A CA 1
ATOM 2590 C C . TRP A 1 334 ? -18.474 32.944 28.028 1.00 61.97 334 TRP A C 1
ATOM 2592 O O . TRP A 1 334 ? -18.142 31.919 27.431 1.00 61.97 334 TRP A O 1
ATOM 2602 N N . TRP A 1 335 ? -19.696 33.088 28.553 1.00 59.41 335 TRP A N 1
ATOM 2603 C CA . TRP A 1 335 ? -20.678 31.998 28.565 1.00 59.41 335 TRP A CA 1
ATOM 2604 C C . TRP A 1 335 ? -21.215 31.668 27.168 1.00 59.41 335 TRP A C 1
ATOM 2606 O O . TRP A 1 335 ? -21.267 30.498 26.784 1.00 59.41 335 TRP A O 1
ATOM 2616 N N . GLY A 1 336 ? -21.529 32.698 26.373 1.00 63.69 336 GLY A N 1
ATOM 2617 C CA . GLY A 1 336 ? -21.910 32.524 24.969 1.00 63.69 336 GLY A CA 1
ATOM 2618 C C . GLY A 1 336 ? -20.804 31.830 24.172 1.00 63.69 336 GLY A C 1
ATOM 2619 O O . GLY A 1 336 ? -21.065 30.860 23.463 1.00 63.69 336 GLY A O 1
ATOM 2620 N N . THR A 1 337 ? -19.550 32.238 24.389 1.00 65.31 337 THR A N 1
ATOM 2621 C CA . THR A 1 337 ? -18.378 31.641 23.733 1.00 65.31 337 THR A CA 1
ATOM 2622 C C . THR A 1 337 ? -18.167 30.172 24.122 1.00 65.31 337 THR A C 1
ATOM 2624 O O . THR A 1 337 ? -17.801 29.362 23.270 1.00 65.31 337 THR A O 1
ATOM 2627 N N . ILE A 1 338 ? -18.399 29.791 25.384 1.00 65.50 338 ILE A N 1
ATOM 2628 C CA . ILE A 1 338 ? -18.266 28.396 25.839 1.00 65.50 338 ILE A CA 1
ATOM 2629 C C . ILE A 1 338 ? -19.375 27.517 25.298 1.00 65.50 338 ILE A C 1
ATOM 2631 O O . ILE A 1 338 ? -19.079 26.438 24.792 1.00 65.50 338 ILE A O 1
ATOM 2635 N N . SER A 1 339 ? -20.629 27.960 25.385 1.00 66.38 339 SER A N 1
ATOM 2636 C CA . SER A 1 339 ? -21.761 27.184 24.876 1.00 66.38 339 SER A CA 1
ATOM 2637 C C . SER A 1 339 ? -21.642 26.985 23.359 1.00 66.38 339 SER A C 1
ATOM 2639 O O . SER A 1 339 ? -21.794 25.867 22.857 1.00 66.38 339 SER A O 1
ATOM 2641 N N . GLN A 1 340 ? -21.232 28.031 22.631 1.00 67.12 340 GLN A N 1
ATOM 2642 C CA . GLN A 1 340 ? -20.982 27.956 21.193 1.00 67.12 340 GLN A CA 1
ATOM 2643 C C . GLN A 1 340 ? -19.814 27.015 20.860 1.00 67.12 340 GLN A C 1
ATOM 2645 O O . GLN A 1 340 ? -19.985 26.112 20.043 1.00 67.12 340 GLN A O 1
ATOM 2650 N N . LYS A 1 341 ? -18.666 27.127 21.545 1.00 66.75 341 LYS A N 1
ATOM 2651 C CA . LYS A 1 341 ? -17.534 26.200 21.353 1.00 66.75 341 LYS A CA 1
ATOM 2652 C C . LYS A 1 341 ? -17.877 24.761 21.737 1.00 66.75 341 LYS A C 1
ATOM 2654 O O . LYS A 1 341 ? -17.453 23.841 21.048 1.00 66.75 341 LYS A O 1
ATOM 2659 N N . ALA A 1 342 ? -18.648 24.535 22.800 1.00 65.19 342 ALA A N 1
ATOM 2660 C CA . ALA A 1 342 ? -19.104 23.202 23.191 1.00 65.19 342 ALA A CA 1
ATOM 2661 C C . ALA A 1 342 ? -20.011 22.590 22.113 1.00 65.19 342 ALA A C 1
ATOM 2663 O O . ALA A 1 342 ? -19.836 21.427 21.754 1.00 65.19 342 ALA A O 1
ATOM 2664 N N . THR A 1 343 ? -20.911 23.391 21.539 1.00 66.31 343 THR A N 1
ATOM 2665 C CA . THR A 1 343 ? -21.787 22.985 20.430 1.00 66.31 343 THR A CA 1
ATOM 2666 C C . THR A 1 343 ? -20.990 22.712 19.148 1.00 66.31 343 THR A C 1
ATOM 2668 O O . THR A 1 343 ? -21.221 21.707 18.480 1.00 66.31 343 THR A O 1
ATOM 2671 N N . GLU A 1 344 ? -19.991 23.537 18.821 1.00 68.00 344 GLU A N 1
ATOM 2672 C CA . GLU A 1 344 ? -19.073 23.316 17.693 1.00 68.00 344 GLU A CA 1
ATOM 2673 C C . GLU A 1 344 ? -18.219 22.051 17.878 1.00 68.00 344 GLU A C 1
ATOM 2675 O O . GLU A 1 344 ? -18.031 21.276 16.935 1.00 68.00 344 GLU A O 1
ATOM 2680 N N . ILE A 1 345 ? -17.730 21.784 19.093 1.00 63.84 345 ILE A N 1
ATOM 2681 C CA . ILE A 1 345 ? -16.988 20.557 19.415 1.00 63.84 345 ILE A CA 1
ATOM 2682 C C . ILE A 1 345 ? -17.911 19.334 19.343 1.00 63.84 345 ILE A C 1
ATOM 2684 O O . ILE A 1 345 ? -17.503 18.317 18.783 1.00 63.84 345 ILE A O 1
ATOM 2688 N N . LEU A 1 346 ? -19.151 19.409 19.840 1.00 64.44 346 LEU A N 1
ATOM 2689 C CA . LEU A 1 346 ? -20.135 18.327 19.703 1.00 64.44 346 LEU A CA 1
ATOM 2690 C C . LEU A 1 346 ? -20.447 18.045 18.236 1.00 64.44 346 LEU A C 1
ATOM 2692 O O . LEU A 1 346 ? -20.337 16.900 17.805 1.00 64.44 346 LEU A O 1
ATOM 2696 N N . ASN A 1 347 ? -20.752 19.079 17.451 1.00 63.81 347 ASN A N 1
ATOM 2697 C CA . ASN A 1 347 ? -21.074 18.943 16.032 1.00 63.81 347 ASN A CA 1
ATOM 2698 C C . ASN A 1 347 ? -19.878 18.434 15.216 1.00 63.81 347 ASN A C 1
ATOM 2700 O O . ASN A 1 347 ? -20.040 17.588 14.336 1.00 63.81 347 ASN A O 1
ATOM 2704 N N . SER A 1 348 ? -18.659 18.883 15.519 1.00 66.88 348 SER A N 1
ATOM 2705 C CA . SER A 1 348 ? -17.447 18.397 14.847 1.00 66.88 348 SER A CA 1
ATOM 2706 C C . SER A 1 348 ? -17.057 16.983 15.286 1.00 66.88 348 SER A C 1
ATOM 2708 O O . SER A 1 348 ? -16.643 16.186 14.447 1.00 66.88 348 SER A O 1
ATOM 2710 N N . THR A 1 349 ? -17.242 16.621 16.558 1.00 61.84 349 THR A N 1
ATOM 2711 C CA . THR A 1 349 ? -17.055 15.246 17.053 1.00 61.84 349 THR A CA 1
ATOM 2712 C C . THR A 1 349 ? -18.092 14.313 16.440 1.00 61.84 349 THR A C 1
ATOM 2714 O O . THR A 1 349 ? -17.740 13.219 16.009 1.00 61.84 349 THR A O 1
ATOM 2717 N N . TRP A 1 350 ? -19.340 14.764 16.303 1.00 62.78 350 TRP A N 1
ATOM 2718 C CA . TRP A 1 350 ? -20.404 14.038 15.616 1.00 62.78 350 TRP A CA 1
ATOM 2719 C C . TRP A 1 350 ? -20.095 13.844 14.135 1.00 62.78 350 TRP A C 1
ATOM 2721 O O . TRP A 1 350 ? -20.174 12.729 13.635 1.00 62.78 350 TRP A O 1
ATOM 2731 N N . THR A 1 351 ? -19.652 14.893 13.444 1.00 58.38 351 THR A N 1
ATOM 2732 C CA . THR A 1 351 ? -19.246 14.805 12.033 1.00 58.38 351 THR A CA 1
ATOM 2733 C C . THR A 1 351 ? -18.046 13.870 11.863 1.00 58.38 351 THR A C 1
ATOM 2735 O O . THR A 1 351 ? -17.988 13.106 10.905 1.00 58.38 351 THR A O 1
ATOM 2738 N N . ARG A 1 352 ? -17.106 13.854 12.818 1.00 58.97 352 ARG A N 1
ATOM 2739 C CA . ARG A 1 352 ? -15.965 12.927 12.821 1.00 58.97 352 ARG A CA 1
ATOM 2740 C C . ARG A 1 352 ? -16.410 11.489 13.066 1.00 58.97 352 ARG A C 1
ATOM 2742 O O . ARG A 1 352 ? -16.083 10.640 12.249 1.00 58.97 352 ARG A O 1
ATOM 2749 N N . LEU A 1 353 ? -17.181 11.206 14.119 1.00 52.81 353 LEU A N 1
ATOM 2750 C CA . LEU A 1 353 ? -17.729 9.870 14.406 1.00 52.81 353 LEU A CA 1
ATOM 2751 C C . LEU A 1 353 ? -18.624 9.367 13.264 1.00 52.81 353 LEU A C 1
ATOM 2753 O O . LEU A 1 353 ? -18.521 8.210 12.860 1.00 52.81 353 LEU A O 1
ATOM 2757 N N . GLY A 1 354 ? -19.433 10.258 12.693 1.00 51.03 354 GLY A N 1
ATOM 2758 C CA . GLY A 1 354 ? -20.222 10.037 11.488 1.00 51.03 354 GLY A CA 1
ATOM 2759 C C . GLY A 1 354 ? -19.364 9.799 10.248 1.00 51.03 354 GLY A C 1
ATOM 2760 O O . GLY A 1 354 ? -19.763 9.013 9.408 1.00 51.03 354 GLY A O 1
ATOM 2761 N N . GLY A 1 355 ? -18.168 10.384 10.152 1.00 53.09 355 GLY A N 1
ATOM 2762 C CA . GLY A 1 355 ? -17.176 10.096 9.112 1.00 53.09 355 GLY A CA 1
ATOM 2763 C C . GLY A 1 355 ? -16.456 8.755 9.301 1.00 53.09 355 GLY A C 1
ATOM 2764 O O . GLY A 1 355 ? -16.201 8.065 8.320 1.00 53.09 355 GLY A O 1
ATOM 2765 N N . PHE A 1 356 ? -16.192 8.325 10.543 1.00 49.50 356 PHE A N 1
ATOM 2766 C CA . PHE A 1 356 ? -15.723 6.960 10.833 1.00 49.50 356 PHE A CA 1
ATOM 2767 C C . PHE A 1 356 ? -16.789 5.934 10.432 1.00 49.50 356 PHE A C 1
ATOM 2769 O O . PHE A 1 356 ? -16.477 4.991 9.715 1.00 49.50 356 PHE A O 1
ATOM 2776 N N . LEU A 1 357 ? -18.048 6.145 10.836 1.00 44.75 357 LEU A N 1
ATOM 2777 C CA . LEU A 1 357 ? -19.204 5.338 10.421 1.00 44.75 357 LEU A CA 1
ATOM 2778 C C . LEU A 1 357 ? -19.476 5.443 8.910 1.00 44.75 357 LEU A C 1
ATOM 2780 O O . LEU A 1 357 ? -19.791 4.440 8.285 1.00 44.75 357 LEU A O 1
ATOM 2784 N N . GLY A 1 358 ? -19.273 6.620 8.320 1.00 47.06 358 GLY A N 1
ATOM 2785 C CA . GLY A 1 358 ? -19.381 6.925 6.892 1.00 47.06 358 GLY A CA 1
ATOM 2786 C C . GLY A 1 358 ? -18.377 6.147 6.046 1.00 47.06 358 GLY A C 1
ATOM 2787 O O . GLY A 1 358 ? -18.737 5.558 5.035 1.00 47.06 358 GLY A O 1
ATOM 2788 N N . ALA A 1 359 ? -17.137 6.029 6.525 1.00 51.75 359 ALA A N 1
ATOM 2789 C CA . ALA A 1 359 ? -16.126 5.157 5.932 1.00 51.75 359 ALA A CA 1
ATOM 2790 C C . ALA A 1 359 ? -16.499 3.661 6.020 1.00 51.75 359 ALA A C 1
ATOM 2792 O O . ALA A 1 359 ? -16.017 2.863 5.217 1.00 51.75 359 ALA A O 1
ATOM 2793 N N . PHE A 1 360 ? -17.361 3.266 6.969 1.00 49.38 360 PHE A N 1
ATOM 2794 C CA . PHE A 1 360 ? -17.931 1.914 7.033 1.00 49.38 360 PHE A CA 1
ATOM 2795 C C . PHE A 1 360 ? -19.173 1.744 6.141 1.00 49.38 360 PHE A C 1
ATOM 2797 O O . PHE A 1 360 ? -19.415 0.632 5.669 1.00 49.38 360 PHE A O 1
ATOM 2804 N N . THR A 1 361 ? -19.952 2.803 5.894 1.00 45.91 361 THR A N 1
ATOM 2805 C CA . THR A 1 361 ? -21.177 2.747 5.079 1.00 45.91 361 THR A CA 1
ATOM 2806 C C . THR A 1 361 ? -20.944 2.986 3.586 1.00 45.91 361 THR A C 1
ATOM 2808 O O . THR A 1 361 ? -21.695 2.435 2.783 1.00 45.91 361 THR A O 1
ATOM 2811 N N . GLU A 1 362 ? -19.905 3.727 3.181 1.00 51.75 362 GLU A N 1
ATOM 2812 C CA . GLU A 1 362 ? -19.618 4.028 1.763 1.00 51.75 362 GLU A CA 1
ATOM 2813 C C . GLU A 1 362 ? -19.191 2.810 0.932 1.00 51.75 362 GLU A C 1
ATOM 2815 O O . GLU A 1 362 ? -19.220 2.856 -0.298 1.00 51.75 362 GLU A O 1
ATOM 2820 N N . THR A 1 363 ? -18.897 1.672 1.562 1.00 59.44 363 THR A N 1
ATOM 2821 C CA . THR A 1 363 ? -18.665 0.422 0.841 1.00 59.44 363 THR A CA 1
ATOM 2822 C C . THR A 1 363 ? -19.740 -0.596 1.211 1.00 59.44 363 THR A C 1
ATOM 2824 O O . THR A 1 363 ? -19.524 -1.484 2.032 1.00 59.44 363 THR A O 1
ATOM 2827 N N . VAL A 1 364 ? -20.894 -0.548 0.535 1.00 61.41 364 VAL A N 1
ATOM 2828 C CA . VAL A 1 364 ? -21.872 -1.664 0.506 1.00 61.41 364 VAL A CA 1
ATOM 2829 C C . VAL A 1 364 ? -21.159 -3.003 0.238 1.00 61.41 364 VAL A C 1
ATOM 2831 O O . VAL A 1 364 ? -21.511 -4.042 0.796 1.00 61.41 364 VAL A O 1
ATOM 2834 N N . LEU A 1 365 ? -20.068 -2.955 -0.535 1.00 65.50 365 LEU A N 1
ATOM 2835 C CA . LEU A 1 365 ? -19.168 -4.077 -0.772 1.00 65.50 365 LEU A CA 1
ATOM 2836 C C . LEU A 1 365 ? -18.533 -4.630 0.515 1.00 65.50 365 LEU A C 1
ATOM 2838 O O . LEU A 1 365 ? -18.409 -5.841 0.617 1.00 65.50 365 LEU A O 1
ATOM 2842 N N . SER A 1 366 ? -18.160 -3.815 1.508 1.00 69.94 366 SER A N 1
ATOM 2843 C CA . SER A 1 366 ? -17.540 -4.273 2.765 1.00 69.94 366 SER A CA 1
ATOM 2844 C C . SER A 1 366 ? -18.502 -5.087 3.629 1.00 69.94 366 SER A C 1
ATOM 2846 O O . SER A 1 366 ? -18.086 -6.099 4.187 1.00 69.94 366 SER A O 1
ATOM 2848 N N . ILE A 1 367 ? -19.784 -4.708 3.694 1.00 77.25 367 ILE A N 1
ATOM 2849 C CA . ILE A 1 367 ? -20.807 -5.448 4.458 1.00 77.25 367 ILE A CA 1
ATOM 2850 C C . ILE A 1 367 ? -20.958 -6.878 3.927 1.00 77.25 367 ILE A C 1
ATOM 2852 O O . ILE A 1 367 ? -21.155 -7.806 4.704 1.00 77.25 367 ILE A O 1
ATOM 2856 N N . VAL A 1 368 ? -20.818 -7.070 2.614 1.00 82.88 368 VAL A N 1
ATOM 2857 C CA . VAL A 1 368 ? -20.877 -8.395 1.976 1.00 82.88 368 VAL A CA 1
ATOM 2858 C C . VAL A 1 368 ? -19.512 -9.094 2.003 1.00 82.88 368 VAL A C 1
ATOM 2860 O O . VAL A 1 368 ? -19.413 -10.290 2.280 1.00 82.88 368 VAL A O 1
ATOM 2863 N N . THR A 1 369 ? -18.438 -8.349 1.750 1.00 87.31 369 THR A N 1
ATOM 2864 C CA . THR A 1 369 ? -17.083 -8.885 1.572 1.00 87.31 369 THR A CA 1
ATOM 2865 C C . THR A 1 369 ? -16.458 -9.307 2.894 1.00 87.31 369 THR A C 1
ATOM 2867 O O . THR A 1 369 ? -15.776 -10.325 2.926 1.00 87.31 369 THR A O 1
ATOM 2870 N N . VAL A 1 370 ? -16.699 -8.591 3.998 1.00 90.69 370 VAL A N 1
ATOM 2871 C CA . VAL A 1 370 ? -16.142 -8.953 5.312 1.00 90.69 370 VAL A CA 1
ATOM 2872 C C . VAL A 1 370 ? -16.652 -10.323 5.778 1.00 90.69 370 VAL A C 1
ATOM 2874 O O . VAL A 1 370 ? -15.816 -11.191 6.019 1.00 90.69 370 VAL A O 1
ATOM 2877 N N . PRO A 1 371 ? -17.970 -10.610 5.841 1.00 91.94 371 PRO A N 1
ATOM 2878 C CA . PRO A 1 371 ? -18.454 -11.949 6.187 1.00 91.94 371 PRO A CA 1
ATOM 2879 C C . PRO A 1 371 ? -17.969 -13.035 5.222 1.00 91.94 371 PRO A C 1
ATOM 2881 O O . PRO A 1 371 ? -17.711 -14.163 5.648 1.00 91.94 371 PRO A O 1
ATOM 2884 N N . PHE A 1 372 ? -17.818 -12.709 3.936 1.00 93.12 372 PHE A N 1
ATOM 2885 C CA . PHE A 1 372 ? -17.304 -13.638 2.934 1.00 93.12 372 PHE A CA 1
ATOM 2886 C C . PHE A 1 372 ? -15.823 -13.979 3.167 1.00 93.12 372 PHE A C 1
ATOM 2888 O O . PHE A 1 372 ? -15.474 -15.153 3.281 1.00 93.12 372 PHE A O 1
ATOM 2895 N N . ILE A 1 373 ? -14.948 -12.977 3.303 1.00 93.50 373 ILE A N 1
ATOM 2896 C CA . ILE A 1 373 ? -13.519 -13.177 3.592 1.00 93.50 373 ILE A CA 1
ATOM 2897 C C . ILE A 1 373 ? -13.350 -13.868 4.947 1.00 93.50 373 ILE A C 1
ATOM 2899 O O . ILE A 1 373 ? -12.597 -14.836 5.051 1.00 93.50 373 ILE A O 1
ATOM 2903 N N . LEU A 1 374 ? -14.083 -13.425 5.972 1.00 94.81 374 LEU A N 1
ATOM 2904 C CA . LEU A 1 374 ? -14.077 -14.032 7.300 1.00 94.81 374 LEU A CA 1
ATOM 2905 C C . LEU A 1 374 ? -14.447 -15.518 7.250 1.00 94.81 374 LEU A C 1
ATOM 2907 O O . LEU A 1 374 ? -13.804 -16.315 7.930 1.00 94.81 374 LEU A O 1
ATOM 2911 N N . PHE A 1 375 ? -15.416 -15.916 6.419 1.00 95.00 375 PHE A N 1
ATOM 2912 C CA . PHE A 1 375 ? -15.793 -17.323 6.266 1.00 95.00 375 PHE A CA 1
ATOM 2913 C C . PHE A 1 375 ? -14.605 -18.157 5.777 1.00 95.00 375 PHE A C 1
ATOM 2915 O O . PHE A 1 375 ? -14.309 -19.205 6.353 1.00 95.00 375 PHE A O 1
ATOM 2922 N N . TYR A 1 376 ? -13.889 -17.684 4.753 1.00 93.44 376 TYR A N 1
ATOM 2923 C CA . TYR A 1 376 ? -12.709 -18.378 4.231 1.00 93.44 376 TYR A CA 1
ATOM 2924 C C . TYR A 1 376 ? -11.533 -18.362 5.207 1.00 93.44 376 TYR A C 1
ATOM 2926 O O . TYR A 1 376 ? -10.863 -19.384 5.356 1.00 93.44 376 TYR A O 1
ATOM 2934 N N . LEU A 1 377 ? -11.305 -17.254 5.919 1.00 93.88 377 LEU A N 1
ATOM 2935 C CA . LEU A 1 377 ? -10.287 -17.190 6.969 1.00 93.88 377 LEU A CA 1
ATOM 2936 C C . LEU A 1 377 ? -10.602 -18.172 8.103 1.00 93.88 377 LEU A C 1
ATOM 2938 O O . LEU A 1 377 ? -9.732 -18.938 8.505 1.00 93.88 377 LEU A O 1
ATOM 2942 N N . LEU A 1 378 ? -11.849 -18.235 8.574 1.00 93.81 378 LEU A N 1
ATOM 2943 C CA . LEU A 1 378 ? -12.260 -19.208 9.586 1.00 93.81 378 LEU A CA 1
ATOM 2944 C C . LEU A 1 378 ? -12.167 -20.639 9.054 1.00 93.81 378 LEU A C 1
ATOM 2946 O O . LEU A 1 378 ? -11.704 -21.520 9.770 1.00 93.81 378 LEU A O 1
ATOM 2950 N N . LYS A 1 379 ? -12.558 -20.907 7.808 1.00 93.00 379 LYS A N 1
ATOM 2951 C CA . LYS A 1 379 ? -12.538 -22.259 7.237 1.00 93.00 379 LYS A CA 1
ATOM 2952 C C . LYS A 1 379 ? -11.119 -22.781 6.996 1.00 93.00 379 LYS A C 1
ATOM 2954 O O . LYS A 1 379 ? -10.813 -23.896 7.415 1.00 93.00 379 LYS A O 1
ATOM 2959 N N . ASP A 1 380 ? -10.268 -21.990 6.345 1.00 90.69 380 ASP A N 1
ATOM 2960 C CA . ASP A 1 380 ? -8.976 -22.429 5.801 1.00 90.69 380 ASP A CA 1
ATOM 2961 C C . ASP A 1 380 ? -7.754 -21.707 6.400 1.00 90.69 380 ASP A C 1
ATOM 2963 O O . ASP A 1 380 ? -6.621 -22.053 6.061 1.00 90.69 380 ASP A O 1
ATOM 2967 N N . GLY A 1 381 ? -7.938 -20.764 7.331 1.00 84.88 381 GLY A N 1
ATOM 2968 C CA . GLY A 1 381 ? -6.860 -19.946 7.910 1.00 84.88 381 GLY A CA 1
ATOM 2969 C C . GLY A 1 381 ? -5.709 -20.749 8.520 1.00 84.88 381 GLY A C 1
ATOM 2970 O O . GLY A 1 381 ? -4.549 -20.390 8.338 1.00 84.88 381 GLY A O 1
ATOM 2971 N N . LYS A 1 382 ? -5.991 -21.910 9.127 1.00 85.12 382 LYS A N 1
ATOM 2972 C CA . LYS A 1 382 ? -4.961 -22.816 9.680 1.00 85.12 382 LYS A CA 1
ATOM 2973 C C . LYS A 1 382 ? -3.995 -23.371 8.619 1.00 85.12 382 LYS A C 1
ATOM 2975 O O . LYS A 1 382 ? -2.882 -23.760 8.949 1.00 85.12 382 LYS A O 1
ATOM 2980 N N . LYS A 1 383 ? -4.402 -23.416 7.346 1.00 87.88 383 LYS A N 1
ATOM 2981 C CA . LYS A 1 383 ? -3.577 -23.906 6.225 1.00 87.88 383 LYS A CA 1
ATOM 2982 C C . LYS A 1 383 ? -2.783 -22.787 5.544 1.00 87.88 383 LYS A C 1
ATOM 2984 O O . LYS A 1 383 ? -1.925 -23.076 4.709 1.00 87.88 383 LYS A O 1
ATOM 2989 N N . LEU A 1 384 ? -3.081 -21.524 5.858 1.00 86.69 384 LEU A N 1
ATOM 2990 C CA . LEU A 1 384 ? -2.500 -20.363 5.188 1.00 86.69 384 LEU A CA 1
ATOM 2991 C C . LEU A 1 384 ? -0.975 -20.258 5.394 1.00 86.69 384 LEU A C 1
ATOM 2993 O O . LEU A 1 384 ? -0.288 -20.110 4.383 1.00 86.69 384 LEU A O 1
ATOM 2997 N N . PRO A 1 385 ? -0.411 -20.429 6.613 1.00 87.62 385 PRO A N 1
ATOM 2998 C CA . PRO A 1 385 ? 1.040 -20.365 6.812 1.00 87.62 385 PRO A CA 1
ATOM 2999 C C . PRO A 1 385 ? 1.795 -21.392 5.962 1.00 87.62 385 PRO A C 1
ATOM 3001 O O . PRO A 1 385 ? 2.734 -21.044 5.255 1.00 87.62 385 PRO A O 1
ATOM 3004 N N . ALA A 1 386 ? 1.324 -22.643 5.924 1.00 87.31 386 ALA A N 1
ATOM 3005 C CA . ALA A 1 386 ? 1.944 -23.702 5.126 1.00 87.31 386 ALA A CA 1
ATOM 3006 C C . ALA A 1 386 ? 1.935 -23.392 3.617 1.00 87.31 386 ALA A C 1
ATOM 3008 O O . ALA A 1 386 ? 2.921 -23.650 2.926 1.00 87.31 386 ALA A O 1
ATOM 3009 N N . LYS A 1 387 ? 0.847 -22.798 3.104 1.00 89.12 387 LYS A N 1
ATOM 3010 C CA . LYS A 1 387 ? 0.784 -22.335 1.708 1.00 89.12 387 LYS A CA 1
ATOM 3011 C C . LYS A 1 387 ? 1.746 -21.177 1.445 1.00 89.12 387 LYS A C 1
ATOM 3013 O O . LYS A 1 387 ? 2.424 -21.198 0.425 1.00 89.12 387 LYS A O 1
ATOM 3018 N N . ILE A 1 388 ? 1.855 -20.208 2.353 1.00 87.88 388 ILE A N 1
ATOM 3019 C CA . ILE A 1 388 ? 2.811 -19.095 2.225 1.00 87.88 388 ILE A CA 1
ATOM 3020 C C . ILE A 1 388 ? 4.254 -19.624 2.174 1.00 87.88 388 ILE A C 1
ATOM 3022 O O . ILE A 1 388 ? 5.021 -19.246 1.292 1.00 87.88 388 ILE A O 1
ATOM 3026 N N . LEU A 1 389 ? 4.606 -20.572 3.046 1.00 89.50 389 LEU A N 1
ATOM 3027 C CA . LEU A 1 389 ? 5.942 -21.179 3.091 1.00 89.50 389 LEU A CA 1
ATOM 3028 C C . LEU A 1 389 ? 6.288 -21.999 1.842 1.00 89.50 389 LEU A C 1
ATOM 3030 O O . LEU A 1 389 ? 7.468 -22.220 1.566 1.00 89.50 389 LEU A O 1
ATOM 3034 N N . SER A 1 390 ? 5.291 -22.439 1.068 1.00 90.00 390 SER A N 1
ATOM 3035 C CA . SER A 1 390 ? 5.535 -23.179 -0.176 1.00 90.00 390 SER A CA 1
ATOM 3036 C C . SER A 1 390 ? 6.253 -22.337 -1.240 1.00 90.00 390 SER A C 1
ATOM 3038 O O . SER A 1 390 ? 7.033 -22.896 -2.010 1.00 90.00 390 SER A O 1
ATOM 3040 N N . PHE A 1 391 ? 6.087 -21.008 -1.208 1.00 90.56 391 PHE A N 1
ATOM 3041 C CA . PHE A 1 391 ? 6.787 -20.061 -2.083 1.00 90.56 391 PHE A CA 1
ATOM 3042 C C . PHE A 1 391 ? 8.244 -19.804 -1.668 1.00 90.56 391 PHE A C 1
ATOM 3044 O O . PHE A 1 391 ? 9.001 -19.211 -2.433 1.00 90.56 391 PHE A O 1
ATOM 3051 N N . LEU A 1 392 ? 8.653 -20.243 -0.471 1.00 88.44 392 LEU A N 1
ATOM 3052 C CA . LEU A 1 392 ? 10.005 -20.037 0.045 1.00 88.44 392 LEU A CA 1
ATOM 3053 C C . LEU A 1 392 ? 10.919 -21.254 -0.204 1.00 88.44 392 LEU A C 1
ATOM 3055 O O . LEU A 1 392 ? 10.453 -22.406 -0.161 1.00 88.44 392 LEU A O 1
ATOM 3059 N N . PRO A 1 393 ? 12.236 -21.025 -0.400 1.00 87.88 393 PRO A N 1
ATOM 3060 C CA . PRO A 1 393 ? 13.241 -22.085 -0.470 1.00 87.88 393 PRO A CA 1
ATOM 3061 C C . PRO A 1 393 ? 13.225 -22.992 0.768 1.00 87.88 393 PRO A C 1
ATOM 3063 O O . PRO A 1 393 ? 13.075 -22.519 1.890 1.00 87.88 393 PRO A O 1
ATOM 3066 N N . ILE A 1 394 ? 13.454 -24.299 0.591 1.00 87.50 394 ILE A N 1
ATOM 3067 C CA . ILE A 1 394 ? 13.317 -25.317 1.657 1.00 87.50 394 ILE A CA 1
ATOM 3068 C C . ILE A 1 394 ? 14.118 -24.962 2.922 1.00 87.50 394 ILE A C 1
ATOM 3070 O O . ILE A 1 394 ? 13.617 -25.125 4.030 1.00 87.50 394 ILE A O 1
ATOM 3074 N N . LYS A 1 395 ? 15.332 -24.418 2.762 1.00 84.25 395 LYS A N 1
ATOM 3075 C CA . LYS A 1 395 ? 16.229 -24.069 3.876 1.00 84.25 395 LYS A CA 1
ATOM 3076 C C . LYS A 1 395 ? 15.703 -22.940 4.772 1.00 84.25 395 LYS A C 1
ATOM 3078 O O . LYS A 1 395 ? 16.065 -22.902 5.940 1.00 84.25 395 LYS A O 1
ATOM 3083 N N . SER A 1 396 ? 14.878 -22.028 4.252 1.00 84.00 396 SER A N 1
ATOM 3084 C CA . SER A 1 396 ? 14.339 -20.899 5.026 1.00 84.00 396 SER A CA 1
ATOM 3085 C C . SER A 1 396 ? 12.955 -21.171 5.618 1.00 84.00 396 SER A C 1
ATOM 3087 O O . SER A 1 396 ? 12.488 -20.385 6.441 1.00 84.00 396 SER A O 1
ATOM 3089 N N . ARG A 1 397 ? 12.302 -22.288 5.256 1.00 87.75 397 ARG A N 1
ATOM 3090 C CA . ARG A 1 397 ? 10.928 -22.601 5.688 1.00 87.75 397 ARG A CA 1
ATOM 3091 C C . ARG A 1 397 ? 10.784 -22.728 7.201 1.00 87.75 397 ARG A C 1
ATOM 3093 O O . ARG A 1 397 ? 9.797 -22.239 7.734 1.00 87.75 397 ARG A O 1
ATOM 3100 N N . THR A 1 398 ? 11.749 -23.340 7.888 1.00 86.25 398 THR A N 1
ATOM 3101 C CA . THR A 1 398 ? 11.691 -23.518 9.350 1.00 86.25 398 THR A CA 1
ATOM 3102 C C . THR A 1 398 ? 11.751 -22.176 10.078 1.00 86.25 398 THR A C 1
ATOM 3104 O O . THR A 1 398 ? 10.876 -21.882 10.885 1.00 86.25 398 THR A O 1
ATOM 3107 N N . GLY A 1 399 ? 12.721 -21.320 9.731 1.00 85.62 399 GLY A N 1
ATOM 3108 C CA . GLY A 1 399 ? 12.830 -19.979 10.316 1.00 85.62 399 GLY A CA 1
ATOM 3109 C C . GLY A 1 399 ? 11.608 -19.113 10.003 1.00 85.62 399 GLY A C 1
ATOM 3110 O O . GLY A 1 399 ? 11.044 -18.488 10.894 1.00 85.62 399 GLY A O 1
ATOM 3111 N N . ALA A 1 400 ? 11.127 -19.143 8.757 1.00 89.69 400 ALA A N 1
ATOM 3112 C CA . ALA A 1 400 ? 9.926 -18.411 8.366 1.00 89.69 400 ALA A CA 1
ATOM 3113 C C . ALA A 1 400 ? 8.651 -18.927 9.061 1.00 89.69 400 ALA A C 1
ATOM 3115 O O . ALA A 1 400 ? 7.761 -18.129 9.343 1.00 89.69 400 ALA A O 1
ATOM 3116 N N . MET A 1 401 ? 8.554 -20.227 9.372 1.00 90.94 401 MET A N 1
ATOM 3117 C CA . MET A 1 401 ? 7.436 -20.762 10.159 1.00 90.94 401 MET A CA 1
ATOM 3118 C C . MET A 1 401 ? 7.422 -20.159 11.564 1.00 90.94 401 MET A C 1
ATOM 3120 O O . MET A 1 401 ? 6.378 -19.679 11.991 1.00 90.94 401 MET A O 1
ATOM 3124 N N . HIS A 1 402 ? 8.572 -20.111 12.242 1.00 89.00 402 HIS A N 1
ATOM 3125 C CA . HIS A 1 402 ? 8.666 -19.529 13.585 1.00 89.00 402 HIS A CA 1
ATOM 3126 C C . HIS A 1 402 ? 8.268 -18.044 13.575 1.00 89.00 402 HIS A C 1
ATOM 3128 O O . HIS A 1 402 ? 7.485 -17.608 14.414 1.00 89.00 402 HIS A O 1
ATOM 3134 N N . VAL A 1 403 ? 8.714 -17.283 12.567 1.00 90.81 403 VAL A N 1
ATOM 3135 C CA . VAL A 1 403 ? 8.301 -15.881 12.372 1.00 90.81 403 VAL A CA 1
ATOM 3136 C C . VAL A 1 403 ? 6.780 -15.763 12.229 1.00 90.81 403 VAL A C 1
ATOM 3138 O O . VAL A 1 403 ? 6.162 -14.913 12.867 1.00 90.81 403 VAL A O 1
ATOM 3141 N N . LEU A 1 404 ? 6.158 -16.607 11.399 1.00 91.31 404 LEU A N 1
ATOM 3142 C CA . LEU A 1 404 ? 4.707 -16.590 11.191 1.00 91.31 404 LEU A CA 1
ATOM 3143 C C . LEU A 1 404 ? 3.932 -16.990 12.454 1.00 91.31 404 LEU A C 1
ATOM 3145 O O . LEU A 1 404 ? 2.877 -16.413 12.720 1.00 91.31 404 LEU A O 1
ATOM 3149 N N . GLU A 1 405 ? 4.439 -17.946 13.231 1.00 90.12 405 GLU A N 1
ATOM 3150 C CA . GLU A 1 405 ? 3.849 -18.361 14.505 1.00 90.12 405 GLU A CA 1
ATOM 3151 C C . GLU A 1 405 ? 3.912 -17.244 15.552 1.00 90.12 405 GLU A C 1
ATOM 3153 O O . GLU A 1 405 ? 2.888 -16.943 16.171 1.00 90.12 405 GLU A O 1
ATOM 3158 N N . ASP A 1 406 ? 5.058 -16.572 15.683 1.00 88.69 406 ASP A N 1
ATOM 3159 C CA . ASP A 1 406 ? 5.242 -15.434 16.588 1.00 88.69 406 ASP A CA 1
ATOM 3160 C C . ASP A 1 406 ? 4.336 -14.258 16.203 1.00 88.69 406 ASP A C 1
ATOM 3162 O O . ASP A 1 406 ? 3.644 -13.693 17.056 1.00 88.69 406 ASP A O 1
ATOM 3166 N N . ILE A 1 407 ? 4.266 -13.932 14.906 1.00 90.50 407 ILE A N 1
ATOM 3167 C CA . ILE A 1 407 ? 3.344 -12.923 14.364 1.00 90.50 407 ILE A CA 1
ATOM 3168 C C . ILE A 1 407 ? 1.899 -13.276 14.728 1.00 90.50 407 ILE A C 1
ATOM 3170 O O . ILE A 1 407 ? 1.164 -12.447 15.270 1.00 90.50 407 ILE A O 1
ATOM 3174 N N . ASN A 1 408 ? 1.482 -14.513 14.450 1.00 90.06 408 ASN A N 1
ATOM 3175 C CA . ASN A 1 408 ? 0.130 -14.984 14.723 1.00 90.06 408 ASN A CA 1
ATOM 3176 C C . ASN A 1 408 ? -0.189 -14.930 16.226 1.00 90.06 408 ASN A C 1
ATOM 3178 O O . ASN A 1 408 ? -1.268 -14.472 16.609 1.00 90.06 408 ASN A O 1
ATOM 3182 N N . HIS A 1 409 ? 0.745 -15.347 17.085 1.00 87.62 409 HIS A N 1
ATOM 3183 C CA . HIS A 1 409 ? 0.585 -15.278 18.534 1.00 87.62 409 HIS A CA 1
ATOM 3184 C C . HIS A 1 409 ? 0.432 -13.830 19.012 1.00 87.62 409 HIS A C 1
ATOM 3186 O O . HIS A 1 409 ? -0.483 -13.537 19.786 1.00 87.62 409 HIS A O 1
ATOM 3192 N N . GLN A 1 410 ? 1.265 -12.912 18.520 1.00 86.81 410 GLN A N 1
ATOM 3193 C CA . GLN A 1 410 ? 1.263 -11.527 18.977 1.00 86.81 410 GLN A CA 1
ATOM 3194 C C . GLN A 1 410 ? 0.023 -10.757 18.517 1.00 86.81 410 GLN A C 1
ATOM 3196 O O . GLN A 1 410 ? -0.609 -10.089 19.337 1.00 86.81 410 GLN A O 1
ATOM 3201 N N . ILE A 1 411 ? -0.393 -10.915 17.254 1.00 89.00 411 ILE A N 1
ATOM 3202 C CA . ILE A 1 411 ? -1.650 -10.336 16.757 1.00 89.00 411 ILE A CA 1
ATOM 3203 C C . ILE A 1 411 ? -2.836 -10.912 17.538 1.00 89.00 411 ILE A C 1
ATOM 3205 O O . ILE A 1 411 ? -3.697 -10.170 18.010 1.00 89.00 411 ILE A O 1
ATOM 3209 N N . SER A 1 412 ? -2.879 -12.235 17.708 1.00 88.12 412 SER A N 1
ATOM 3210 C CA . SER A 1 412 ? -3.997 -12.901 18.370 1.00 88.12 412 SER A CA 1
ATOM 3211 C C . SER A 1 412 ? -4.110 -12.538 19.853 1.00 88.12 412 SER A C 1
ATOM 3213 O O . SER A 1 412 ? -5.225 -12.362 20.347 1.00 88.12 412 SER A O 1
ATOM 3215 N N . SER A 1 413 ? -2.985 -12.438 20.566 1.00 85.50 413 SER A N 1
ATOM 3216 C CA . SER A 1 413 ? -2.936 -11.998 21.966 1.00 85.50 413 SER A CA 1
ATOM 3217 C C . SER A 1 413 ? -3.381 -10.540 22.090 1.00 85.50 413 SER A C 1
ATOM 3219 O O . SER A 1 413 ? -4.267 -10.233 22.886 1.00 85.50 413 SER A O 1
ATOM 3221 N N . PHE A 1 414 ? -2.849 -9.657 21.234 1.00 86.88 414 PHE A N 1
ATOM 3222 C CA . PHE A 1 414 ? -3.191 -8.237 21.235 1.00 86.88 414 PHE A CA 1
ATOM 3223 C C . PHE A 1 414 ? -4.680 -7.997 20.980 1.00 86.88 414 PHE A C 1
ATOM 3225 O O . PHE A 1 414 ? -5.331 -7.332 21.776 1.00 86.88 414 PHE A O 1
ATOM 3232 N N . ILE A 1 415 ? -5.231 -8.549 19.893 1.00 88.38 415 ILE A N 1
ATOM 3233 C CA . ILE A 1 415 ? -6.623 -8.297 19.492 1.00 88.38 415 ILE A CA 1
ATOM 3234 C C . ILE A 1 415 ? -7.593 -8.796 20.562 1.00 88.38 415 ILE A C 1
ATOM 3236 O O . ILE A 1 415 ? -8.509 -8.073 20.952 1.00 88.38 415 ILE A O 1
ATOM 3240 N N . ARG A 1 416 ? -7.379 -10.015 21.076 1.00 86.75 416 ARG A N 1
ATOM 3241 C CA . ARG A 1 416 ? -8.219 -10.569 22.147 1.00 86.75 416 ARG A CA 1
ATOM 3242 C C . ARG A 1 416 ? -8.096 -9.745 23.419 1.00 86.75 416 ARG A C 1
ATOM 3244 O O . ARG A 1 416 ? -9.112 -9.407 24.020 1.00 86.75 416 ARG A O 1
ATOM 3251 N N . GLY A 1 417 ? -6.870 -9.385 23.792 1.00 88.25 417 GLY A N 1
ATOM 3252 C CA . GLY A 1 417 ? -6.626 -8.584 24.976 1.00 88.25 417 GLY A CA 1
ATOM 3253 C C . GLY A 1 417 ? -7.284 -7.209 24.894 1.00 88.25 417 GLY A C 1
ATOM 3254 O O . GLY A 1 417 ? -8.006 -6.818 25.805 1.00 88.25 417 GLY A O 1
ATOM 3255 N N . GLN A 1 418 ? -7.129 -6.519 23.766 1.00 88.19 418 GLN A N 1
ATOM 3256 C CA . GLN A 1 418 ? -7.681 -5.184 23.559 1.00 88.19 418 GLN A CA 1
ATOM 3257 C C . GLN A 1 418 ? -9.208 -5.171 23.586 1.00 88.19 418 GLN A C 1
ATOM 3259 O O . GLN A 1 418 ? -9.797 -4.251 24.147 1.00 88.19 418 GLN A O 1
ATOM 3264 N N . ILE A 1 419 ? -9.867 -6.187 23.030 1.00 87.88 419 ILE A N 1
ATOM 3265 C CA . ILE A 1 419 ? -11.332 -6.282 23.065 1.00 87.88 419 ILE A CA 1
ATOM 3266 C C . ILE A 1 419 ? -11.832 -6.504 24.496 1.00 87.88 419 ILE A C 1
ATOM 3268 O O . ILE A 1 419 ? -12.786 -5.847 24.911 1.00 87.88 419 ILE A O 1
ATOM 3272 N N . ILE A 1 420 ? -11.166 -7.365 25.274 1.00 89.44 420 ILE A N 1
ATOM 3273 C CA . ILE A 1 420 ? -11.509 -7.577 26.689 1.00 89.44 420 ILE A CA 1
ATOM 3274 C C . ILE A 1 420 ? -11.301 -6.279 27.480 1.00 89.44 420 ILE A C 1
ATOM 3276 O O . ILE A 1 420 ? -12.205 -5.858 28.196 1.00 89.44 420 ILE A O 1
ATOM 3280 N N . VAL A 1 421 ? -10.158 -5.606 27.302 1.00 89.56 421 VAL A N 1
ATOM 3281 C CA . VAL A 1 421 ? -9.860 -4.307 27.932 1.00 89.56 421 VAL A CA 1
ATOM 3282 C C . VAL A 1 421 ? -10.947 -3.283 27.593 1.00 89.56 421 VAL A C 1
ATOM 3284 O O . VAL A 1 421 ? -11.504 -2.655 28.488 1.00 89.56 421 VAL A O 1
ATOM 3287 N N . SER A 1 422 ? -11.311 -3.165 26.316 1.00 90.88 422 SER A N 1
ATOM 3288 C CA . SER A 1 422 ? -12.323 -2.216 25.830 1.00 90.88 422 SER A CA 1
ATOM 3289 C C . SER A 1 422 ? -13.707 -2.477 26.426 1.00 90.88 422 SER A C 1
ATOM 3291 O O . SER A 1 422 ? -14.433 -1.545 26.782 1.00 90.88 422 SER A O 1
ATOM 3293 N N . PHE A 1 423 ? -14.072 -3.749 26.584 1.00 91.50 423 PHE A N 1
ATOM 3294 C CA . PHE A 1 423 ? -15.313 -4.146 27.240 1.00 91.50 423 PHE A CA 1
ATOM 3295 C C . PHE A 1 423 ? -15.294 -3.829 28.744 1.00 91.50 423 PHE A C 1
ATOM 3297 O O . PHE A 1 423 ? -16.246 -3.243 29.263 1.00 91.50 423 PHE A O 1
ATOM 3304 N N . CYS A 1 424 ? -14.190 -4.128 29.437 1.00 92.75 424 CYS A N 1
ATOM 3305 C CA . CYS A 1 424 ? -14.014 -3.782 30.849 1.00 92.75 424 CYS A CA 1
ATOM 3306 C C . CYS A 1 424 ? -14.073 -2.266 31.086 1.00 92.75 424 CYS A C 1
ATOM 3308 O O . CYS A 1 424 ? -14.745 -1.832 32.019 1.00 92.75 424 CYS A O 1
ATOM 3310 N N . ILE A 1 425 ? -13.428 -1.459 30.234 1.00 91.94 425 ILE A N 1
ATOM 3311 C CA . ILE A 1 425 ? -13.497 0.011 30.292 1.00 91.94 425 ILE A CA 1
ATOM 3312 C C . ILE A 1 425 ? -14.947 0.480 30.150 1.00 91.94 425 ILE A C 1
ATOM 3314 O O . ILE A 1 425 ? -15.390 1.310 30.939 1.00 91.94 425 ILE A O 1
ATOM 3318 N N . GLY A 1 426 ? -15.696 -0.071 29.189 1.00 93.31 426 GLY A N 1
ATOM 3319 C CA . GLY A 1 426 ? -17.114 0.245 29.004 1.00 93.31 426 GLY A CA 1
ATOM 3320 C C . GLY A 1 426 ? -17.940 -0.009 30.265 1.00 93.31 426 GLY A C 1
ATOM 3321 O O . GLY A 1 426 ? -18.662 0.875 30.719 1.00 93.31 426 GLY A O 1
ATOM 3322 N N . ILE A 1 427 ? -17.785 -1.183 30.885 1.00 94.69 427 ILE A N 1
ATOM 3323 C CA . ILE A 1 427 ? -18.486 -1.530 32.132 1.00 94.69 427 ILE A CA 1
ATOM 3324 C C . ILE A 1 427 ? -18.090 -0.590 33.276 1.00 94.69 427 ILE A C 1
ATOM 3326 O O . ILE A 1 427 ? -18.957 -0.084 33.987 1.00 94.69 427 ILE A O 1
ATOM 3330 N N . LEU A 1 428 ? -16.793 -0.337 33.456 1.00 95.12 428 LEU A N 1
ATOM 3331 C CA . LEU A 1 428 ? -16.300 0.527 34.528 1.00 95.12 428 LEU A CA 1
ATOM 3332 C C . LEU A 1 428 ? -16.769 1.973 34.365 1.00 95.12 428 LEU A C 1
ATOM 3334 O O . LEU A 1 428 ? -17.168 2.593 35.349 1.00 95.12 428 LEU A O 1
ATOM 3338 N N . LEU A 1 429 ? -16.762 2.501 33.138 1.00 94.19 429 LEU A N 1
ATOM 3339 C CA . LEU A 1 429 ? -17.299 3.828 32.851 1.00 94.19 429 LEU A CA 1
ATOM 3340 C C . LEU A 1 429 ? -18.809 3.871 33.056 1.00 94.19 429 LEU A C 1
ATOM 3342 O O . LEU A 1 429 ? -19.285 4.831 33.644 1.00 94.19 429 LEU A O 1
ATOM 3346 N N . TYR A 1 430 ? -19.555 2.837 32.660 1.00 94.81 430 TYR A N 1
ATOM 3347 C CA . TYR A 1 430 ? -20.994 2.780 32.914 1.00 94.81 430 TYR A CA 1
ATOM 3348 C C . TYR A 1 430 ? -21.307 2.855 34.412 1.00 94.81 430 TYR A C 1
ATOM 3350 O O . TYR A 1 430 ? -22.098 3.695 34.837 1.00 94.81 430 TYR A O 1
ATOM 3358 N N . ILE A 1 431 ? -20.635 2.032 35.223 1.00 96.25 431 ILE A N 1
ATOM 3359 C CA . ILE A 1 431 ? -20.785 2.044 36.683 1.00 96.25 431 ILE A CA 1
ATOM 3360 C C . ILE A 1 431 ? -20.368 3.406 37.248 1.00 96.25 431 ILE A C 1
ATOM 3362 O O . ILE A 1 431 ? -21.101 3.998 38.036 1.00 96.25 431 ILE A O 1
ATOM 3366 N N . GLY A 1 432 ? -19.219 3.934 36.821 1.00 95.69 432 GLY A N 1
ATOM 3367 C CA . GLY A 1 432 ? -18.713 5.227 37.269 1.00 95.69 432 GLY A CA 1
ATOM 3368 C C . GLY A 1 432 ? -19.671 6.377 36.957 1.00 95.69 432 GLY A C 1
ATOM 3369 O O . GLY A 1 432 ? -19.961 7.178 37.840 1.00 95.69 432 GLY A O 1
ATOM 3370 N N . TYR A 1 433 ? -20.208 6.424 35.736 1.00 94.62 433 TYR A N 1
ATOM 3371 C CA . TYR A 1 433 ? -21.188 7.414 35.287 1.00 94.62 433 TYR A CA 1
ATOM 3372 C C . TYR A 1 433 ? -22.515 7.298 36.039 1.00 94.62 433 TYR A C 1
ATOM 3374 O O . TYR A 1 433 ? -23.066 8.320 36.442 1.00 94.62 433 TYR A O 1
ATOM 3382 N N . MET A 1 434 ? -22.980 6.079 36.319 1.00 94.12 434 MET A N 1
ATOM 3383 C CA . MET A 1 434 ? -24.153 5.850 37.167 1.00 94.12 434 MET A CA 1
ATOM 3384 C C . MET A 1 434 ? -23.936 6.356 38.602 1.00 94.12 434 MET A C 1
ATOM 3386 O O . MET A 1 434 ? -24.824 6.995 39.157 1.00 94.12 434 MET A O 1
ATOM 3390 N N . ILE A 1 435 ? -22.754 6.132 39.192 1.00 96.00 435 ILE A N 1
ATOM 3391 C CA . ILE A 1 435 ? -22.426 6.577 40.561 1.00 96.00 435 ILE A CA 1
ATOM 3392 C C . ILE A 1 435 ? -22.447 8.104 40.680 1.00 96.00 435 ILE A C 1
ATOM 3394 O O . ILE A 1 435 ? -22.943 8.643 41.668 1.00 96.00 435 ILE A O 1
ATOM 3398 N N . ILE A 1 436 ? -21.898 8.815 39.692 1.00 93.25 436 ILE A N 1
ATOM 3399 C CA . ILE A 1 436 ? -21.861 10.284 39.720 1.00 93.25 436 ILE A CA 1
ATOM 3400 C C . ILE A 1 436 ? -23.184 10.925 39.288 1.00 93.25 436 ILE A C 1
ATOM 3402 O O . ILE A 1 436 ? -23.336 12.132 39.472 1.00 93.25 436 ILE A O 1
ATOM 3406 N N . GLY A 1 437 ? -24.124 10.135 38.755 1.00 89.88 437 GLY A N 1
ATOM 3407 C CA . GLY A 1 437 ? -25.405 10.606 38.233 1.00 89.88 437 GLY A CA 1
ATOM 3408 C C . GLY A 1 437 ? -25.270 11.334 36.896 1.00 89.88 437 GLY A C 1
ATOM 3409 O O . GLY A 1 437 ? -25.911 12.359 36.699 1.00 89.88 437 GLY A O 1
ATOM 3410 N N . LEU A 1 438 ? -24.386 10.862 36.008 1.00 87.19 438 LEU A N 1
ATOM 3411 C CA . LEU A 1 438 ? -24.209 11.457 34.684 1.00 87.19 438 LEU A CA 1
ATOM 3412 C C . LEU A 1 438 ? -25.344 11.032 33.760 1.00 87.19 438 LEU A C 1
ATOM 3414 O O . LEU A 1 438 ? -25.553 9.838 33.523 1.00 87.19 438 LEU A O 1
ATOM 3418 N N . ASP A 1 439 ? -26.032 12.021 33.200 1.00 82.94 439 ASP A N 1
ATOM 3419 C CA . ASP A 1 439 ? -27.038 11.784 32.176 1.00 82.94 439 ASP A CA 1
ATOM 3420 C C . ASP A 1 439 ? -26.418 11.044 30.986 1.00 82.94 439 ASP A C 1
ATOM 3422 O O . ASP A 1 439 ? -25.258 11.253 30.619 1.00 82.94 439 ASP A O 1
ATOM 3426 N N . TYR A 1 440 ? -27.200 10.148 30.381 1.00 83.06 440 TYR A N 1
ATOM 3427 C CA . TYR A 1 440 ? -26.763 9.365 29.221 1.00 83.06 440 TYR A CA 1
ATOM 3428 C C . TYR A 1 440 ? -25.560 8.437 29.513 1.00 83.06 440 TYR A C 1
ATOM 3430 O O . TYR A 1 440 ? -24.812 8.062 28.610 1.00 83.06 440 TYR A O 1
ATOM 3438 N N . ALA A 1 441 ? -25.389 7.997 30.768 1.00 89.38 441 ALA A N 1
ATOM 3439 C CA . ALA A 1 441 ? -24.318 7.086 31.191 1.00 89.38 441 ALA A CA 1
ATOM 3440 C C . ALA A 1 441 ? -24.144 5.858 30.277 1.00 89.38 441 ALA A C 1
ATOM 3442 O O . ALA A 1 441 ? -23.019 5.479 29.951 1.00 89.38 441 ALA A O 1
ATOM 3443 N N . LEU A 1 442 ? -25.250 5.239 29.844 1.00 87.12 442 LEU A N 1
ATOM 3444 C CA . LEU A 1 442 ? -25.223 4.027 29.021 1.00 87.12 442 LEU A CA 1
ATOM 3445 C C . LEU A 1 442 ? -24.643 4.282 27.626 1.00 87.12 442 LEU A C 1
ATOM 3447 O O . LEU A 1 442 ? -23.716 3.584 27.223 1.00 87.12 442 LEU A O 1
ATOM 3451 N N . ILE A 1 443 ? -25.163 5.265 26.886 1.00 82.81 443 ILE A N 1
ATOM 3452 C CA . ILE A 1 443 ? -24.667 5.558 25.536 1.00 82.81 443 ILE A CA 1
ATOM 3453 C C . ILE A 1 443 ? -23.206 6.014 25.568 1.00 82.81 443 ILE A C 1
ATOM 3455 O O . ILE A 1 443 ? -22.413 5.554 24.749 1.00 82.81 443 ILE A O 1
ATOM 3459 N N . LEU A 1 444 ? -22.824 6.841 26.547 1.00 87.25 444 LEU A N 1
ATOM 3460 C CA . LEU A 1 444 ? -21.446 7.304 26.706 1.00 87.25 444 LEU A CA 1
ATOM 3461 C C . LEU A 1 444 ? -20.497 6.135 26.994 1.00 87.25 444 LEU A C 1
ATOM 3463 O O . LEU A 1 444 ? -19.424 6.054 26.400 1.00 87.25 444 LEU A O 1
ATOM 3467 N N . ALA A 1 445 ? -20.910 5.191 27.841 1.00 90.88 445 ALA A N 1
ATOM 3468 C CA . ALA A 1 445 ? -20.137 3.988 28.126 1.00 90.88 445 ALA A CA 1
ATOM 3469 C C . ALA A 1 445 ? -20.036 3.033 26.925 1.00 90.88 445 ALA A C 1
ATOM 3471 O O . ALA A 1 445 ? -18.974 2.455 26.692 1.00 90.88 445 ALA A O 1
ATOM 3472 N N . ILE A 1 446 ? -21.104 2.885 26.132 1.00 86.56 446 ILE A N 1
ATOM 3473 C CA . ILE A 1 446 ? -21.085 2.088 24.895 1.00 86.56 446 ILE A CA 1
ATOM 3474 C C . ILE A 1 446 ? -20.120 2.709 23.884 1.00 86.56 446 ILE A C 1
ATOM 3476 O O . ILE A 1 446 ? -19.249 2.007 23.371 1.00 86.56 446 ILE A O 1
ATOM 3480 N N . ILE A 1 447 ? -20.227 4.020 23.638 1.00 82.81 447 ILE A N 1
ATOM 3481 C CA . ILE A 1 447 ? -19.298 4.753 22.766 1.00 82.81 447 ILE A CA 1
ATOM 3482 C C . ILE A 1 447 ? -17.869 4.535 23.256 1.00 82.81 447 ILE A C 1
ATOM 3484 O O . ILE A 1 447 ? -17.014 4.138 22.468 1.00 82.81 447 ILE A O 1
ATOM 3488 N N . ALA A 1 448 ? -17.632 4.706 24.558 1.00 87.62 448 ALA A N 1
ATOM 3489 C CA . ALA A 1 448 ? -16.319 4.515 25.144 1.00 87.62 448 ALA A CA 1
ATOM 3490 C C . ALA A 1 448 ? -15.782 3.093 24.957 1.00 87.62 448 ALA A C 1
ATOM 3492 O O . ALA A 1 448 ? -14.600 2.929 24.665 1.00 87.62 448 ALA A O 1
ATOM 3493 N N . SER A 1 449 ? -16.630 2.071 25.082 1.00 89.88 449 SER A N 1
ATOM 3494 C CA . SER A 1 449 ? -16.237 0.680 24.858 1.00 89.88 449 SER A CA 1
ATOM 3495 C C . SER A 1 449 ? -15.813 0.440 23.408 1.00 89.88 449 SER A C 1
ATOM 3497 O O . SER A 1 449 ? -14.761 -0.145 23.167 1.00 89.88 449 SER A O 1
ATOM 3499 N N . PHE A 1 450 ? -16.567 0.950 22.431 1.00 83.94 450 PHE A N 1
ATOM 3500 C CA . PHE A 1 450 ? -16.227 0.792 21.015 1.00 83.94 450 PHE A CA 1
ATOM 3501 C C . PHE A 1 450 ? -14.988 1.594 20.605 1.00 83.94 450 PHE A C 1
ATOM 3503 O O . PHE A 1 450 ? -14.130 1.074 19.892 1.00 83.94 450 PHE A O 1
ATOM 3510 N N . THR A 1 451 ? -14.857 2.846 21.049 1.00 82.75 451 THR A N 1
ATOM 3511 C CA . THR A 1 451 ? -13.709 3.682 20.671 1.00 82.75 451 THR A CA 1
ATOM 3512 C C . THR A 1 451 ? -12.429 3.217 21.352 1.00 82.75 451 THR A C 1
ATOM 3514 O O . THR A 1 451 ? -11.367 3.274 20.734 1.00 82.75 451 THR A O 1
ATOM 3517 N N . SER A 1 452 ? -12.514 2.685 22.579 1.00 86.06 452 SER A N 1
ATOM 3518 C CA . SER A 1 452 ? -11.361 2.172 23.337 1.00 86.06 452 SER A CA 1
ATOM 3519 C C . SER A 1 452 ? -10.698 0.942 22.719 1.00 86.06 452 SER A C 1
ATOM 3521 O O . SER A 1 452 ? -9.613 0.577 23.158 1.00 86.06 452 SER A O 1
ATOM 3523 N N . VAL A 1 453 ? -11.257 0.357 21.651 1.00 83.75 453 VAL A N 1
ATOM 3524 C CA . VAL A 1 453 ? -10.575 -0.679 20.852 1.00 83.75 453 VAL A CA 1
ATOM 3525 C C . VAL A 1 453 ? -9.259 -0.160 20.266 1.00 83.75 453 VAL A C 1
ATOM 3527 O O . VAL A 1 453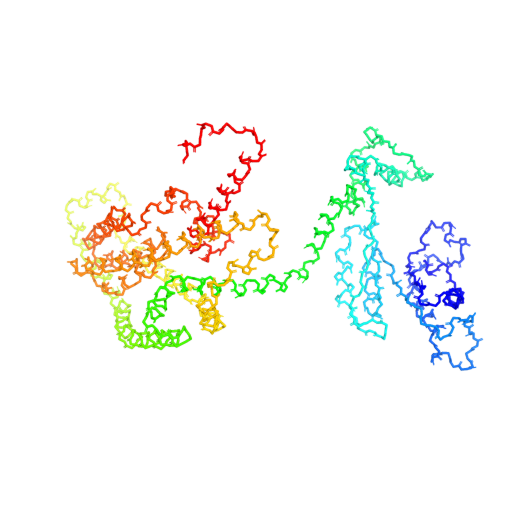 ? -8.329 -0.937 20.070 1.00 83.75 453 VAL A O 1
ATOM 3530 N N . VAL A 1 454 ? -9.135 1.150 20.044 1.00 78.56 454 VAL A N 1
ATOM 3531 C CA . VAL A 1 454 ? -7.870 1.784 19.661 1.00 78.56 454 VAL A CA 1
ATOM 3532 C C . VAL A 1 454 ? -7.138 2.269 20.923 1.00 78.56 454 VAL A C 1
ATOM 3534 O O . VAL A 1 454 ? -7.634 3.179 21.591 1.00 78.56 454 VAL A O 1
ATOM 3537 N N . PRO A 1 455 ? -5.949 1.735 21.262 1.00 74.75 455 PRO A N 1
ATOM 3538 C CA . PRO A 1 455 ? -5.204 2.155 22.450 1.00 74.75 455 PRO A CA 1
ATOM 3539 C C . PRO A 1 455 ? -4.867 3.650 22.444 1.00 74.75 455 PRO A C 1
ATOM 3541 O O . PRO A 1 455 ? -4.529 4.195 21.393 1.00 74.75 455 PRO A O 1
ATOM 3544 N N . TYR A 1 456 ? -4.895 4.283 23.624 1.00 74.56 456 TYR A N 1
ATOM 3545 C CA . TYR A 1 456 ? -4.584 5.701 23.901 1.00 74.56 456 TYR A CA 1
ATOM 3546 C C . TYR A 1 456 ? -5.481 6.738 23.207 1.00 74.56 456 TYR A C 1
ATOM 3548 O O . TYR A 1 456 ? -5.964 7.666 23.851 1.00 74.56 456 TYR A O 1
ATOM 3556 N N . LEU A 1 457 ? -5.757 6.572 21.915 1.00 75.06 457 LEU A N 1
ATOM 3557 C CA . LEU A 1 457 ? -6.655 7.430 21.155 1.00 75.06 457 LEU A CA 1
ATOM 3558 C C . LEU A 1 457 ? -8.121 7.156 21.503 1.00 75.06 457 LEU A C 1
ATOM 3560 O O . LEU A 1 457 ? -8.912 8.083 21.643 1.00 75.06 457 LEU A O 1
ATOM 3564 N N . GLY A 1 458 ? -8.480 5.886 21.676 1.00 77.44 458 GLY A N 1
ATOM 3565 C CA . GLY A 1 458 ? -9.832 5.453 21.996 1.00 77.44 458 GLY A CA 1
ATOM 3566 C C . GLY A 1 458 ? -10.398 6.079 23.268 1.00 77.44 458 GLY A C 1
ATOM 3567 O O . GLY A 1 458 ? -11.486 6.652 23.195 1.00 77.44 458 GLY A O 1
ATOM 3568 N N . PRO A 1 459 ? -9.661 6.064 24.397 1.00 82.00 459 PRO A N 1
ATOM 3569 C CA . PRO A 1 459 ? -10.032 6.791 25.610 1.00 82.00 459 PRO A CA 1
ATOM 3570 C C . PRO A 1 459 ? -10.155 8.313 25.431 1.00 82.00 459 PRO A C 1
ATOM 3572 O O . PRO A 1 459 ? -11.036 8.924 26.032 1.00 82.00 459 PRO A O 1
ATOM 3575 N N . ALA A 1 460 ? -9.315 8.936 24.595 1.00 79.62 460 ALA A N 1
ATOM 3576 C CA . ALA A 1 460 ? -9.391 10.374 24.309 1.00 79.62 460 ALA A CA 1
ATOM 3577 C C . ALA A 1 460 ? -10.634 10.741 23.474 1.00 79.62 460 ALA A C 1
ATOM 3579 O O . ALA A 1 460 ? -11.291 11.754 23.717 1.00 79.62 460 ALA A O 1
ATOM 3580 N N . ILE A 1 461 ? -11.006 9.889 22.516 1.00 78.31 461 ILE A N 1
ATOM 3581 C CA . ILE A 1 461 ? -12.261 10.034 21.767 1.00 78.31 461 ILE A CA 1
ATOM 3582 C C . ILE A 1 461 ? -13.457 9.756 22.692 1.00 78.31 461 ILE A C 1
ATOM 3584 O O . ILE A 1 461 ? -14.423 10.512 22.683 1.00 78.31 461 ILE A O 1
ATOM 3588 N N . ALA A 1 462 ? -13.368 8.718 23.530 1.00 82.06 462 ALA A N 1
ATOM 3589 C CA . ALA A 1 462 ? -14.413 8.296 24.463 1.00 82.06 462 ALA A CA 1
ATOM 3590 C C . ALA A 1 462 ? -14.786 9.375 25.485 1.00 82.06 462 ALA A C 1
ATOM 3592 O O . ALA A 1 462 ? -15.964 9.585 25.764 1.00 82.06 462 ALA A O 1
ATOM 3593 N N . ILE A 1 463 ? -13.783 10.045 26.065 1.00 85.56 463 ILE A N 1
ATOM 3594 C CA . ILE A 1 463 ? -14.010 11.033 27.123 1.00 85.56 463 ILE A CA 1
ATOM 3595 C C . ILE A 1 463 ? -14.680 12.297 26.575 1.00 85.56 463 ILE A C 1
ATOM 3597 O O . ILE A 1 463 ? -15.412 12.951 27.306 1.00 85.56 463 ILE A O 1
ATOM 3601 N N . THR A 1 464 ? -14.468 12.632 25.298 1.00 83.06 464 THR A N 1
ATOM 3602 C CA . THR A 1 464 ? -14.853 13.932 24.728 1.00 83.06 464 THR A CA 1
ATOM 3603 C C . THR A 1 464 ? -16.360 14.214 24.855 1.00 83.06 464 THR A C 1
ATOM 3605 O O . THR A 1 464 ? -16.705 15.232 25.456 1.00 83.06 464 THR A O 1
ATOM 3608 N N . PRO A 1 465 ? -17.285 13.337 24.407 1.00 79.88 465 PRO A N 1
ATOM 3609 C CA . PRO A 1 465 ? -18.720 13.574 24.588 1.00 79.88 465 PRO A CA 1
ATOM 3610 C C . PRO A 1 465 ? -19.123 13.649 26.064 1.00 79.88 465 PRO A C 1
ATOM 3612 O O . PRO A 1 465 ? -19.905 14.512 26.451 1.00 79.88 465 PRO A O 1
ATOM 3615 N N . ALA A 1 466 ? -18.553 12.785 26.905 1.00 86.69 466 ALA A N 1
ATOM 3616 C CA . ALA A 1 466 ? -18.887 12.730 28.324 1.00 86.69 466 ALA A CA 1
ATOM 3617 C C . ALA A 1 466 ? -18.376 13.962 29.097 1.00 86.69 466 ALA A C 1
ATOM 3619 O O . ALA A 1 466 ? -19.045 14.433 30.015 1.00 86.69 466 ALA A O 1
ATOM 3620 N N . LEU A 1 467 ? -17.231 14.522 28.694 1.00 84.62 467 LEU A N 1
ATOM 3621 C CA . LEU A 1 467 ? -16.682 15.765 29.231 1.00 84.62 467 LEU A CA 1
ATOM 3622 C C . LEU A 1 467 ? -17.587 16.950 28.888 1.00 84.62 467 LEU A C 1
ATOM 3624 O O . LEU A 1 467 ? -17.828 17.796 29.742 1.00 84.62 467 LEU A O 1
ATOM 3628 N N . ILE A 1 468 ? -18.113 16.991 27.660 1.00 74.94 468 ILE A N 1
ATOM 3629 C CA . ILE A 1 468 ? -19.015 18.061 27.228 1.00 74.94 468 ILE A CA 1
ATOM 3630 C C . ILE A 1 468 ? -20.341 17.978 27.978 1.00 74.94 468 ILE A C 1
ATOM 3632 O O . ILE A 1 468 ? -20.781 18.987 28.520 1.00 74.94 468 ILE A O 1
ATOM 3636 N N . VAL A 1 469 ? -20.943 16.787 28.073 1.00 77.44 469 VAL A N 1
ATOM 3637 C CA . VAL A 1 469 ? -22.169 16.589 28.863 1.00 77.44 469 VAL A CA 1
ATOM 3638 C C . VAL A 1 469 ? -21.933 17.031 30.306 1.00 77.44 469 VAL A C 1
ATOM 3640 O O . VAL A 1 469 ? -22.677 17.859 30.811 1.00 77.44 469 VAL A O 1
ATOM 3643 N N . ALA A 1 470 ? -20.847 16.587 30.945 1.00 84.50 470 ALA A N 1
ATOM 3644 C CA . ALA A 1 470 ? -20.548 16.963 32.325 1.00 84.50 470 ALA A CA 1
ATOM 3645 C C . ALA A 1 470 ? -20.311 18.475 32.511 1.00 84.50 470 ALA A C 1
ATOM 3647 O O . ALA A 1 470 ? -20.806 19.047 33.483 1.00 84.50 470 ALA A O 1
ATOM 3648 N N . LEU A 1 471 ? -19.594 19.121 31.581 1.00 76.88 471 LEU A N 1
ATOM 3649 C CA . LEU A 1 471 ? -19.364 20.571 31.571 1.00 76.88 471 LEU A CA 1
ATOM 3650 C C . LEU A 1 471 ? -20.684 21.346 31.471 1.00 76.88 471 LEU A C 1
ATOM 3652 O O . LEU A 1 471 ? -20.870 22.333 32.179 1.00 76.88 471 LEU A O 1
ATOM 3656 N N . VAL A 1 472 ? -21.589 20.879 30.608 1.00 69.56 472 VAL A N 1
ATOM 3657 C CA . VAL A 1 472 ? -22.902 21.487 30.359 1.00 69.56 472 VAL A CA 1
ATOM 3658 C C . VAL A 1 472 ? -23.897 21.183 31.483 1.00 69.56 472 VAL A C 1
ATOM 3660 O O . VAL A 1 472 ? -24.823 21.955 31.685 1.00 69.56 472 VAL A O 1
ATOM 3663 N N . THR A 1 473 ? -23.711 20.110 32.256 1.00 74.19 473 THR A N 1
ATOM 3664 C CA . THR A 1 473 ? -24.557 19.819 33.424 1.00 74.19 473 THR A CA 1
ATOM 3665 C C . THR A 1 473 ? -24.200 20.700 34.625 1.00 74.19 473 THR A C 1
ATOM 3667 O O . THR A 1 473 ? -25.085 21.305 35.225 1.00 74.19 473 THR A O 1
ATOM 3670 N N . SER A 1 474 ? -22.926 20.742 35.045 1.00 72.44 474 SER A N 1
ATOM 3671 C CA . SER A 1 474 ? -22.431 21.678 36.075 1.00 72.44 474 SER A CA 1
ATOM 3672 C C . SER A 1 474 ? -20.905 21.588 36.267 1.00 72.44 474 SER A C 1
ATOM 3674 O O . SER A 1 474 ? -20.323 20.517 36.077 1.00 72.44 474 SER A O 1
ATOM 3676 N N . PRO A 1 475 ? -20.242 22.641 36.792 1.00 75.12 475 PRO A N 1
ATOM 3677 C CA . PRO A 1 475 ? -18.809 22.595 37.111 1.00 75.12 475 PRO A CA 1
ATOM 3678 C C . PRO A 1 475 ? -18.423 21.481 38.101 1.00 75.12 475 PRO A C 1
ATOM 3680 O O . PRO A 1 475 ? -17.370 20.859 37.976 1.00 75.12 475 PRO A O 1
ATOM 3683 N N . VAL A 1 476 ? -19.291 21.179 39.073 1.00 78.94 476 VAL A N 1
ATOM 3684 C CA . VAL A 1 476 ? -19.060 20.090 40.040 1.00 78.94 476 VAL A CA 1
ATOM 3685 C C . VAL A 1 476 ? -19.156 18.724 39.356 1.00 78.94 476 VAL A C 1
ATOM 3687 O O . VAL A 1 476 ? -18.397 17.810 39.682 1.00 78.94 476 VAL A O 1
ATOM 3690 N N . MET A 1 477 ? -20.061 18.581 38.387 1.00 85.38 477 MET A N 1
ATOM 3691 C CA . MET A 1 477 ? -20.209 17.349 37.621 1.00 85.38 477 MET A CA 1
ATOM 3692 C C . MET A 1 477 ? -18.998 17.077 36.731 1.00 85.38 477 MET A C 1
ATOM 3694 O O . MET A 1 477 ? -18.544 15.937 36.651 1.00 85.38 477 MET A O 1
ATOM 3698 N N . LEU A 1 478 ? -18.419 18.124 36.137 1.00 85.44 478 LEU A N 1
ATOM 3699 C CA . LEU A 1 478 ? -17.158 18.033 35.404 1.00 85.44 478 LEU A CA 1
ATOM 3700 C C . LEU A 1 478 ? -16.037 17.448 36.274 1.00 85.44 478 LEU A C 1
ATOM 3702 O O . LEU A 1 478 ? -15.359 16.512 35.854 1.00 85.44 478 LEU A O 1
ATOM 3706 N N . LEU A 1 479 ? -15.877 17.939 37.508 1.00 89.62 479 LEU A N 1
ATOM 3707 C CA . LEU A 1 479 ? -14.863 17.425 38.436 1.00 89.62 479 LEU A CA 1
ATOM 3708 C C . LEU A 1 479 ? -15.103 15.952 38.792 1.00 89.62 479 LEU A C 1
ATOM 3710 O O . LEU A 1 479 ? -14.168 15.150 38.763 1.00 89.62 479 LEU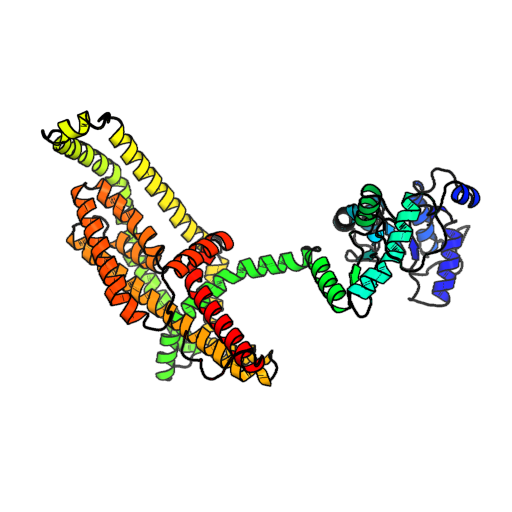 A O 1
ATOM 3714 N N . LYS A 1 480 ? -16.358 15.573 39.074 1.00 93.19 480 LYS A N 1
ATOM 3715 C CA . LYS A 1 480 ? -16.738 14.171 39.321 1.00 93.19 480 LYS A CA 1
ATOM 3716 C C . LYS A 1 480 ? -16.437 13.279 38.115 1.00 93.19 480 LYS A C 1
ATOM 3718 O O . LYS A 1 480 ? -15.923 12.176 38.283 1.00 93.19 480 LYS A O 1
ATOM 3723 N N . MET A 1 481 ? -16.724 13.759 36.907 1.00 93.56 481 MET A N 1
ATOM 3724 C CA . MET A 1 481 ? -16.478 13.037 35.661 1.00 93.56 481 MET A CA 1
ATOM 3725 C C . MET A 1 481 ? -14.979 12.823 35.421 1.00 93.56 481 MET A C 1
ATOM 3727 O O . MET A 1 481 ? -14.563 11.692 35.167 1.00 93.56 481 MET A O 1
ATOM 3731 N N . VAL A 1 482 ? -14.156 13.865 35.587 1.00 93.31 482 VAL A N 1
ATOM 3732 C CA . VAL A 1 482 ? -12.689 13.767 35.480 1.00 93.31 482 VAL A CA 1
ATOM 3733 C C . VAL A 1 482 ? -12.128 12.804 36.529 1.00 93.31 482 VAL A C 1
ATOM 3735 O O . VAL A 1 482 ? -11.243 12.006 36.213 1.00 93.31 482 VAL A O 1
ATOM 3738 N N . ALA A 1 483 ? -12.664 12.815 37.754 1.00 95.19 483 ALA A N 1
ATOM 3739 C CA . ALA A 1 483 ? -12.269 11.873 38.799 1.00 95.19 483 ALA A CA 1
ATOM 3740 C C . ALA A 1 483 ? -12.597 10.421 38.416 1.00 95.19 483 ALA A C 1
ATOM 3742 O O . ALA A 1 483 ? -11.718 9.562 38.484 1.00 95.19 483 ALA A O 1
ATOM 3743 N N . VAL A 1 484 ? -13.820 10.147 37.945 1.00 95.62 484 VAL A N 1
ATOM 3744 C CA . VAL A 1 484 ? -14.214 8.816 37.449 1.00 95.62 484 VAL A CA 1
ATOM 3745 C C . VAL A 1 484 ? -13.319 8.377 36.298 1.00 95.62 484 VAL A C 1
ATOM 3747 O O . VAL A 1 484 ? -12.783 7.272 36.338 1.00 95.62 484 VAL A O 1
ATOM 3750 N N . TRP A 1 485 ? -13.111 9.237 35.298 1.00 92.94 485 TRP A N 1
ATOM 3751 C CA . TRP A 1 485 ? -12.241 8.924 34.168 1.00 92.94 485 TRP A CA 1
ATOM 3752 C C . TRP A 1 485 ? -10.826 8.582 34.638 1.00 92.94 485 TRP A C 1
ATOM 3754 O O . TRP A 1 485 ? -10.292 7.546 34.254 1.00 92.94 485 TRP A O 1
ATOM 3764 N N . THR A 1 486 ? -10.256 9.385 35.537 1.00 93.50 486 THR A N 1
ATOM 3765 C CA . THR A 1 486 ? -8.917 9.151 36.094 1.00 93.50 486 THR A CA 1
ATOM 3766 C C . THR A 1 486 ? -8.841 7.817 36.834 1.00 93.50 486 THR A C 1
ATOM 3768 O O . THR A 1 486 ? -7.899 7.056 36.628 1.00 93.50 486 THR A O 1
ATOM 3771 N N . ILE A 1 487 ? -9.839 7.491 37.661 1.00 95.56 487 ILE A N 1
ATOM 3772 C CA . ILE A 1 487 ? -9.902 6.207 38.371 1.00 95.56 487 ILE A CA 1
ATOM 3773 C C . ILE A 1 487 ? -9.956 5.049 37.374 1.00 95.56 487 ILE A C 1
ATOM 3775 O O . ILE A 1 487 ? -9.187 4.098 37.504 1.00 95.56 487 ILE A O 1
ATOM 3779 N N . VAL A 1 488 ? -10.814 5.133 36.355 1.00 93.81 488 VAL A N 1
ATOM 3780 C CA . VAL A 1 488 ? -10.930 4.075 35.345 1.00 93.81 488 VAL A CA 1
ATOM 3781 C C . VAL A 1 488 ? -9.635 3.923 34.546 1.00 93.81 488 VAL A C 1
ATOM 3783 O O . VAL A 1 488 ? -9.197 2.793 34.355 1.00 93.81 488 VAL A O 1
ATOM 3786 N N . GLN A 1 489 ? -8.973 5.017 34.153 1.00 91.25 489 GLN A N 1
ATOM 3787 C CA . GLN A 1 489 ? -7.670 4.959 33.475 1.00 91.25 489 GLN A CA 1
ATOM 3788 C C . GLN A 1 489 ? -6.572 4.370 34.371 1.00 91.25 489 GLN A C 1
ATOM 3790 O O . GLN A 1 489 ? -5.719 3.621 33.903 1.00 91.25 489 GLN A O 1
ATOM 3795 N N . LEU A 1 490 ? -6.590 4.650 35.676 1.00 91.94 490 LEU A N 1
ATOM 3796 C CA . LEU A 1 490 ? -5.647 4.037 36.614 1.00 91.94 490 LEU A CA 1
ATOM 3797 C C . LEU A 1 490 ? -5.894 2.534 36.771 1.00 91.94 490 LEU A C 1
ATOM 3799 O O . LEU A 1 490 ? -4.932 1.768 36.821 1.00 91.94 490 LEU A O 1
ATOM 3803 N N . ILE A 1 491 ? -7.159 2.109 36.846 1.00 92.88 491 ILE A N 1
ATOM 3804 C CA . ILE A 1 491 ? -7.526 0.688 36.907 1.00 92.88 491 ILE A CA 1
ATOM 3805 C C . ILE A 1 491 ? -7.111 -0.019 35.611 1.00 92.88 491 ILE A C 1
ATOM 3807 O O . ILE A 1 491 ? -6.514 -1.097 35.656 1.00 92.88 491 ILE A O 1
ATOM 3811 N N . GLU A 1 492 ? -7.382 0.607 34.468 1.00 88.75 492 GLU A N 1
ATOM 3812 C CA . GLU A 1 492 ? -6.994 0.130 33.144 1.00 88.75 492 GLU A CA 1
ATOM 3813 C C . GLU A 1 492 ? -5.478 -0.076 33.055 1.00 88.75 492 GLU A C 1
ATOM 3815 O O . GLU A 1 492 ? -5.019 -1.207 32.880 1.00 88.75 492 GLU A O 1
ATOM 3820 N N . GLY A 1 493 ? -4.704 0.985 33.284 1.00 84.69 493 GLY A N 1
ATOM 3821 C CA . GLY A 1 493 ? -3.260 0.970 33.088 1.00 84.69 493 GLY A CA 1
ATOM 3822 C C . GLY A 1 493 ? -2.490 0.148 34.122 1.00 84.69 493 GLY A C 1
ATOM 3823 O O . GLY A 1 493 ? -1.456 -0.432 33.790 1.00 84.69 493 GLY A O 1
ATOM 3824 N N . LYS A 1 494 ? -2.965 0.070 35.376 1.00 86.25 494 LYS A N 1
ATOM 3825 C CA . LYS A 1 494 ? -2.252 -0.651 36.450 1.00 86.25 494 LYS A CA 1
ATOM 3826 C C . LYS A 1 494 ? -2.703 -2.095 36.646 1.00 86.25 494 LYS A C 1
ATOM 3828 O O . LYS A 1 494 ? -1.891 -2.898 37.101 1.00 86.25 494 LYS A O 1
ATOM 3833 N N . PHE A 1 495 ? -3.953 -2.438 36.331 1.00 87.56 495 PHE A N 1
ATOM 3834 C CA . PHE A 1 495 ? -4.509 -3.759 36.648 1.00 87.56 495 PHE A CA 1
ATOM 3835 C C . PHE A 1 495 ? -4.988 -4.511 35.409 1.00 87.56 495 PHE A C 1
ATOM 3837 O O . PHE A 1 495 ? -4.513 -5.615 35.153 1.00 87.56 495 PHE A O 1
ATOM 3844 N N . ILE A 1 496 ? -5.893 -3.922 34.627 1.00 88.00 496 ILE A N 1
ATOM 3845 C CA . ILE A 1 496 ? -6.584 -4.619 33.530 1.00 88.00 496 ILE A CA 1
ATOM 3846 C C . ILE A 1 496 ? -5.611 -4.925 32.390 1.00 88.00 496 ILE A C 1
ATOM 3848 O O . ILE A 1 496 ? -5.398 -6.090 32.048 1.00 88.00 496 ILE A O 1
ATOM 3852 N N . SER A 1 497 ? -4.971 -3.896 31.835 1.00 84.19 497 SER A N 1
ATOM 3853 C CA . SER A 1 497 ? -4.084 -4.038 30.681 1.00 84.19 497 SER A CA 1
ATOM 3854 C C . SER A 1 497 ? -2.871 -4.932 30.977 1.00 84.19 497 SER A C 1
ATOM 3856 O O . SER A 1 497 ? -2.616 -5.841 30.186 1.00 84.19 497 SER A O 1
ATOM 3858 N N . PRO A 1 498 ? -2.169 -4.816 32.126 1.00 82.44 498 PRO A N 1
ATOM 3859 C CA . PRO A 1 498 ? -1.074 -5.729 32.463 1.00 82.44 498 PRO A CA 1
ATOM 3860 C C . PRO A 1 498 ? -1.493 -7.197 32.624 1.00 82.44 498 PRO A C 1
ATOM 3862 O O . PRO A 1 498 ? -0.745 -8.084 32.213 1.00 82.44 498 PRO A O 1
ATOM 3865 N N . GLN A 1 499 ? -2.670 -7.474 33.197 1.00 83.88 499 GLN A N 1
ATOM 3866 C CA . GLN A 1 499 ? -3.144 -8.849 33.402 1.00 83.88 499 GLN A CA 1
ATOM 3867 C C . GLN A 1 499 ? -3.641 -9.500 32.109 1.00 83.88 499 GLN A C 1
ATOM 3869 O O . GLN A 1 499 ? -3.443 -10.697 31.912 1.00 83.88 499 GLN A O 1
ATOM 3874 N N . ILE A 1 500 ? -4.266 -8.719 31.227 1.00 83.75 500 ILE A N 1
ATOM 3875 C CA . ILE A 1 500 ? -4.860 -9.226 29.988 1.00 83.75 500 ILE A CA 1
ATOM 3876 C C . ILE A 1 500 ? -3.846 -9.254 28.841 1.00 83.75 500 ILE A C 1
ATOM 3878 O O . ILE A 1 500 ? -3.767 -10.243 28.116 1.00 83.75 500 ILE A O 1
ATOM 3882 N N . MET A 1 501 ? -3.069 -8.183 28.659 1.00 73.56 501 MET A N 1
ATOM 3883 C CA . MET A 1 501 ? -2.098 -8.086 27.564 1.00 73.56 501 MET A CA 1
ATOM 3884 C C . MET A 1 501 ? -0.749 -8.729 27.912 1.00 73.56 501 MET A C 1
ATOM 3886 O O . MET A 1 501 ? -0.030 -9.179 27.016 1.00 73.56 501 MET A O 1
ATOM 3890 N N . GLY A 1 502 ? -0.406 -8.832 29.201 1.00 62.16 502 GLY A N 1
ATOM 3891 C CA . GLY A 1 502 ? 0.767 -9.561 29.691 1.00 62.16 502 GLY A CA 1
ATOM 3892 C C . GLY A 1 502 ? 2.108 -9.165 29.049 1.00 62.16 502 GLY A C 1
ATOM 3893 O O . GLY A 1 502 ? 2.244 -8.157 28.356 1.00 62.16 502 GLY A O 1
ATOM 3894 N N . LYS A 1 503 ? 3.135 -10.007 29.246 1.00 56.88 503 LYS A N 1
ATOM 3895 C CA . LYS A 1 503 ? 4.515 -9.842 28.729 1.00 56.88 503 LYS A CA 1
ATOM 3896 C C . LYS A 1 503 ? 4.634 -9.821 27.185 1.00 56.88 503 LYS A C 1
ATOM 3898 O O . LYS A 1 503 ? 5.752 -9.883 26.680 1.00 56.88 503 LYS A O 1
ATOM 3903 N N . THR A 1 504 ? 3.532 -9.780 26.430 1.00 53.28 504 THR A N 1
ATOM 3904 C CA . THR A 1 504 ? 3.522 -10.144 25.003 1.00 53.28 504 THR A CA 1
ATOM 3905 C C . THR A 1 504 ? 3.880 -9.015 24.040 1.00 53.28 504 THR A C 1
ATOM 3907 O O . THR A 1 504 ? 4.433 -9.313 22.988 1.00 53.28 504 THR A O 1
ATOM 3910 N N . LEU A 1 505 ? 3.659 -7.734 24.366 1.00 60.94 505 LEU A N 1
ATOM 3911 C CA . LEU A 1 505 ? 4.060 -6.640 23.461 1.00 60.94 505 LEU A CA 1
ATOM 3912 C C . LEU A 1 505 ? 5.407 -5.998 23.820 1.00 60.94 505 LEU A C 1
ATOM 3914 O O . LEU A 1 505 ? 6.193 -5.719 22.909 1.00 60.94 505 LEU A O 1
ATOM 3918 N N . LYS A 1 506 ? 5.731 -5.809 25.112 1.00 67.94 506 LYS A N 1
ATOM 3919 C CA . LYS A 1 506 ? 6.944 -5.086 25.571 1.00 67.94 506 LYS A CA 1
ATOM 3920 C C . LYS A 1 506 ? 7.257 -3.881 24.660 1.00 67.94 506 LYS A C 1
ATOM 3922 O O . LYS A 1 506 ? 8.345 -3.789 24.083 1.00 67.94 506 LYS A O 1
ATOM 3927 N N . ILE A 1 507 ? 6.257 -3.036 24.414 1.00 75.44 507 ILE A N 1
ATOM 3928 C CA . ILE A 1 507 ? 6.419 -1.813 23.624 1.00 75.44 507 ILE A CA 1
ATOM 3929 C C . ILE A 1 507 ? 6.407 -0.655 24.602 1.00 75.44 507 ILE A C 1
ATOM 3931 O O . ILE A 1 507 ? 5.522 -0.564 25.450 1.00 75.44 507 ILE A O 1
ATOM 3935 N N . HIS A 1 508 ? 7.392 0.226 24.479 1.00 80.88 508 HIS A N 1
ATOM 3936 C CA . HIS A 1 508 ? 7.418 1.445 25.264 1.00 80.88 508 HIS A CA 1
ATOM 3937 C C . HIS A 1 508 ? 6.244 2.361 24.851 1.00 80.88 508 HIS A C 1
ATOM 3939 O O . HIS A 1 508 ? 6.038 2.551 23.650 1.00 80.88 508 HIS A O 1
ATOM 3945 N N . PRO A 1 509 ? 5.494 2.980 25.784 1.00 74.62 509 PRO A N 1
ATOM 3946 C CA . PRO A 1 509 ? 4.335 3.822 25.451 1.00 74.62 509 PRO A CA 1
ATOM 3947 C C . PRO A 1 509 ? 4.639 4.937 24.439 1.00 74.62 509 PRO A C 1
ATOM 3949 O O . PRO A 1 509 ? 3.850 5.194 23.534 1.00 74.62 509 PRO A O 1
ATOM 3952 N N . ILE A 1 510 ? 5.827 5.544 24.530 1.00 81.00 510 ILE A N 1
ATOM 3953 C CA . ILE A 1 510 ? 6.294 6.563 23.571 1.00 81.00 510 ILE A CA 1
ATOM 3954 C C . ILE A 1 510 ? 6.336 6.012 22.137 1.00 81.00 510 ILE A C 1
ATOM 3956 O O . ILE A 1 510 ? 5.910 6.691 21.206 1.00 81.00 510 ILE A O 1
ATOM 3960 N N . THR A 1 511 ? 6.791 4.772 21.945 1.00 85.12 511 THR A N 1
ATOM 3961 C CA . THR A 1 511 ? 6.813 4.135 20.622 1.00 85.12 511 THR A CA 1
ATOM 3962 C C . THR A 1 511 ? 5.402 3.973 20.073 1.00 85.12 511 THR A C 1
ATOM 3964 O O . THR A 1 511 ? 5.178 4.243 18.899 1.00 85.12 511 THR A O 1
ATOM 3967 N N . ILE A 1 512 ? 4.435 3.600 20.916 1.00 80.31 512 ILE A N 1
ATOM 3968 C CA . ILE A 1 512 ? 3.034 3.477 20.497 1.00 80.31 512 ILE A CA 1
ATOM 3969 C C . ILE A 1 512 ? 2.501 4.827 20.004 1.00 80.31 512 ILE A C 1
ATOM 3971 O O . ILE A 1 512 ? 1.894 4.880 18.938 1.00 80.31 512 ILE A O 1
ATOM 3975 N N . ILE A 1 513 ? 2.789 5.918 20.720 1.00 81.19 513 ILE A N 1
ATOM 3976 C CA . ILE A 1 513 ? 2.392 7.273 20.309 1.00 81.19 513 ILE A CA 1
ATOM 3977 C C . ILE A 1 513 ? 2.997 7.627 18.943 1.00 81.19 513 ILE A C 1
ATOM 3979 O O . ILE A 1 513 ? 2.260 8.015 18.038 1.00 81.19 513 ILE A O 1
ATOM 3983 N N . PHE A 1 514 ? 4.308 7.443 18.752 1.00 87.88 514 PHE A N 1
ATOM 3984 C CA . PHE A 1 514 ? 4.956 7.724 17.465 1.00 87.88 514 PHE A CA 1
ATOM 3985 C C . PHE A 1 514 ? 4.376 6.892 16.322 1.00 87.88 514 PHE A C 1
ATOM 3987 O O . PHE A 1 514 ? 4.109 7.428 15.247 1.00 87.88 514 PHE A O 1
ATOM 3994 N N . VAL A 1 515 ? 4.150 5.597 16.549 1.00 88.81 515 VAL A N 1
ATOM 3995 C CA . VAL A 1 515 ? 3.591 4.697 15.537 1.00 88.81 515 VAL A 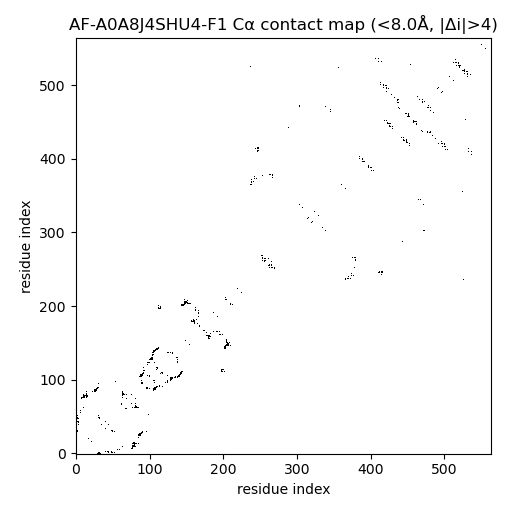CA 1
ATOM 3996 C C . VAL A 1 515 ? 2.159 5.100 15.191 1.00 88.81 515 VAL A C 1
ATOM 3998 O O . VAL A 1 515 ? 1.821 5.115 14.010 1.00 88.81 515 VAL A O 1
ATOM 4001 N N . ILE A 1 516 ? 1.330 5.473 16.172 1.00 84.62 516 ILE A N 1
ATOM 4002 C CA . ILE A 1 516 ? -0.042 5.949 15.937 1.00 84.62 516 ILE A CA 1
ATOM 4003 C C . ILE A 1 516 ? -0.035 7.238 15.111 1.00 84.62 516 ILE A C 1
ATOM 4005 O O . ILE A 1 516 ? -0.727 7.306 14.097 1.00 84.62 516 ILE A O 1
ATOM 4009 N N . LEU A 1 517 ? 0.761 8.238 15.505 1.00 83.88 517 LEU A N 1
ATOM 4010 C CA . LEU A 1 517 ? 0.842 9.523 14.801 1.00 83.88 517 LEU A CA 1
ATOM 4011 C C . LEU A 1 517 ? 1.353 9.349 13.366 1.00 83.88 517 LEU A C 1
ATOM 4013 O O . LEU A 1 517 ? 0.782 9.898 12.424 1.00 83.88 517 LEU A O 1
ATOM 4017 N N . THR A 1 518 ? 2.393 8.533 13.189 1.00 88.50 518 THR A N 1
ATOM 4018 C CA . THR A 1 518 ? 2.976 8.258 11.871 1.00 88.50 518 THR A CA 1
ATOM 4019 C C . THR A 1 518 ? 1.994 7.488 10.992 1.00 88.50 518 THR A C 1
ATOM 4021 O O . THR A 1 518 ? 1.733 7.885 9.859 1.00 88.50 518 THR A O 1
ATOM 4024 N N . SER A 1 519 ? 1.386 6.422 11.518 1.00 86.19 519 SER A N 1
ATOM 4025 C CA . SER A 1 519 ? 0.447 5.590 10.754 1.00 86.19 519 SER A CA 1
ATOM 4026 C C . SER A 1 519 ? -0.839 6.340 10.415 1.00 86.19 519 SER A C 1
ATOM 4028 O O . SER A 1 519 ? -1.378 6.146 9.329 1.00 86.19 519 SER A O 1
ATOM 4030 N N . GLY A 1 520 ? -1.310 7.225 11.300 1.00 80.19 520 GLY A N 1
ATOM 4031 C CA . GLY A 1 520 ? -2.465 8.081 11.040 1.00 80.19 520 GLY A CA 1
ATOM 4032 C C . GLY A 1 520 ? -2.237 9.069 9.902 1.00 80.19 520 GLY A C 1
ATOM 4033 O O . GLY A 1 520 ? -3.107 9.221 9.050 1.00 80.19 520 GLY A O 1
ATOM 4034 N N . ASN A 1 521 ? -1.049 9.671 9.822 1.00 81.69 521 ASN A N 1
ATOM 4035 C CA . ASN A 1 521 ? -0.704 10.555 8.709 1.00 81.69 521 ASN A CA 1
ATOM 4036 C C . ASN A 1 521 ? -0.501 9.795 7.389 1.00 81.69 521 ASN A C 1
ATOM 4038 O O . ASN A 1 521 ? -0.867 10.303 6.333 1.00 81.69 521 ASN A O 1
ATOM 4042 N N . LEU A 1 522 ? 0.065 8.584 7.433 1.00 83.62 522 LEU A N 1
ATOM 4043 C CA . LEU A 1 522 ? 0.360 7.798 6.228 1.00 83.62 522 LEU A CA 1
ATOM 4044 C C . LEU A 1 522 ? -0.863 7.074 5.652 1.00 83.62 522 LEU A C 1
ATOM 4046 O O . LEU A 1 522 ? -1.034 7.017 4.436 1.00 83.62 522 LEU A O 1
ATOM 4050 N N . PHE A 1 523 ? -1.693 6.488 6.515 1.00 80.06 523 PHE A N 1
ATOM 4051 C CA . PHE A 1 523 ? -2.760 5.563 6.115 1.00 80.06 523 PHE A CA 1
ATOM 4052 C C . PHE A 1 523 ? -4.133 5.943 6.692 1.00 80.06 523 PHE A C 1
ATOM 4054 O O . PHE A 1 523 ? -5.077 5.149 6.636 1.00 80.06 523 PHE A O 1
ATOM 4061 N N . GLY A 1 524 ? -4.260 7.142 7.265 1.00 80.31 524 GLY A N 1
ATOM 4062 C CA . GLY A 1 524 ? -5.503 7.639 7.844 1.00 80.31 524 GLY A CA 1
ATOM 4063 C C . GLY A 1 524 ? -5.987 6.806 9.031 1.00 80.31 524 GLY A C 1
ATOM 4064 O O . GLY A 1 524 ? -5.214 6.209 9.783 1.00 80.31 524 GLY A O 1
ATOM 4065 N N . VAL A 1 525 ? -7.310 6.731 9.175 1.00 74.75 525 VAL A N 1
ATOM 4066 C CA . VAL A 1 525 ? -8.002 5.983 10.238 1.00 74.75 525 VAL A CA 1
ATOM 4067 C C . VAL A 1 525 ? -7.572 4.515 10.308 1.00 74.75 525 VAL A C 1
ATOM 4069 O O . VAL A 1 525 ? -7.360 3.978 11.396 1.00 74.75 525 VAL A O 1
ATOM 4072 N N . VAL A 1 526 ? -7.411 3.867 9.152 1.00 75.06 526 VAL A N 1
ATOM 4073 C CA . VAL A 1 526 ? -7.008 2.455 9.075 1.00 75.06 526 VAL A CA 1
ATOM 4074 C C . VAL A 1 526 ? -5.597 2.268 9.632 1.00 75.06 526 VAL A C 1
ATOM 4076 O O . VAL A 1 526 ? -5.342 1.308 10.358 1.00 75.06 526 VAL A O 1
ATOM 4079 N N . GLY A 1 527 ? -4.701 3.221 9.357 1.00 82.31 527 GLY A N 1
ATOM 4080 C CA . GLY A 1 527 ? -3.348 3.243 9.909 1.00 82.31 527 GLY A CA 1
ATOM 4081 C C . GLY A 1 527 ? -3.317 3.328 11.425 1.00 82.31 527 GLY A C 1
ATOM 4082 O O . GLY A 1 527 ? -2.548 2.616 12.059 1.00 82.31 527 GLY A O 1
ATOM 4083 N N . ILE A 1 528 ? -4.177 4.157 12.015 1.00 82.38 528 ILE A N 1
ATOM 4084 C CA . ILE A 1 528 ? -4.292 4.288 13.473 1.00 82.38 528 ILE A CA 1
ATOM 4085 C C . ILE A 1 528 ? -4.724 2.960 14.104 1.00 82.38 528 ILE A C 1
ATOM 4087 O O . ILE A 1 528 ? -4.123 2.509 15.077 1.00 82.38 528 ILE A O 1
ATOM 4091 N N . LEU A 1 529 ? -5.749 2.320 13.540 1.00 79.38 529 LEU A N 1
ATOM 4092 C CA . LEU A 1 529 ? -6.293 1.061 14.051 1.00 79.38 529 LEU A CA 1
ATOM 4093 C C . LEU A 1 529 ? -5.266 -0.079 13.971 1.00 79.38 529 LEU A C 1
ATOM 4095 O O . LEU A 1 529 ? -5.191 -0.923 14.864 1.00 79.38 529 LEU A O 1
ATOM 4099 N N . LEU A 1 530 ? -4.436 -0.074 12.927 1.00 83.31 530 LEU A N 1
ATOM 4100 C CA . LEU A 1 530 ? -3.369 -1.048 12.724 1.00 83.31 530 LEU A CA 1
ATOM 4101 C C . LEU A 1 530 ? -2.013 -0.654 13.301 1.00 83.31 530 LEU A C 1
ATOM 4103 O O . LEU A 1 530 ? -1.088 -1.454 13.206 1.00 83.31 530 LEU A O 1
ATOM 4107 N N . ALA A 1 531 ? -1.879 0.517 13.918 1.00 86.56 531 ALA A N 1
ATOM 4108 C CA . ALA A 1 531 ? -0.601 1.025 14.400 1.00 86.56 531 ALA A CA 1
ATOM 4109 C C . ALA A 1 531 ? 0.097 0.011 15.321 1.00 86.56 531 ALA A C 1
ATOM 4111 O O . ALA A 1 531 ? 1.210 -0.435 15.050 1.00 86.56 531 ALA A O 1
ATOM 4112 N N . VAL A 1 532 ? -0.588 -0.415 16.385 1.00 86.25 532 VAL A N 1
ATOM 4113 C CA . VAL A 1 532 ? -0.010 -1.320 17.388 1.00 86.25 532 VAL A CA 1
ATOM 4114 C C . VAL A 1 532 ? 0.178 -2.750 16.859 1.00 86.25 532 VAL A C 1
ATOM 4116 O O . VAL A 1 532 ? 1.297 -3.257 16.977 1.00 86.25 532 VAL A O 1
ATOM 4119 N N . PRO A 1 533 ? -0.826 -3.403 16.229 1.00 86.00 533 PRO A N 1
ATOM 4120 C CA . PRO A 1 533 ? -0.621 -4.713 15.608 1.00 86.00 533 PRO A CA 1
ATOM 4121 C C . PRO A 1 533 ? 0.471 -4.690 14.536 1.00 86.00 533 PRO A C 1
ATOM 4123 O O . PRO A 1 533 ? 1.344 -5.548 14.529 1.00 86.00 533 PRO A O 1
ATOM 4126 N N . GLY A 1 534 ? 0.449 -3.693 13.651 1.00 89.62 534 GLY A N 1
ATOM 4127 C CA . GLY A 1 534 ? 1.401 -3.547 12.554 1.00 89.62 534 GLY A CA 1
ATOM 4128 C C . GLY A 1 534 ? 2.826 -3.356 13.055 1.00 89.62 534 GLY A C 1
ATOM 4129 O O . GLY A 1 534 ? 3.740 -4.012 12.560 1.00 89.62 534 GLY A O 1
ATOM 4130 N N . TYR A 1 535 ? 3.020 -2.538 14.092 1.00 89.50 535 TYR A N 1
ATOM 4131 C CA . TYR A 1 535 ? 4.324 -2.409 14.736 1.00 89.50 535 TYR A CA 1
ATOM 4132 C C . TYR A 1 535 ? 4.770 -3.706 15.413 1.00 89.50 535 TYR A C 1
ATOM 4134 O O . TYR A 1 535 ? 5.943 -4.052 15.326 1.00 89.50 535 TYR A O 1
ATOM 4142 N N . ALA A 1 536 ? 3.868 -4.440 16.066 1.00 86.25 536 ALA A N 1
ATOM 4143 C CA . ALA A 1 536 ? 4.208 -5.724 16.674 1.00 86.25 536 ALA A CA 1
ATOM 4144 C C . ALA A 1 536 ? 4.721 -6.720 15.618 1.00 86.25 536 ALA A C 1
ATOM 4146 O O . ALA A 1 536 ? 5.799 -7.286 15.780 1.00 86.25 536 ALA A O 1
ATOM 4147 N N . VAL A 1 537 ? 4.023 -6.831 14.481 1.00 89.44 537 VAL A N 1
ATOM 4148 C CA . VAL A 1 537 ? 4.473 -7.633 13.330 1.00 89.44 537 VAL A CA 1
ATOM 4149 C C . VAL A 1 537 ? 5.831 -7.163 12.821 1.00 89.44 537 VAL A C 1
ATOM 4151 O O . VAL A 1 537 ? 6.735 -7.975 12.638 1.00 89.44 537 VAL A O 1
ATOM 4154 N N . LEU A 1 538 ? 5.992 -5.853 12.618 1.00 90.75 538 LEU A N 1
ATOM 4155 C CA . LEU A 1 538 ? 7.244 -5.277 12.140 1.00 90.75 538 LEU A CA 1
ATOM 4156 C C . LEU A 1 538 ? 8.401 -5.596 13.090 1.00 90.75 538 LEU A C 1
ATOM 4158 O O . LEU A 1 538 ? 9.463 -6.011 12.637 1.00 90.75 538 LEU A O 1
ATOM 4162 N N . LYS A 1 539 ? 8.183 -5.460 14.401 1.00 88.62 539 LYS A N 1
ATOM 4163 C CA . LYS A 1 539 ? 9.158 -5.796 15.439 1.00 88.62 539 LYS A CA 1
ATOM 4164 C C . LYS A 1 539 ? 9.565 -7.266 15.353 1.00 88.62 539 LYS A C 1
ATOM 4166 O O . LYS A 1 539 ? 10.758 -7.535 15.346 1.00 88.62 539 LYS A O 1
ATOM 4171 N N . VAL A 1 540 ? 8.614 -8.198 15.230 1.00 88.00 540 VAL A N 1
ATOM 4172 C CA . VAL A 1 540 ? 8.912 -9.637 15.078 1.00 88.00 540 VAL A CA 1
ATOM 4173 C C . VAL A 1 540 ? 9.764 -9.885 13.837 1.00 88.00 540 VAL A C 1
ATOM 4175 O O . VAL A 1 540 ? 10.816 -10.515 13.935 1.00 88.00 540 VAL A O 1
ATOM 4178 N N . CYS A 1 541 ? 9.364 -9.340 12.686 1.00 89.06 541 CYS A N 1
ATOM 4179 C CA . CYS A 1 541 ? 10.121 -9.474 11.444 1.00 89.06 541 CYS A CA 1
ATOM 4180 C C . CYS A 1 541 ? 11.548 -8.930 11.584 1.00 89.06 541 CYS A C 1
ATOM 4182 O O . CYS A 1 541 ? 12.502 -9.624 11.246 1.00 89.06 541 CYS A O 1
ATOM 4184 N N . VAL A 1 542 ? 11.704 -7.708 12.103 1.00 89.50 542 VAL A N 1
ATOM 4185 C CA . VAL A 1 542 ? 13.012 -7.058 12.266 1.00 89.50 542 VAL A CA 1
ATOM 4186 C C . VAL A 1 542 ? 13.887 -7.824 13.254 1.00 89.50 542 VAL A C 1
ATOM 4188 O O . VAL A 1 542 ? 15.053 -8.060 12.954 1.00 89.50 542 VAL A O 1
ATOM 4191 N N . SER A 1 543 ? 13.344 -8.264 14.391 1.00 87.00 543 SER A N 1
ATOM 4192 C CA . SER A 1 543 ? 14.086 -9.059 15.374 1.00 87.00 543 SER A CA 1
ATOM 4193 C C . SER A 1 543 ? 14.582 -10.378 14.785 1.00 87.00 543 SER A C 1
ATOM 4195 O O . SER A 1 543 ? 15.747 -10.722 14.965 1.00 87.00 543 SER A O 1
ATOM 4197 N N . HIS A 1 544 ? 13.746 -11.093 14.030 1.00 86.69 544 HIS A N 1
ATOM 4198 C CA . HIS A 1 544 ? 14.155 -12.344 13.383 1.00 86.69 544 HIS A CA 1
ATOM 4199 C C . HIS A 1 544 ? 15.157 -12.128 12.245 1.00 86.69 544 HIS A C 1
ATOM 4201 O O . HIS A 1 544 ? 16.121 -12.882 12.141 1.00 86.69 544 HIS A O 1
ATOM 4207 N N . ILE A 1 545 ? 14.988 -11.083 11.429 1.00 85.94 545 ILE A N 1
ATOM 4208 C CA . ILE A 1 545 ? 15.967 -10.711 10.392 1.00 85.94 545 ILE A CA 1
ATOM 4209 C C . ILE A 1 545 ? 17.312 -10.357 11.032 1.00 85.94 545 ILE A C 1
ATOM 4211 O O . ILE A 1 545 ? 18.358 -10.792 10.552 1.00 85.94 545 ILE A O 1
ATOM 4215 N N . PHE A 1 546 ? 17.293 -9.597 12.126 1.00 86.19 546 PHE A N 1
ATOM 4216 C CA . PHE A 1 546 ? 18.499 -9.212 12.844 1.00 86.19 546 PHE A CA 1
ATOM 4217 C C . PHE A 1 546 ? 19.188 -10.419 13.489 1.00 86.19 546 PHE A C 1
ATOM 4219 O O . PHE A 1 546 ? 20.401 -10.556 13.361 1.00 86.19 546 PHE A O 1
ATOM 4226 N N . ASN A 1 547 ? 18.435 -11.334 14.107 1.00 83.56 547 ASN A N 1
ATOM 4227 C CA . ASN A 1 547 ? 18.984 -12.577 14.655 1.00 83.56 547 ASN A CA 1
ATOM 4228 C C . ASN A 1 547 ? 19.608 -13.447 13.558 1.00 83.56 547 ASN A C 1
ATOM 4230 O O . ASN A 1 547 ? 20.737 -13.906 13.705 1.00 83.56 547 ASN A O 1
ATOM 4234 N N . TRP A 1 548 ? 18.930 -13.590 12.417 1.00 82.56 548 TRP A N 1
ATOM 4235 C CA . TRP A 1 548 ? 19.468 -14.294 11.254 1.00 82.56 548 TRP A CA 1
ATOM 4236 C C . TRP A 1 548 ? 20.762 -13.649 10.728 1.00 82.56 548 TRP A C 1
ATOM 4238 O O . TRP A 1 548 ? 21.728 -14.345 10.412 1.00 82.56 548 TRP A O 1
ATOM 4248 N N . PHE A 1 549 ? 20.814 -12.314 10.670 1.00 82.38 549 PHE A N 1
ATOM 4249 C CA . PHE A 1 549 ? 22.022 -11.577 10.294 1.00 82.38 549 PHE A CA 1
ATOM 4250 C C . PHE A 1 549 ? 23.149 -11.779 11.314 1.00 82.38 549 PHE A C 1
ATOM 4252 O O . PHE A 1 549 ? 24.301 -11.988 10.931 1.00 82.38 549 PHE A O 1
ATOM 4259 N N . LYS A 1 550 ? 22.829 -11.772 12.610 1.00 81.06 550 LYS A N 1
ATOM 4260 C CA . LYS A 1 550 ? 23.784 -11.998 13.700 1.00 81.06 550 LYS A CA 1
ATOM 4261 C C . LYS A 1 550 ? 24.431 -13.378 13.598 1.00 81.06 550 LYS A C 1
ATOM 4263 O O . LYS A 1 550 ? 25.653 -13.478 13.627 1.00 81.06 550 LYS A O 1
ATOM 4268 N N . GLU A 1 551 ? 23.621 -14.417 13.402 1.00 80.25 551 GLU A N 1
ATOM 4269 C CA . GLU A 1 551 ? 24.083 -15.803 13.260 1.00 80.25 551 GLU A CA 1
ATOM 4270 C C . GLU A 1 551 ? 24.985 -16.008 12.037 1.00 80.25 551 GLU A C 1
ATOM 4272 O O . GLU A 1 551 ? 25.878 -16.854 12.060 1.00 80.25 551 GLU A O 1
ATOM 4277 N N . ARG A 1 552 ? 24.765 -15.244 10.960 1.00 79.75 552 ARG A N 1
ATOM 4278 C CA . ARG A 1 552 ? 25.426 -15.475 9.669 1.00 79.75 552 ARG A CA 1
ATOM 4279 C C . ARG A 1 552 ? 26.581 -14.529 9.355 1.00 79.75 552 ARG A C 1
ATOM 4281 O O . ARG A 1 552 ? 27.434 -14.883 8.548 1.00 79.75 552 ARG A O 1
ATOM 4288 N N . SER A 1 553 ? 26.610 -13.345 9.960 1.00 81.94 553 SER A N 1
ATOM 4289 C CA . SER A 1 553 ? 27.632 -12.327 9.688 1.00 81.94 553 SER A CA 1
ATOM 4290 C C . SER A 1 553 ? 28.974 -12.625 10.357 1.00 81.94 553 SER A C 1
ATOM 4292 O O . SER A 1 553 ? 29.996 -12.143 9.881 1.00 81.94 553 SER A O 1
ATOM 4294 N N . GLY A 1 554 ? 28.995 -13.378 11.465 1.00 77.94 554 GLY A N 1
ATOM 4295 C CA . GLY A 1 554 ? 30.212 -13.592 12.263 1.00 77.94 554 GLY A CA 1
ATOM 4296 C C . GLY A 1 554 ? 30.760 -12.316 12.923 1.00 77.94 554 GLY A C 1
ATOM 4297 O O . GLY A 1 554 ? 31.804 -12.362 13.565 1.00 77.94 554 GLY A O 1
ATOM 4298 N N . LEU A 1 555 ? 30.055 -11.185 12.788 1.00 81.50 555 LEU A N 1
ATOM 4299 C CA . LEU A 1 555 ? 30.441 -9.868 13.308 1.00 81.50 555 LEU A CA 1
ATOM 4300 C C . LEU A 1 555 ? 30.060 -9.670 14.784 1.00 81.50 555 LEU A C 1
ATOM 4302 O O . LEU A 1 555 ? 30.390 -8.644 15.372 1.00 81.50 555 LEU A O 1
ATOM 4306 N N . TYR A 1 556 ? 29.347 -10.628 15.380 1.00 76.81 556 TYR A N 1
ATOM 4307 C CA . TYR A 1 556 ? 28.826 -10.534 16.739 1.00 76.81 556 TYR A CA 1
ATOM 4308 C C . TYR A 1 556 ? 29.286 -11.715 17.593 1.00 76.81 556 TYR A C 1
ATOM 4310 O O . TYR A 1 556 ? 29.210 -12.866 17.166 1.00 76.81 556 TYR A O 1
ATOM 4318 N N . ASP A 1 557 ? 29.711 -11.426 18.824 1.00 70.19 557 ASP A N 1
ATOM 4319 C CA . ASP A 1 557 ? 30.155 -12.440 19.781 1.00 70.19 557 ASP A CA 1
ATOM 4320 C C . ASP A 1 557 ? 28.951 -13.239 20.333 1.00 70.19 557 ASP A C 1
ATOM 4322 O O . ASP A 1 557 ? 28.021 -12.640 20.896 1.00 70.19 557 ASP A O 1
ATOM 4326 N N . PRO A 1 558 ? 28.937 -14.580 20.205 1.00 62.44 558 PRO A N 1
ATOM 4327 C CA . PRO A 1 558 ? 27.864 -15.424 20.728 1.00 62.44 558 PRO A CA 1
ATOM 4328 C C . PRO A 1 558 ? 27.708 -15.372 22.259 1.00 62.44 558 PRO A C 1
ATOM 4330 O O . PRO A 1 558 ? 26.656 -15.765 22.762 1.00 62.44 558 PRO A O 1
ATOM 4333 N N . LYS A 1 559 ? 28.695 -14.871 23.019 1.00 57.84 559 LYS A N 1
ATOM 4334 C CA . LYS A 1 559 ? 28.635 -14.819 24.494 1.00 57.84 559 LYS A CA 1
ATOM 4335 C C . LYS A 1 559 ? 27.785 -13.686 25.085 1.00 57.84 559 LYS A C 1
ATOM 4337 O O . LYS A 1 559 ? 27.542 -13.702 26.285 1.00 57.84 559 LYS A O 1
ATOM 4342 N N . ASN A 1 560 ? 27.304 -12.735 24.279 1.00 53.66 560 ASN A N 1
ATOM 4343 C CA . ASN A 1 560 ? 26.582 -11.541 24.756 1.00 53.66 560 ASN A CA 1
ATOM 4344 C C . ASN A 1 560 ? 25.109 -11.486 24.292 1.00 53.66 560 ASN A C 1
ATOM 4346 O O . ASN A 1 560 ? 24.585 -10.428 23.940 1.00 53.66 560 ASN A O 1
ATOM 4350 N N . ASN A 1 561 ? 24.434 -12.638 24.230 1.00 50.09 561 ASN A N 1
ATOM 4351 C CA . ASN A 1 561 ? 23.070 -12.747 23.691 1.00 50.09 561 ASN A CA 1
ATOM 4352 C C . ASN A 1 561 ? 21.941 -12.243 24.616 1.00 50.09 561 ASN A C 1
ATOM 4354 O O . ASN A 1 561 ? 20.827 -12.086 24.127 1.00 50.09 561 ASN A O 1
ATOM 4358 N N . ASP A 1 562 ? 22.214 -11.919 25.885 1.00 44.28 562 ASP A N 1
ATOM 4359 C CA . ASP A 1 562 ? 21.172 -11.632 26.893 1.00 44.28 562 ASP A CA 1
ATOM 4360 C C . ASP A 1 562 ? 20.974 -10.139 27.243 1.00 44.28 562 ASP A C 1
ATOM 4362 O O . ASP A 1 562 ? 20.288 -9.814 28.210 1.00 44.28 562 ASP A O 1
ATOM 4366 N N . LEU A 1 563 ? 21.561 -9.202 26.487 1.00 40.06 563 LEU A N 1
ATOM 4367 C CA . LEU A 1 563 ? 21.554 -7.767 26.836 1.00 40.06 563 LEU A CA 1
ATOM 4368 C C . LEU A 1 563 ? 20.426 -6.912 26.207 1.00 40.06 563 LEU A C 1
ATOM 4370 O O . LEU A 1 563 ? 20.517 -5.686 26.277 1.00 40.06 563 LEU A O 1
ATOM 4374 N N . LEU A 1 564 ? 19.367 -7.494 25.617 1.00 37.84 564 LEU A N 1
ATOM 4375 C CA . LEU A 1 564 ? 18.260 -6.729 24.993 1.00 37.84 564 LEU A CA 1
ATOM 4376 C C . LEU A 1 564 ? 16.848 -7.165 25.414 1.00 37.84 564 LEU A C 1
ATOM 4378 O O . LEU A 1 564 ? 16.477 -8.338 25.183 1.00 37.84 564 LEU A O 1
#

Mean predicted aligned error: 16.09 Å

InterPro domains:
  IPR002549 Transmembrane protein TqsA-like [PF01594] (215-545)
  IPR011251 Luciferase-like domain [PF00296] (1-159)
  IPR019949 N-acetyl-S-alkylcysteine monooxygenase-like [TIGR03558] (1-211)
  IPR036661 Luciferase-like domain superfamily [G3DSA:3.20.20.30] (1-213)
  IPR036661 Luciferase-like domain superfamily [SSF51679] (1-212)
  IPR050766 Bacterial Luciferase Oxidoreductase [PTHR30137] (1-213)

Nearest PDB structures (foldseek):
  4us5-assembly2_C  TM=8.511E-01  e=6.452E-11  Streptomyces bottropensis
  4us5-assembly2_D  TM=8.250E-01  e=8.755E-11  Streptomyces bottropensis
  4us5-assembly1_A  TM=8.217E-01  e=1.684E-10  Streptomyces bottropensis

Organism: NCBI:txid1284355

Sequence (564 aa):
MLPNHAPLVIAEQFGTLESLYPGRIDLGLGRAPGSDRRTSLALRKDLNSGEDFPELLAELRAYFDASATSYHAPVRAVPGEGLNIPIYLLGSSDFSARLAGQLGLPFAFASHFSPDYTRIALETYRSSFQPSDHLKEPHVIVGVNAVVADTDEEAAWLGTTMQQQFLNIIRGTTGLVQPPADMEGKWTDREKAGVEQTLKVAVNGSPETVRGLNVMVLTKVSFVLHPLAVLIKTIVLPIILSGILYYLLNPIVDVMEKWKIKRGWSILILYLAIGGILTVVVLAVIPVVRNQITGLIENFPTYSETVKHRFEELTGSQLFSQFQETVNLNSQDWWGTISQKATEILNSTWTRLGGFLGAFTETVLSIVTVPFILFYLLKDGKKLPAKILSFLPIKSRTGAMHVLEDINHQISSFIRGQIIVSFCIGILLYIGYMIIGLDYALILAIIASFTSVVPYLGPAIAITPALIVALVTSPVMLLKMVAVWTIVQLIEGKFISPQIMGKTLKIHPITIIFVILTSGNLFGVVGILLAVPGYAVLKVCVSHIFNWFKERSGLYDPKNNDLL

Secondary structure (DSSP, 8-state):
-GGGS-HHHHHHHHHHHHHHSTT---EEEESS--S-HHHHHHTT--TTTTTSHHHHHHHHHHHH-TTTS-TT-SS--TTTTT--PPEEEEESSHHHHHHHHHTT--EEE-TTT-GGGHHHHHHHHHHT----SS-SS--EEE---EEE-SSHHHHHHHHHHHHHHHHHHHHT---SPPPP---TTTS-HHHHHHHHHHTTT-EEE-HHHHHHHHHHHHHHSTTTHHHHHHHHHHHHHHHHHHHHHHHHHHHHHHHHHHTT--HHHHHHHHHHHHHHHHHHHHHHHHHHHHHHHHHHHHHHHHHHHHHHHHHHHHHTSHHHHHHHHHTT--TTHHHHHHHHHHHHHHHHHHHHHHHHHHHHHS-HHHHHHHHHHHHHHHHHGGGHHHHHHHTS-GGGHHHHHHHHHHHHHHHHHHHHHHHHHHHHHHHHHHHHHHHHT-TTHHHHHHHHHHHTTSTTHHHHHHHHHHHHHHHHH-HHHHHHHHHHHHHHHHHIIIIIHHHHHGGG----HHHHHHHHHHHHHHHHHHHHHHHHHHHHHHHHHHHHHHHHHHHHHS-S-GGGTT--

pLDDT: mean 82.14, std 12.97, range [37.84, 97.62]